Protein AF-A0A067CTX0-F1 (afdb_monomer_lite)

Organism: Saprolegnia parasitica (strain CBS 223.65) (NCBI:txid695850)

InterPro domains:
  IPR011989 Armadillo-like helical [G3DSA:1.25.10.10] (43-434)
  IPR016024 Armadillo-type fold [SSF48371] (104-369)

Foldseek 3Di:
DDDDDDDDDDDDPPPPVPPPPPDDDDDDDDDDDDPPDDDPDWDWDWAFFPDPPDTDTDTDTLVLLVQQLCCLQPNDPVSVLVSLVVLLRRLRSVDLVSLVVSQVSCVLVSLLNNQLPDPPDDLPDSSLLSNLSNQLCCVPPPVPGPHSLVSLVCQLVPNPDLSSNLSSLVSLLSSQFPHDHDPPDHDDVVSLVVNLVVLLVLLVCLPDNPDPVSVLSSLVSLLVQLVDLRRLLSNLVQQPDFPDDDDDPPPPPPPPDDDDDDDDDDDDPPVVPVVPDDDCPVLVVLLVVLLVVLLDPDDDDPDDGDGSLSSLLCCLLPNDPSSLVSSLSSLQSLLDDDPDPSNVSSVVSSLSNLLSLLSLLQRPSHDLSSNLSSLVSLLVQLVRPSNLVSNLVSVNQVSLVCCLVPNDPSSNVSSVVSNVSSVVDPCNVVSPDPDD

Sequence (436 aa):
MESPDRPSTPQSLQKQASQRSILSKQKSWRPVEKTTTSSPRGTLLSVTTLASSKHTKHVLTMESVQTWARHLLSGTVKEAHAAVAEMHAILSANDASAVDFLIAHGCVSALVHFVVRDTALSETARSLQTLFRFFVFAMTQRENAPNVLDRVASSLAYGRVVLERRNALRVFLSFAYAQPYPPGARAPPSLLTQIHGYLGDLVRDLWSPQAPENVLESLETMVMVANVPAYREALAHVLSTVTVEKRRQSVSENENQEPQLRRKRRSSSLLTELVSQRRPSSLLESGLGFLKRLVSGSHEAPDVVRNGVHGLVQLIAKGSDVHRTQVALVLEPFFQEPSDEAQKSVNRCGALLCVALVGVIKNPHGDDGQKVRVMLVTEKLVRSSMARRHLHNASISPELYLIANLGSSRCRDVAERLLNELMEHPDFHEYVKPTT

pLDDT: mean 72.13, std 23.85, range [25.28, 96.06]

Secondary structure (DSSP, 8-state):
------------SSSSSSSSSS-S-----PPPP------SS---EEEEEEETTEEEEEEE-HHHHHHHHHHHHHS-HHHHHHHHHHHHHHHHTT-HHHHHHHHHTTHHHHHHHHHHH-TT--TT-HHHHHHHHHHHHHHHH-TTS--HHHHHHHHHHH-SSHHHHHHHHHHHHIIIIIS-PPTT----HHHHHHHHHHHHHHHHHTTS-SSHHHHHHHHHHHHHHHHSHHHHHHHHHHHHSEE-----SSSSS---S-----------TTSSSSTTSS--THHHHHHHHHHHHHH--S---S---EEHHHHHHHHHHHS-HHHHHHHHHHHGGGGS---SHHHHHHHHHHHHHHHHHHHHHH-TTS-HHHHHHHHHHHHHHTTSHHHHHHHHHTTHHHHHHHHHHHS-HHHHHHHHHHHHHHHHSTTHHHHHS---

Structure (mmCIF, N/CA/C/O backbone):
data_AF-A0A067CTX0-F1
#
_entry.id   AF-A0A067CTX0-F1
#
loop_
_atom_site.group_PDB
_atom_site.id
_atom_site.type_symbol
_atom_site.label_atom_id
_atom_site.label_alt_id
_atom_site.label_comp_id
_atom_site.label_asym_id
_atom_site.label_entity_id
_atom_site.label_seq_id
_atom_site.pdbx_PDB_ins_code
_atom_site.Cartn_x
_atom_site.Cartn_y
_atom_site.Cartn_z
_atom_site.occupancy
_atom_site.B_iso_or_equiv
_atom_site.auth_seq_id
_atom_site.auth_comp_id
_atom_site.auth_asym_id
_atom_site.auth_atom_id
_atom_site.pdbx_PDB_model_num
ATOM 1 N N . MET A 1 1 ? 52.573 67.443 7.902 1.00 33.06 1 MET A N 1
ATOM 2 C CA . MET A 1 1 ? 53.473 67.167 6.764 1.00 33.06 1 MET A CA 1
ATOM 3 C C . MET A 1 1 ? 53.599 65.658 6.691 1.00 33.06 1 MET A C 1
ATOM 5 O O . MET A 1 1 ? 53.859 65.086 7.734 1.00 33.06 1 MET A O 1
ATOM 9 N N . GLU A 1 2 ? 53.347 64.906 5.632 1.00 31.34 2 GLU A N 1
ATOM 10 C CA . GLU A 1 2 ? 52.923 65.073 4.237 1.00 31.34 2 GLU A CA 1
ATOM 11 C C . GLU A 1 2 ? 52.486 63.643 3.812 1.00 31.34 2 GLU A C 1
ATOM 13 O O . GLU A 1 2 ? 53.046 62.662 4.298 1.00 31.34 2 GLU A O 1
ATOM 18 N N . SER A 1 3 ? 51.457 63.504 2.970 1.00 36.16 3 SER A N 1
ATOM 19 C CA . SER A 1 3 ? 51.270 62.323 2.084 1.00 36.16 3 SER A CA 1
ATOM 20 C C . SER A 1 3 ? 52.204 62.480 0.866 1.00 36.16 3 SER A C 1
ATOM 22 O O . SER A 1 3 ? 52.613 63.627 0.668 1.00 36.16 3 SER A O 1
ATOM 24 N N . PRO A 1 4 ? 52.520 61.469 0.009 1.00 50.25 4 PRO A N 1
ATOM 25 C CA . PRO A 1 4 ? 51.683 60.352 -0.502 1.00 50.25 4 PRO A CA 1
ATOM 26 C C . PRO A 1 4 ? 52.492 59.013 -0.654 1.00 50.25 4 PRO A C 1
ATOM 28 O O . PRO A 1 4 ? 53.569 58.913 -0.085 1.00 50.25 4 PRO A O 1
ATOM 31 N N . ASP A 1 5 ? 52.066 57.858 -1.194 1.00 32.66 5 ASP A N 1
ATOM 32 C CA . ASP A 1 5 ? 51.522 57.522 -2.522 1.00 32.66 5 ASP A CA 1
ATOM 33 C C . ASP A 1 5 ? 50.988 56.065 -2.570 1.00 32.66 5 ASP A C 1
ATOM 35 O O . ASP A 1 5 ? 51.496 55.162 -1.902 1.00 32.66 5 ASP A O 1
ATOM 39 N N . ARG A 1 6 ? 49.978 55.827 -3.422 1.00 39.97 6 ARG A N 1
ATOM 40 C CA . ARG A 1 6 ? 49.547 54.495 -3.913 1.00 39.97 6 ARG A CA 1
ATOM 41 C C . ARG A 1 6 ? 50.529 53.968 -4.973 1.00 39.97 6 ARG A C 1
ATOM 43 O O . ARG A 1 6 ? 51.146 54.778 -5.659 1.00 39.97 6 ARG A O 1
ATOM 50 N N . PRO A 1 7 ? 50.562 52.642 -5.239 1.00 39.03 7 PRO A N 1
ATOM 51 C CA . PRO A 1 7 ? 50.016 52.186 -6.535 1.00 39.03 7 PRO A CA 1
ATOM 52 C C . PRO A 1 7 ? 49.335 50.785 -6.568 1.00 39.03 7 PRO A C 1
ATOM 54 O O . PRO A 1 7 ? 49.707 49.862 -5.855 1.00 39.03 7 PRO A O 1
ATOM 57 N N . SER A 1 8 ? 48.342 50.679 -7.464 1.00 32.44 8 SER A N 1
ATOM 58 C CA . SER A 1 8 ? 48.080 49.633 -8.489 1.00 32.44 8 SER A CA 1
ATOM 59 C C . SER A 1 8 ? 47.960 48.119 -8.171 1.00 32.44 8 SER A C 1
ATOM 61 O O . SER A 1 8 ? 48.909 47.456 -7.773 1.00 32.44 8 SER A O 1
ATOM 63 N N . THR A 1 9 ? 46.812 47.536 -8.561 1.00 38.09 9 THR A N 1
ATOM 64 C CA . THR A 1 9 ? 46.617 46.142 -9.059 1.00 38.09 9 THR A CA 1
ATOM 65 C C . THR A 1 9 ? 47.591 45.816 -10.217 1.00 38.09 9 THR A C 1
ATOM 67 O O . THR A 1 9 ? 47.995 46.783 -10.869 1.00 38.09 9 THR A O 1
ATOM 70 N N . PRO A 1 10 ? 47.950 44.543 -10.575 1.00 41.75 10 PRO A N 1
ATOM 71 C CA . PRO A 1 10 ? 47.011 43.466 -10.978 1.00 41.75 10 PRO A CA 1
ATOM 72 C C . PRO A 1 10 ? 47.504 41.980 -10.867 1.00 41.75 10 PRO A C 1
ATOM 74 O O . PRO A 1 10 ? 48.634 41.683 -10.506 1.00 41.75 10 PRO A O 1
ATOM 77 N N . GLN A 1 11 ? 46.628 41.032 -11.242 1.00 37.12 11 GLN A N 1
ATOM 78 C CA . GLN A 1 11 ? 46.941 39.767 -11.951 1.00 37.12 11 GLN A CA 1
ATOM 79 C C . GLN A 1 11 ? 48.198 38.955 -11.544 1.00 37.12 11 GLN A C 1
ATOM 81 O O . GLN A 1 11 ? 49.237 39.051 -12.193 1.00 37.12 11 GLN A O 1
ATOM 86 N N . SER A 1 12 ? 48.089 38.012 -10.597 1.00 36.81 12 SER A N 1
ATOM 87 C CA . SER A 1 12 ? 49.163 37.005 -10.422 1.00 36.81 12 SER A CA 1
ATOM 88 C C . SER A 1 12 ? 48.779 35.644 -9.822 1.00 36.81 12 SER A C 1
ATOM 90 O O . SER A 1 12 ? 49.652 34.794 -9.682 1.00 36.81 12 SER A O 1
ATOM 92 N N . LEU A 1 13 ? 47.498 35.343 -9.567 1.00 35.47 13 LEU A N 1
ATOM 93 C CA . LEU A 1 13 ? 47.105 34.033 -9.003 1.00 35.47 13 LEU A CA 1
ATOM 94 C C . LEU A 1 13 ? 46.415 33.071 -9.984 1.00 35.47 13 LEU A C 1
ATOM 96 O O . LEU A 1 13 ? 46.130 31.932 -9.631 1.00 35.47 13 LEU A O 1
ATOM 100 N N . GLN A 1 14 ? 46.224 33.467 -11.245 1.00 38.09 14 GLN A N 1
ATOM 101 C CA . GLN A 1 14 ? 45.568 32.622 -12.257 1.00 38.09 14 GLN A CA 1
ATOM 102 C C . GLN A 1 14 ? 46.549 31.796 -13.115 1.00 38.09 14 GLN A C 1
ATOM 104 O O . GLN A 1 14 ? 46.124 30.992 -13.940 1.00 38.09 14 GLN A O 1
ATOM 109 N N . LYS A 1 15 ? 47.869 31.936 -12.903 1.00 37.25 15 LYS A N 1
ATOM 110 C CA . LYS A 1 15 ? 48.909 31.205 -13.659 1.00 37.25 15 LYS A CA 1
ATOM 111 C C . LYS A 1 15 ? 49.559 30.024 -12.926 1.00 37.25 15 LYS A C 1
ATOM 113 O O . LYS A 1 15 ? 50.271 29.264 -13.569 1.00 37.25 15 LYS A O 1
ATOM 118 N N . GLN A 1 16 ? 49.275 29.789 -11.641 1.00 35.84 16 GLN A N 1
ATOM 119 C CA . GLN A 1 16 ? 49.852 28.643 -10.911 1.00 35.84 16 GLN A CA 1
ATOM 120 C C . GLN A 1 16 ? 49.007 27.357 -10.936 1.00 35.84 16 GLN A C 1
ATOM 122 O O . GLN A 1 16 ? 49.516 26.293 -10.593 1.00 35.84 16 GLN A O 1
ATOM 127 N N . ALA A 1 17 ? 47.761 27.398 -11.422 1.00 34.94 17 ALA A N 1
ATOM 128 C CA . ALA A 1 17 ? 46.922 26.198 -11.548 1.00 34.94 17 ALA A CA 1
ATOM 129 C C . ALA A 1 17 ? 47.101 25.441 -12.885 1.00 34.94 17 ALA A C 1
ATOM 131 O O . ALA A 1 17 ? 46.675 24.296 -13.003 1.00 34.94 17 ALA A O 1
ATOM 132 N N . SER A 1 18 ? 47.762 26.038 -13.886 1.00 35.91 18 SER A N 1
ATOM 133 C CA . SER A 1 18 ? 47.867 25.468 -15.246 1.00 35.91 18 SER A CA 1
ATOM 134 C C . SER A 1 18 ? 49.123 24.622 -15.513 1.00 35.91 18 SER A C 1
ATOM 136 O O . SER A 1 18 ? 49.351 24.229 -16.651 1.00 35.91 18 SER A O 1
ATOM 138 N N . GLN A 1 19 ? 49.944 24.303 -14.503 1.00 35.88 19 GLN A N 1
ATOM 139 C CA . GLN A 1 19 ? 51.206 23.562 -14.710 1.00 35.88 19 GLN A CA 1
ATOM 140 C C . GLN A 1 19 ? 51.368 22.261 -13.904 1.00 35.88 19 GLN A C 1
ATOM 142 O O . GLN A 1 19 ? 52.438 21.665 -13.932 1.00 35.88 19 GLN A O 1
ATOM 147 N N . ARG A 1 20 ? 50.320 21.750 -13.238 1.00 35.31 20 ARG A N 1
ATOM 148 C CA . ARG A 1 20 ? 50.393 20.464 -12.501 1.00 35.31 20 ARG A CA 1
ATOM 149 C C . ARG A 1 20 ? 49.531 19.319 -13.046 1.00 35.31 20 ARG A C 1
ATOM 151 O O . ARG A 1 20 ? 49.498 18.259 -12.436 1.00 35.31 20 ARG A O 1
ATOM 158 N N . SER A 1 21 ? 48.890 19.481 -14.205 1.00 33.53 21 SER A N 1
ATOM 159 C CA . SER A 1 21 ? 48.033 18.432 -14.798 1.00 33.53 21 SER A CA 1
ATOM 160 C C . SER A 1 21 ? 48.689 17.629 -15.933 1.00 33.53 21 SER A C 1
ATOM 162 O O . SER A 1 21 ? 48.029 16.801 -16.559 1.00 33.53 21 SER A O 1
ATOM 164 N N . ILE A 1 22 ? 49.972 17.844 -16.223 1.00 37.25 22 ILE A N 1
ATOM 165 C CA . ILE A 1 22 ? 50.679 17.123 -17.286 1.00 37.25 22 ILE A CA 1
ATOM 166 C C . ILE A 1 22 ? 51.744 16.256 -16.622 1.00 37.25 22 ILE A C 1
ATOM 168 O O . ILE A 1 22 ? 52.811 16.765 -16.307 1.00 37.25 22 ILE A O 1
ATOM 172 N N . LEU A 1 23 ? 51.402 14.984 -16.369 1.00 33.06 23 LEU A N 1
ATOM 173 C CA . LEU A 1 23 ? 52.272 13.792 -16.265 1.00 33.06 23 LEU A CA 1
ATOM 174 C C . LEU A 1 23 ? 51.737 12.779 -15.235 1.00 33.06 23 LEU A C 1
ATOM 176 O O . LEU A 1 23 ? 52.305 12.593 -14.164 1.00 33.06 23 LEU A O 1
ATOM 180 N N . SER A 1 24 ? 50.696 12.028 -15.606 1.00 30.58 24 SER A N 1
ATOM 181 C CA . SER A 1 24 ? 50.582 10.625 -15.183 1.00 30.58 24 SER A CA 1
ATOM 182 C C . SER A 1 24 ? 49.736 9.793 -16.161 1.00 30.58 24 SER A C 1
ATOM 184 O O . SER A 1 24 ? 48.524 9.667 -16.068 1.00 30.58 24 SER A O 1
ATOM 186 N N . LYS A 1 25 ? 50.458 9.182 -17.109 1.00 32.81 25 LYS A N 1
ATOM 187 C CA . LYS A 1 25 ? 50.241 7.829 -17.657 1.00 32.81 25 LYS A CA 1
ATOM 188 C C . LYS A 1 25 ? 48.901 7.522 -18.353 1.00 32.81 25 LYS A C 1
ATOM 190 O O . LYS A 1 25 ? 48.041 6.814 -17.847 1.00 32.81 25 LYS A O 1
ATOM 195 N N . GLN A 1 26 ? 48.834 7.945 -19.614 1.00 32.38 26 GLN A N 1
ATOM 196 C CA . GLN A 1 26 ? 48.834 7.059 -20.792 1.00 32.38 26 GLN A CA 1
ATOM 197 C C . GLN A 1 26 ? 48.199 5.660 -20.597 1.00 32.38 26 GLN A C 1
ATOM 199 O O . GLN A 1 26 ? 48.876 4.685 -20.270 1.00 32.38 26 GLN A O 1
ATOM 204 N N . LYS A 1 27 ? 46.906 5.543 -20.918 1.00 27.89 27 LYS A N 1
ATOM 205 C CA . LYS A 1 27 ? 46.292 4.291 -21.384 1.00 27.89 27 LYS A CA 1
ATOM 206 C C . LYS A 1 27 ? 45.647 4.578 -22.740 1.00 27.89 27 LYS A C 1
ATOM 208 O O . LYS A 1 27 ? 44.791 5.445 -22.858 1.00 27.89 27 LYS A O 1
ATOM 213 N N . SER A 1 28 ? 46.166 3.903 -23.759 1.00 29.80 28 SER A N 1
ATOM 214 C CA . SER A 1 28 ? 45.843 4.002 -25.185 1.00 29.80 28 SER A CA 1
ATOM 215 C C . SER A 1 28 ? 44.336 4.041 -25.487 1.00 29.80 28 SER A C 1
ATOM 217 O O . SER A 1 28 ? 43.670 3.016 -25.366 1.00 29.80 28 SER A O 1
ATOM 219 N N . TRP A 1 29 ? 43.838 5.170 -25.994 1.00 26.77 29 TRP A N 1
ATOM 220 C CA . TRP A 1 29 ? 42.599 5.240 -26.774 1.00 26.77 29 TRP A CA 1
ATOM 221 C C . TRP A 1 29 ? 42.979 5.556 -28.221 1.00 26.77 29 TRP A C 1
ATOM 223 O O . TRP A 1 29 ? 43.405 6.667 -28.529 1.00 26.77 29 TRP A O 1
ATOM 233 N N . ARG A 1 30 ? 42.879 4.561 -29.109 1.00 25.89 30 ARG A N 1
ATOM 234 C CA . ARG A 1 30 ? 42.899 4.808 -30.555 1.00 25.89 30 ARG A CA 1
ATOM 235 C C . ARG A 1 30 ? 41.531 5.371 -30.958 1.00 25.89 30 ARG A C 1
ATOM 237 O O . ARG A 1 30 ? 40.525 4.811 -30.519 1.00 25.89 30 ARG A O 1
ATOM 244 N N . PRO A 1 31 ? 41.459 6.415 -31.795 1.00 27.28 31 PRO A N 1
ATOM 245 C CA . PRO A 1 31 ? 40.207 6.790 -32.430 1.00 27.28 31 PRO A CA 1
ATOM 246 C C . PRO A 1 31 ? 39.849 5.705 -33.453 1.00 27.28 31 PRO A C 1
ATOM 248 O O . PRO A 1 31 ? 40.631 5.411 -34.353 1.00 27.28 31 PRO A O 1
ATOM 251 N N . VAL A 1 32 ? 38.689 5.070 -33.287 1.00 31.19 32 VAL A N 1
ATOM 252 C CA . VAL A 1 32 ? 38.103 4.229 -34.336 1.00 31.19 32 VAL A CA 1
ATOM 253 C C . VAL A 1 32 ? 37.546 5.174 -35.395 1.00 31.19 32 VAL A C 1
ATOM 255 O O . VAL A 1 32 ? 36.695 6.015 -35.103 1.00 31.19 32 VAL A O 1
ATOM 258 N N . GLU A 1 33 ? 38.079 5.066 -36.607 1.00 25.66 33 GLU A N 1
ATOM 259 C CA . GLU A 1 33 ? 37.633 5.807 -37.781 1.00 25.66 33 GLU A CA 1
ATOM 260 C C . GLU A 1 33 ? 36.139 5.572 -38.035 1.00 25.66 33 GLU A C 1
ATOM 262 O O . GLU A 1 33 ? 35.660 4.438 -38.103 1.00 25.66 33 GLU A O 1
ATOM 267 N N . LYS A 1 34 ? 35.390 6.667 -38.195 1.00 32.69 34 LYS A N 1
ATOM 268 C CA . LYS A 1 34 ? 34.018 6.639 -38.703 1.00 32.69 34 LYS A CA 1
ATOM 269 C C . LYS A 1 34 ? 34.060 6.293 -40.188 1.00 32.69 34 LYS A C 1
ATOM 271 O O . LYS A 1 34 ? 34.354 7.153 -41.011 1.00 32.69 34 LYS A O 1
ATOM 276 N N . THR A 1 35 ? 33.704 5.065 -40.543 1.00 27.41 35 THR A N 1
ATOM 277 C CA . THR A 1 35 ? 33.322 4.722 -41.917 1.00 27.41 35 THR A CA 1
ATOM 278 C C . THR A 1 35 ? 31.818 4.941 -42.073 1.00 27.41 35 THR A C 1
ATOM 280 O O . THR A 1 35 ? 31.009 4.030 -41.926 1.00 27.41 35 THR A O 1
ATOM 283 N N . THR A 1 36 ? 31.413 6.181 -42.348 1.00 32.12 36 THR A N 1
ATOM 284 C CA . THR A 1 36 ? 30.088 6.467 -42.915 1.00 32.12 36 THR A CA 1
ATOM 285 C C . THR A 1 36 ? 30.116 6.101 -44.393 1.00 32.12 36 THR A C 1
ATOM 287 O O . THR A 1 36 ? 30.577 6.886 -45.217 1.00 32.12 36 THR A O 1
ATOM 290 N N . THR A 1 37 ? 29.645 4.901 -44.730 1.00 26.72 37 THR A N 1
ATOM 291 C CA . THR A 1 37 ? 29.263 4.558 -46.104 1.00 26.72 37 THR A CA 1
ATOM 292 C C . THR A 1 37 ? 27.776 4.846 -46.277 1.00 26.72 37 THR A C 1
ATOM 294 O O . THR A 1 37 ? 26.921 4.327 -45.563 1.00 26.72 37 THR A O 1
ATOM 297 N N . SER A 1 38 ? 27.476 5.756 -47.197 1.00 33.25 38 SER A N 1
ATOM 298 C CA . SER A 1 38 ? 26.137 6.165 -47.598 1.00 33.25 38 SER A CA 1
ATOM 299 C C . SER A 1 38 ? 25.458 5.069 -48.426 1.00 33.25 38 SER A C 1
ATOM 301 O O . SER A 1 38 ? 25.877 4.772 -49.542 1.00 33.25 38 SER A O 1
ATOM 303 N N . SER A 1 39 ? 24.376 4.492 -47.899 1.00 27.45 39 SER A N 1
ATOM 304 C CA . SER A 1 39 ? 23.402 3.689 -48.652 1.00 27.45 39 SER A CA 1
ATOM 305 C C . SER A 1 39 ? 22.019 3.807 -47.988 1.00 27.45 39 SER A C 1
ATOM 307 O O . SER A 1 39 ? 21.942 3.790 -46.758 1.00 27.45 39 SER A O 1
ATOM 309 N N . PRO A 1 40 ? 20.910 3.952 -48.741 1.00 36.31 40 PRO A N 1
ATOM 310 C CA . PRO A 1 40 ? 19.597 4.295 -48.195 1.00 36.31 40 PRO A CA 1
ATOM 311 C C . PRO A 1 40 ? 18.813 3.058 -47.719 1.00 36.31 40 PRO A C 1
ATOM 313 O O . PRO A 1 40 ? 17.661 2.860 -48.103 1.00 36.31 40 PRO A O 1
ATOM 316 N N . ARG A 1 41 ? 19.421 2.195 -46.892 1.00 36.28 41 ARG A N 1
ATOM 317 C CA . ARG A 1 41 ? 18.735 1.048 -46.268 1.00 36.28 41 ARG A CA 1
ATOM 318 C C . ARG A 1 41 ? 19.230 0.809 -44.839 1.00 36.28 41 ARG A C 1
ATOM 320 O O . ARG A 1 41 ? 20.318 0.286 -44.647 1.00 36.28 41 ARG A O 1
ATOM 327 N N . GLY A 1 42 ? 18.378 1.151 -43.869 1.00 41.34 42 GLY A N 1
ATOM 328 C CA . GLY A 1 42 ? 18.464 0.738 -42.464 1.00 41.34 42 GLY A CA 1
ATOM 329 C C . GLY A 1 42 ? 19.530 1.460 -41.638 1.00 41.34 42 GLY A C 1
ATOM 330 O O . GLY A 1 42 ? 20.721 1.220 -41.789 1.00 41.34 42 GLY A O 1
ATOM 331 N N . THR A 1 43 ? 19.114 2.311 -40.698 1.00 46.41 43 THR A N 1
ATOM 332 C CA . THR A 1 43 ? 20.012 2.805 -39.645 1.00 46.41 43 THR A CA 1
ATOM 333 C C . THR A 1 43 ? 20.404 1.623 -38.754 1.00 46.41 43 THR A C 1
ATOM 335 O O . THR A 1 43 ? 19.574 1.112 -38.003 1.00 46.41 43 THR A O 1
ATOM 338 N N . LEU A 1 44 ? 21.648 1.158 -38.882 1.00 57.75 44 LEU A N 1
ATOM 339 C CA . LEU A 1 44 ? 22.231 0.084 -38.077 1.00 57.75 44 LEU A CA 1
ATOM 340 C C . LEU A 1 44 ? 23.054 0.703 -36.942 1.00 57.75 44 LEU A C 1
ATOM 342 O O . LEU A 1 44 ? 24.001 1.443 -37.203 1.00 57.75 44 LEU A O 1
ATOM 346 N N . LEU A 1 45 ? 22.721 0.387 -35.690 1.00 68.31 45 LEU A N 1
ATOM 347 C CA . LEU A 1 45 ? 23.542 0.734 -34.525 1.00 68.31 45 LEU A CA 1
ATOM 348 C C . LEU A 1 45 ? 24.065 -0.550 -33.887 1.00 68.31 45 LEU A C 1
ATOM 350 O O . LEU A 1 45 ? 23.287 -1.396 -33.460 1.00 68.31 45 LEU A O 1
ATOM 354 N N . SER A 1 46 ? 25.382 -0.726 -33.828 1.00 56.78 46 SER A N 1
ATOM 355 C CA . SER A 1 46 ? 25.989 -1.893 -33.185 1.00 56.78 46 SER A CA 1
ATOM 356 C C . SER A 1 46 ? 26.323 -1.594 -31.726 1.00 56.78 46 SER A C 1
ATOM 358 O O . SER A 1 46 ? 27.195 -0.773 -31.454 1.00 56.78 46 SER A O 1
ATOM 360 N N . VAL A 1 47 ? 25.694 -2.314 -30.805 1.00 61.41 47 VAL A N 1
ATOM 361 C CA . VAL A 1 47 ? 25.908 -2.221 -29.358 1.00 61.41 47 VAL A CA 1
ATOM 362 C C . VAL A 1 47 ? 26.577 -3.500 -28.887 1.00 61.41 47 VAL A C 1
ATOM 364 O O . VAL A 1 47 ? 26.114 -4.599 -29.187 1.00 61.41 47 VAL A O 1
ATOM 367 N N . THR A 1 48 ? 27.667 -3.395 -28.136 1.00 57.94 48 THR A N 1
ATOM 368 C CA . THR A 1 48 ? 28.285 -4.577 -27.518 1.00 57.94 48 THR A CA 1
ATOM 369 C C . THR A 1 48 ? 27.796 -4.680 -26.082 1.00 57.94 48 THR A C 1
ATOM 371 O O . THR A 1 48 ? 28.117 -3.819 -25.267 1.00 57.94 48 THR A O 1
ATOM 374 N N . THR A 1 49 ? 27.020 -5.716 -25.761 1.00 51.72 49 THR A N 1
ATOM 375 C CA . THR A 1 49 ? 26.563 -5.960 -24.388 1.00 51.72 49 THR A CA 1
ATOM 376 C C . THR A 1 49 ? 27.520 -6.924 -23.686 1.00 51.72 49 THR A C 1
ATOM 378 O O . THR A 1 49 ? 28.017 -7.895 -24.261 1.00 51.72 49 THR A O 1
ATOM 381 N N . LEU A 1 50 ? 27.809 -6.642 -22.416 1.00 44.88 50 LEU A N 1
ATOM 382 C CA . LEU A 1 50 ? 28.482 -7.568 -21.507 1.00 44.88 50 LEU A CA 1
ATOM 383 C C . LEU A 1 50 ? 27.408 -8.417 -20.819 1.00 44.88 50 LEU A C 1
ATOM 385 O O . LEU A 1 50 ? 27.077 -8.202 -19.656 1.00 44.88 50 LEU A O 1
ATOM 389 N N . ALA A 1 51 ? 26.817 -9.360 -21.548 1.00 36.62 51 ALA A N 1
ATOM 390 C CA . ALA A 1 51 ? 26.055 -10.430 -20.918 1.00 36.62 51 ALA A CA 1
ATOM 391 C C . ALA A 1 51 ? 27.041 -11.521 -20.463 1.00 36.62 51 ALA A C 1
ATOM 393 O O . ALA A 1 51 ? 27.944 -11.892 -21.209 1.00 36.62 51 ALA A O 1
ATOM 394 N N . SER A 1 52 ? 26.902 -11.983 -19.216 1.00 38.97 52 SER A N 1
ATOM 395 C CA . SER A 1 52 ? 27.703 -13.032 -18.555 1.00 38.97 52 SER A CA 1
ATOM 396 C C . SER A 1 52 ? 28.533 -13.925 -19.504 1.00 38.97 52 SER A C 1
ATOM 398 O O . SER A 1 52 ? 27.996 -14.737 -20.258 1.00 38.97 52 SER A O 1
ATOM 400 N N . SER A 1 53 ? 29.862 -13.780 -19.452 1.00 34.94 53 SER A N 1
ATOM 401 C CA . SER A 1 53 ? 30.900 -14.570 -20.153 1.00 34.94 53 SER A CA 1
ATOM 402 C C . SER A 1 53 ? 30.897 -14.626 -21.694 1.00 34.94 53 SER A C 1
ATOM 404 O O . SER A 1 53 ? 31.849 -15.160 -22.262 1.00 34.94 53 SER A O 1
ATOM 406 N N . LYS A 1 54 ? 29.911 -14.055 -22.403 1.00 40.97 54 LYS A N 1
ATOM 407 C CA . LYS A 1 54 ? 29.883 -14.020 -23.878 1.00 40.97 54 LYS A CA 1
ATOM 408 C C . LYS A 1 54 ? 29.555 -12.614 -24.375 1.00 40.97 54 LYS A C 1
ATOM 410 O O . LYS A 1 54 ? 28.455 -12.119 -24.170 1.00 40.97 54 LYS A O 1
ATOM 415 N N . HIS A 1 55 ? 30.501 -11.979 -25.069 1.00 44.81 55 HIS A N 1
ATOM 416 C CA . HIS A 1 55 ? 30.255 -10.715 -25.766 1.00 44.81 55 HIS A CA 1
ATOM 417 C C . HIS A 1 55 ? 29.227 -10.922 -26.887 1.00 44.81 55 HIS A C 1
ATOM 419 O O . HIS A 1 55 ? 29.567 -11.411 -27.965 1.00 44.81 55 HIS A O 1
ATOM 425 N N . THR A 1 56 ? 27.976 -10.536 -26.655 1.00 53.50 56 THR A N 1
ATOM 426 C CA . THR A 1 56 ? 26.945 -10.463 -27.693 1.00 53.50 56 THR A CA 1
ATOM 427 C C . THR A 1 56 ? 26.946 -9.065 -28.304 1.00 53.50 56 THR A C 1
ATOM 429 O O . THR A 1 56 ? 26.686 -8.065 -27.634 1.00 53.50 56 THR A O 1
ATOM 432 N N . LYS A 1 57 ? 27.270 -8.976 -29.598 1.00 58.22 57 LYS A N 1
ATOM 433 C CA . LYS A 1 57 ? 27.041 -7.758 -30.383 1.00 58.22 57 LYS A CA 1
ATOM 434 C C . LYS A 1 57 ? 25.562 -7.722 -30.768 1.00 58.22 57 LYS A C 1
ATOM 436 O O . LYS A 1 57 ? 25.136 -8.524 -31.592 1.00 58.22 57 LYS A O 1
ATOM 441 N N . HIS A 1 58 ? 24.793 -6.807 -30.190 1.00 63.12 58 HIS A N 1
ATOM 442 C CA . HIS A 1 58 ? 23.434 -6.517 -30.633 1.00 63.12 58 HIS A CA 1
ATOM 443 C C . HIS A 1 58 ? 23.505 -5.474 -31.740 1.00 63.12 58 HIS A C 1
ATOM 445 O O . HIS A 1 58 ? 23.922 -4.341 -31.515 1.00 63.12 58 HIS A O 1
ATOM 451 N N . VAL A 1 59 ? 23.100 -5.846 -32.947 1.00 70.88 59 VAL A N 1
ATOM 452 C CA . VAL A 1 59 ? 22.844 -4.864 -33.999 1.00 70.88 59 VAL A CA 1
ATOM 453 C C . VAL A 1 59 ? 21.398 -4.414 -33.839 1.00 70.88 59 VAL A C 1
ATOM 455 O O . VAL A 1 59 ? 20.470 -5.180 -34.090 1.00 70.88 59 VAL A O 1
ATOM 458 N N . LEU A 1 60 ? 21.208 -3.186 -33.368 1.00 80.25 60 LEU A N 1
ATOM 459 C CA . LEU A 1 60 ? 19.905 -2.551 -33.299 1.00 80.25 60 LEU A CA 1
ATOM 460 C C . LEU A 1 60 ? 19.496 -2.118 -34.695 1.00 80.25 60 LEU A C 1
ATOM 462 O O . LEU A 1 60 ? 20.170 -1.321 -35.351 1.00 80.25 60 LEU A O 1
ATOM 466 N N . THR A 1 61 ? 18.369 -2.666 -35.122 1.00 84.38 61 THR A N 1
ATOM 467 C CA . THR A 1 61 ? 17.698 -2.308 -36.363 1.00 84.38 61 THR A CA 1
ATOM 468 C C . THR A 1 61 ? 16.325 -1.745 -36.024 1.00 84.38 61 THR A C 1
ATOM 470 O O . THR A 1 61 ? 15.743 -2.057 -34.981 1.00 84.38 61 THR A O 1
ATOM 473 N N . MET A 1 62 ? 15.771 -0.925 -36.911 1.00 86.81 62 MET A N 1
ATOM 474 C CA . MET A 1 62 ? 14.402 -0.432 -36.746 1.00 86.81 62 MET A CA 1
ATOM 475 C C . MET A 1 62 ? 13.395 -1.593 -36.652 1.00 86.81 62 MET A C 1
ATOM 477 O O . MET A 1 62 ? 12.496 -1.562 -35.814 1.00 86.81 62 MET A O 1
ATOM 481 N N . GLU A 1 63 ? 13.588 -2.650 -37.444 1.00 86.31 63 GLU A N 1
ATOM 482 C CA . GLU A 1 63 ? 12.721 -3.833 -37.467 1.00 86.31 63 GLU A CA 1
ATOM 483 C C . GLU A 1 63 ? 12.741 -4.608 -36.145 1.00 86.31 63 GLU A C 1
ATOM 485 O O . GLU A 1 63 ? 11.681 -4.986 -35.635 1.00 86.31 63 GLU A O 1
ATOM 490 N N . SER A 1 64 ? 13.923 -4.814 -35.551 1.00 87.50 64 SER A N 1
ATOM 491 C CA . SER A 1 64 ? 14.044 -5.512 -34.265 1.00 87.50 64 SER A CA 1
ATOM 492 C C . SER A 1 64 ? 13.356 -4.729 -33.148 1.00 87.50 64 SER A C 1
ATOM 494 O O . SER A 1 64 ? 12.585 -5.290 -32.372 1.00 87.50 64 SER A O 1
ATOM 496 N N . VAL A 1 65 ? 13.554 -3.411 -33.120 1.00 89.19 65 VAL A N 1
ATOM 497 C CA . VAL A 1 65 ? 12.991 -2.516 -32.102 1.00 89.19 65 VAL A CA 1
ATOM 498 C C . VAL A 1 65 ? 11.469 -2.397 -32.229 1.00 89.19 65 VAL A C 1
ATOM 500 O O . VAL A 1 65 ? 10.752 -2.504 -31.233 1.00 89.19 65 VAL A O 1
ATOM 503 N N . GLN A 1 66 ? 10.945 -2.287 -33.451 1.00 90.56 66 GLN A N 1
ATOM 504 C CA . GLN A 1 66 ? 9.501 -2.327 -33.698 1.00 90.56 66 GLN A CA 1
ATOM 505 C C . GLN A 1 66 ? 8.883 -3.682 -33.350 1.00 90.56 66 GLN A C 1
ATOM 507 O O . GLN A 1 66 ? 7.751 -3.736 -32.870 1.00 90.56 66 GLN A O 1
ATOM 512 N N . THR A 1 67 ? 9.609 -4.779 -33.570 1.00 92.44 67 THR A N 1
ATOM 513 C CA . THR A 1 67 ? 9.152 -6.121 -33.188 1.00 92.44 67 THR A CA 1
ATOM 514 C C . THR A 1 67 ? 9.038 -6.247 -31.676 1.00 92.44 67 THR A C 1
ATOM 516 O O . THR A 1 67 ? 8.004 -6.687 -31.178 1.00 92.44 67 THR A O 1
ATOM 519 N N . TRP A 1 68 ? 10.028 -5.759 -30.930 1.00 94.06 68 TRP A N 1
ATOM 520 C CA . TRP A 1 68 ? 9.948 -5.697 -29.472 1.00 94.06 68 TRP A CA 1
ATOM 521 C C . TRP A 1 68 ? 8.796 -4.817 -28.984 1.00 94.06 68 TRP A C 1
ATOM 523 O O . TRP A 1 68 ? 8.061 -5.223 -28.088 1.00 94.06 68 TRP A O 1
ATOM 533 N N . ALA A 1 69 ? 8.583 -3.645 -29.593 1.00 93.44 69 ALA A N 1
ATOM 534 C CA . ALA A 1 69 ? 7.442 -2.793 -29.263 1.00 93.44 69 ALA A CA 1
ATOM 535 C C . ALA A 1 69 ? 6.102 -3.509 -29.514 1.00 93.44 69 ALA A C 1
ATOM 537 O O . ALA A 1 69 ? 5.221 -3.466 -28.659 1.00 93.44 69 ALA A O 1
ATOM 538 N N . ARG A 1 70 ? 5.962 -4.233 -30.634 1.00 94.25 70 ARG A N 1
ATOM 539 C CA . ARG A 1 70 ? 4.777 -5.059 -30.921 1.00 94.25 70 ARG A CA 1
ATOM 540 C C . ARG A 1 70 ? 4.577 -6.158 -29.877 1.00 94.25 70 ARG A C 1
ATOM 542 O O . ARG A 1 70 ? 3.466 -6.311 -29.379 1.00 94.25 70 ARG A O 1
ATOM 549 N N . HIS A 1 71 ? 5.636 -6.868 -29.488 1.00 95.44 71 HIS A N 1
ATOM 550 C CA . HIS A 1 71 ? 5.549 -7.904 -28.452 1.00 95.44 71 HIS A CA 1
ATOM 551 C C . HIS A 1 71 ? 5.074 -7.350 -27.102 1.00 95.44 71 HIS A C 1
ATOM 553 O O . HIS A 1 71 ? 4.282 -7.994 -26.426 1.00 95.44 71 HIS A O 1
ATOM 559 N N . LEU A 1 72 ? 5.505 -6.144 -26.724 1.00 95.12 72 LEU A N 1
ATOM 560 C CA . LEU A 1 72 ? 5.062 -5.488 -25.487 1.00 95.12 72 LEU A CA 1
ATOM 561 C C . LEU A 1 72 ? 3.602 -5.005 -25.539 1.00 95.12 72 LEU A C 1
ATOM 563 O O . LEU A 1 72 ? 2.940 -4.937 -24.505 1.00 95.12 72 LEU A O 1
ATOM 567 N N . LEU A 1 73 ? 3.100 -4.644 -26.721 1.00 93.94 73 LEU A N 1
ATOM 568 C CA . LEU A 1 73 ? 1.740 -4.123 -26.884 1.00 93.94 73 LEU A CA 1
ATOM 569 C C . LEU A 1 73 ? 0.690 -5.226 -27.046 1.00 93.94 73 LEU A C 1
ATOM 571 O O . LEU A 1 73 ? -0.417 -5.083 -26.532 1.00 93.94 73 LEU A O 1
ATOM 575 N N . SER A 1 74 ? 1.021 -6.293 -27.774 1.00 91.88 74 SER A N 1
ATOM 576 C CA . SER A 1 74 ? 0.053 -7.319 -28.186 1.00 91.88 74 SER A CA 1
ATOM 577 C C . SER A 1 74 ? 0.624 -8.737 -28.249 1.00 91.88 74 SER A C 1
ATOM 579 O O . SER A 1 74 ? -0.053 -9.638 -28.740 1.00 91.88 74 SER A O 1
ATOM 581 N N . GLY A 1 75 ? 1.873 -8.940 -27.833 1.00 90.06 75 GLY A N 1
ATOM 582 C CA . GLY A 1 75 ? 2.489 -10.262 -27.809 1.00 90.06 75 GLY A CA 1
ATOM 583 C C . GLY A 1 75 ? 2.020 -11.100 -26.625 1.00 90.06 75 GLY A C 1
ATOM 584 O O . GLY A 1 75 ? 1.342 -10.637 -25.706 1.00 90.06 75 GLY A O 1
ATOM 585 N N . THR A 1 76 ? 2.432 -12.359 -26.627 1.00 92.94 76 THR A N 1
ATOM 586 C CA . THR A 1 76 ? 2.299 -13.230 -25.462 1.00 92.94 76 THR A CA 1
ATOM 587 C C . THR A 1 76 ? 3.173 -12.730 -24.312 1.00 92.94 76 THR A C 1
ATOM 589 O O . THR A 1 76 ? 4.200 -12.078 -24.512 1.00 92.94 76 THR A O 1
ATOM 592 N N . VAL A 1 77 ? 2.827 -13.118 -23.080 1.00 90.19 77 VAL A N 1
ATOM 593 C CA . VAL A 1 77 ? 3.625 -12.792 -21.886 1.00 90.19 77 VAL A CA 1
ATOM 594 C C . VAL A 1 77 ? 5.093 -13.200 -22.075 1.00 90.19 77 VAL A C 1
ATOM 596 O O . VAL A 1 77 ? 5.988 -12.443 -21.711 1.00 90.19 77 VAL A O 1
ATOM 599 N N . LYS A 1 78 ? 5.368 -14.352 -22.701 1.00 93.50 78 LYS A N 1
ATOM 600 C CA . LYS A 1 78 ? 6.738 -14.822 -22.968 1.00 93.50 78 LYS A CA 1
ATOM 601 C C . LYS A 1 78 ? 7.493 -13.907 -23.935 1.00 93.50 78 LYS A C 1
ATOM 603 O O . LYS A 1 78 ? 8.643 -13.566 -23.669 1.00 93.50 78 LYS A O 1
ATOM 608 N N . GLU A 1 79 ? 6.855 -13.489 -25.025 1.00 95.12 79 GLU A N 1
ATOM 609 C CA . GLU A 1 79 ? 7.454 -12.590 -26.020 1.00 95.12 79 GLU A CA 1
ATOM 610 C C . GLU A 1 79 ? 7.720 -11.199 -25.443 1.00 95.12 79 GLU A C 1
ATOM 612 O O . GLU A 1 79 ? 8.785 -10.628 -25.683 1.00 95.12 79 GLU A O 1
ATOM 617 N N . ALA A 1 80 ? 6.792 -10.678 -24.636 1.00 94.25 80 ALA A N 1
ATOM 618 C CA . ALA A 1 80 ? 6.967 -9.414 -23.933 1.00 94.25 80 ALA A CA 1
ATOM 619 C C . ALA A 1 80 ? 8.151 -9.480 -22.955 1.00 94.25 80 ALA A C 1
ATOM 621 O O . ALA A 1 80 ? 9.025 -8.617 -22.981 1.00 94.25 80 ALA A O 1
ATOM 622 N N . HIS A 1 81 ? 8.256 -10.543 -22.151 1.00 94.00 81 HIS A N 1
ATOM 623 C CA . HIS A 1 81 ? 9.385 -10.731 -21.234 1.00 94.00 81 HIS A CA 1
ATOM 624 C C . HIS A 1 81 ? 10.727 -10.906 -21.963 1.00 94.00 81 HIS A C 1
ATOM 626 O O . HIS A 1 81 ? 11.747 -10.405 -21.484 1.00 94.00 81 HIS A O 1
ATOM 632 N N . ALA A 1 82 ? 10.739 -11.573 -23.121 1.00 94.12 82 ALA A N 1
ATOM 633 C CA . ALA A 1 82 ? 11.927 -11.671 -23.967 1.00 94.12 82 ALA A CA 1
ATOM 634 C C . ALA A 1 82 ? 12.340 -10.291 -24.509 1.00 94.12 82 ALA A C 1
ATOM 636 O O . ALA A 1 82 ? 13.502 -9.911 -24.394 1.00 94.12 82 ALA A O 1
ATOM 637 N N . ALA A 1 83 ? 11.383 -9.496 -25.000 1.00 94.62 83 ALA A N 1
ATOM 638 C CA . ALA A 1 83 ? 11.628 -8.120 -25.432 1.00 94.62 83 ALA A CA 1
ATOM 639 C C . ALA A 1 83 ? 12.176 -7.241 -24.290 1.00 94.62 83 ALA A C 1
ATOM 641 O O . ALA A 1 83 ? 13.146 -6.509 -24.485 1.00 94.62 83 ALA A O 1
ATOM 642 N N . VAL A 1 84 ? 11.618 -7.354 -23.078 1.00 95.31 84 VAL A N 1
ATOM 643 C CA . VAL A 1 84 ? 12.143 -6.674 -21.880 1.00 95.31 84 VAL A CA 1
ATOM 644 C C . VAL A 1 84 ? 13.585 -7.095 -21.590 1.00 95.31 84 VAL A C 1
ATOM 646 O O . VAL A 1 84 ? 14.404 -6.248 -21.243 1.00 95.31 84 VAL A O 1
ATOM 649 N N . ALA A 1 85 ? 13.915 -8.384 -21.714 1.00 93.88 85 ALA A N 1
ATOM 650 C CA . ALA A 1 85 ? 15.265 -8.882 -21.457 1.00 93.88 85 ALA A CA 1
ATOM 651 C C . ALA A 1 85 ? 16.300 -8.279 -22.422 1.00 93.88 85 ALA A C 1
ATOM 653 O O . ALA A 1 85 ? 17.356 -7.839 -21.967 1.00 93.88 85 ALA A O 1
ATOM 654 N N . GLU A 1 86 ? 15.968 -8.185 -23.711 1.00 91.56 86 GLU A N 1
ATOM 655 C CA . GLU A 1 86 ? 16.812 -7.539 -24.725 1.00 91.56 86 GLU A CA 1
ATOM 656 C C . GLU A 1 86 ? 17.021 -6.049 -24.417 1.00 91.56 86 GLU A C 1
ATOM 658 O O . GLU A 1 86 ? 18.156 -5.575 -24.337 1.00 91.56 86 GLU A O 1
ATOM 663 N N . MET A 1 87 ? 15.937 -5.312 -24.141 1.00 92.19 87 MET A N 1
ATOM 664 C CA . MET A 1 87 ? 16.018 -3.895 -23.758 1.00 92.19 87 MET A CA 1
ATOM 665 C C . MET A 1 87 ? 16.870 -3.688 -22.501 1.00 92.19 87 MET A C 1
ATOM 667 O O . MET A 1 87 ? 17.682 -2.763 -22.436 1.00 92.19 87 MET A O 1
ATOM 671 N N . HIS A 1 88 ? 16.723 -4.567 -21.509 1.00 92.19 88 HIS A N 1
ATOM 672 C CA . HIS A 1 88 ? 17.502 -4.520 -20.277 1.00 92.19 88 HIS A CA 1
ATOM 673 C C . HIS A 1 88 ? 18.998 -4.753 -20.526 1.00 92.19 88 HIS A C 1
ATOM 675 O O . HIS A 1 88 ? 19.840 -4.079 -19.924 1.00 92.19 88 HIS A O 1
ATOM 681 N N . ALA A 1 89 ? 19.345 -5.691 -21.411 1.00 89.50 89 ALA A N 1
ATOM 682 C CA . ALA A 1 89 ? 20.729 -5.972 -21.779 1.00 89.50 89 ALA A CA 1
ATOM 683 C C . ALA A 1 89 ? 21.380 -4.761 -22.465 1.00 89.50 89 ALA A C 1
ATOM 685 O O . ALA A 1 89 ? 22.494 -4.380 -22.104 1.00 89.50 89 ALA A O 1
ATOM 686 N N . ILE A 1 90 ? 20.658 -4.105 -23.379 1.00 87.50 90 ILE A N 1
ATOM 687 C CA . ILE A 1 90 ? 21.111 -2.884 -24.064 1.00 87.50 90 ILE A CA 1
ATOM 688 C C . ILE A 1 90 ? 21.337 -1.746 -23.062 1.00 87.50 90 ILE A C 1
ATOM 690 O O . ILE A 1 90 ? 22.405 -1.139 -23.051 1.00 87.50 90 ILE A O 1
ATOM 694 N N . LEU A 1 91 ? 20.378 -1.502 -22.162 1.00 87.44 91 LEU A N 1
ATOM 695 C CA . LEU A 1 91 ? 20.518 -0.496 -21.101 1.00 87.44 91 LEU A CA 1
ATOM 696 C C . LEU A 1 91 ? 21.697 -0.790 -20.166 1.00 87.44 91 LEU A C 1
ATOM 698 O O . LEU A 1 91 ? 22.318 0.132 -19.653 1.00 87.44 91 LEU A O 1
ATOM 702 N N . SER A 1 92 ? 22.023 -2.065 -19.941 1.00 85.38 92 SER A N 1
ATOM 703 C CA . SER A 1 92 ? 23.171 -2.467 -19.113 1.00 85.38 92 SER A CA 1
ATOM 704 C C . SER A 1 92 ? 24.522 -2.159 -19.761 1.00 85.38 92 SER A C 1
ATOM 706 O O . SER A 1 92 ? 25.517 -2.056 -19.049 1.00 85.38 92 SER A O 1
ATOM 708 N N . ALA A 1 93 ? 24.573 -1.999 -21.086 1.00 82.75 93 ALA A N 1
ATOM 709 C CA . ALA A 1 93 ? 25.791 -1.610 -21.792 1.00 82.75 93 ALA A CA 1
ATOM 710 C C . ALA A 1 93 ? 26.119 -0.111 -21.657 1.00 82.75 93 ALA A C 1
ATOM 712 O O . ALA A 1 93 ? 27.215 0.290 -22.040 1.00 82.75 93 ALA A O 1
ATOM 713 N N . ASN A 1 94 ? 25.206 0.705 -21.105 1.00 76.81 94 ASN A N 1
ATOM 714 C CA . ASN A 1 94 ? 25.354 2.160 -20.952 1.00 76.81 94 ASN A CA 1
ATOM 715 C C . ASN A 1 94 ? 25.712 2.902 -22.259 1.00 76.81 94 ASN A C 1
ATOM 717 O O . ASN A 1 94 ? 26.353 3.952 -22.229 1.00 76.81 94 ASN A O 1
ATOM 721 N N . ASP A 1 95 ? 25.285 2.380 -23.411 1.00 83.31 95 ASP A N 1
ATOM 722 C CA . ASP A 1 95 ? 25.433 3.055 -24.701 1.00 83.31 95 ASP A CA 1
ATOM 723 C C . ASP A 1 95 ? 24.281 4.047 -24.910 1.00 83.31 95 ASP A C 1
ATOM 725 O O . ASP A 1 95 ? 23.158 3.658 -25.236 1.00 83.31 95 ASP A O 1
ATOM 729 N N . ALA A 1 96 ? 24.558 5.339 -24.727 1.00 83.50 96 ALA A N 1
ATOM 730 C CA . ALA A 1 96 ? 23.551 6.389 -24.859 1.00 83.50 96 ALA A CA 1
ATOM 731 C C . ALA A 1 96 ? 22.871 6.391 -26.238 1.00 83.50 96 ALA A C 1
ATOM 733 O O . ALA A 1 96 ? 21.656 6.553 -26.317 1.00 83.50 96 ALA A O 1
ATOM 734 N N . SER A 1 97 ? 23.617 6.119 -27.316 1.00 84.31 97 SER A N 1
ATOM 735 C CA . SER A 1 97 ? 23.073 6.126 -28.680 1.00 84.31 97 SER A CA 1
ATOM 736 C C . SER A 1 97 ? 22.038 5.019 -28.897 1.00 84.31 97 SER A C 1
ATOM 738 O O . SER A 1 97 ? 21.013 5.226 -29.549 1.00 84.31 97 SER A O 1
ATOM 740 N N . ALA A 1 98 ? 22.272 3.861 -28.284 1.00 85.44 98 ALA A N 1
ATOM 741 C CA . ALA A 1 98 ? 21.357 2.734 -28.292 1.00 85.44 98 ALA A CA 1
ATOM 742 C C . ALA A 1 98 ? 20.070 3.036 -27.523 1.00 85.44 98 ALA A C 1
ATOM 744 O O . ALA A 1 98 ? 18.969 2.755 -27.997 1.00 85.44 98 ALA A O 1
ATOM 745 N N . VAL A 1 99 ? 20.208 3.631 -26.338 1.00 87.31 99 VAL A N 1
ATOM 746 C CA . VAL A 1 99 ? 19.071 4.004 -25.491 1.00 87.31 99 VAL A CA 1
ATOM 747 C C . VAL A 1 99 ? 18.222 5.071 -26.179 1.00 87.31 99 VAL A C 1
ATOM 749 O O . VAL A 1 99 ? 16.999 4.938 -26.236 1.00 87.31 99 VAL A O 1
ATOM 752 N N . ASP A 1 100 ? 18.859 6.065 -26.794 1.00 85.94 100 ASP A N 1
ATOM 753 C CA . ASP A 1 100 ? 18.187 7.094 -27.586 1.00 85.94 100 ASP A CA 1
ATOM 754 C C . ASP A 1 100 ? 17.437 6.508 -28.782 1.00 85.94 100 ASP A C 1
ATOM 756 O O . ASP A 1 100 ? 16.316 6.924 -29.079 1.00 85.94 100 ASP A O 1
ATOM 760 N N . PHE A 1 101 ? 18.011 5.496 -29.438 1.00 87.19 101 PHE A N 1
ATOM 761 C CA . PHE A 1 101 ? 17.344 4.786 -30.522 1.00 87.19 101 PHE A CA 1
ATOM 762 C C . PHE A 1 101 ? 16.075 4.070 -30.037 1.00 87.19 101 PHE A C 1
ATOM 764 O O . PHE A 1 101 ? 15.028 4.192 -30.675 1.00 87.19 101 PHE A O 1
ATOM 771 N N . LEU A 1 102 ? 16.122 3.385 -28.888 1.00 89.12 102 LEU A N 1
ATOM 772 C CA . LEU A 1 102 ? 14.945 2.741 -28.285 1.00 89.12 102 LEU A CA 1
ATOM 773 C C . LEU A 1 102 ? 13.861 3.760 -27.903 1.00 89.12 102 LEU A C 1
ATOM 775 O O . LEU A 1 102 ? 12.668 3.515 -28.108 1.00 89.12 102 LEU A O 1
ATOM 779 N N . ILE A 1 103 ? 14.272 4.911 -27.368 1.00 86.25 103 ILE A N 1
ATOM 780 C CA . ILE A 1 103 ? 13.379 6.017 -27.014 1.00 86.25 103 ILE A CA 1
ATOM 781 C C . ILE A 1 103 ? 12.682 6.567 -28.265 1.00 86.25 103 ILE A C 1
ATOM 783 O O . ILE A 1 103 ? 11.451 6.656 -28.291 1.00 86.25 103 ILE A O 1
ATOM 787 N N . ALA A 1 104 ? 13.450 6.893 -29.307 1.00 84.62 104 ALA A N 1
ATOM 788 C CA . ALA A 1 104 ? 12.946 7.489 -30.544 1.00 84.62 104 ALA A CA 1
ATOM 789 C C . ALA A 1 104 ? 11.948 6.582 -31.281 1.00 84.62 104 ALA A C 1
ATOM 791 O O . ALA A 1 104 ? 11.021 7.071 -31.921 1.00 84.62 104 ALA A O 1
ATOM 792 N N . HIS A 1 105 ? 12.097 5.264 -31.146 1.00 86.56 105 HIS A N 1
ATOM 793 C CA . HIS A 1 105 ? 11.246 4.274 -31.810 1.00 86.56 105 HIS A CA 1
ATOM 794 C C . HIS A 1 105 ? 10.109 3.746 -30.918 1.00 86.56 105 HIS A C 1
ATOM 796 O O . HIS A 1 105 ? 9.512 2.711 -31.207 1.00 86.56 105 HIS A O 1
ATOM 802 N N . GLY A 1 106 ? 9.775 4.459 -29.836 1.00 84.56 106 GLY A N 1
ATOM 803 C CA . GLY A 1 106 ? 8.546 4.229 -29.073 1.00 84.56 106 GLY A CA 1
ATOM 804 C C . GLY A 1 106 ? 8.573 3.046 -28.100 1.00 84.56 106 GLY A C 1
ATOM 805 O O . GLY A 1 106 ? 7.543 2.759 -27.482 1.00 84.56 106 GLY A O 1
ATOM 806 N N . CYS A 1 107 ? 9.721 2.393 -27.884 1.00 88.88 107 CYS A N 1
ATOM 807 C CA . CYS A 1 107 ? 9.819 1.253 -26.964 1.00 88.88 107 CYS A CA 1
ATOM 808 C C . CYS A 1 107 ? 9.475 1.613 -25.521 1.00 88.88 107 CYS A C 1
ATOM 810 O O . CYS A 1 107 ? 8.862 0.806 -24.831 1.00 88.88 107 CYS A O 1
ATOM 812 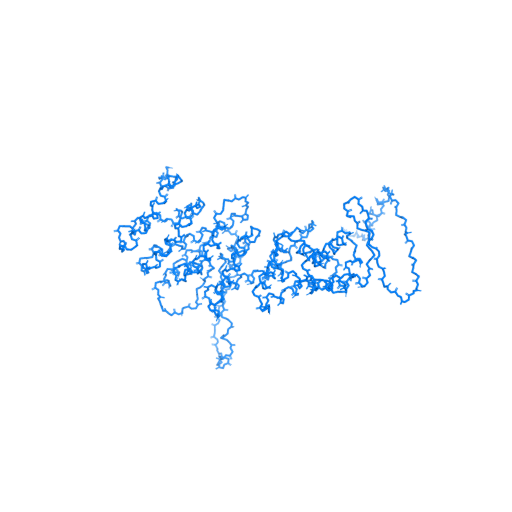N N . VAL A 1 108 ? 9.793 2.832 -25.074 1.00 90.06 108 VAL A N 1
ATOM 813 C CA . VAL A 1 108 ? 9.420 3.300 -23.729 1.00 90.06 108 VAL A CA 1
ATOM 814 C C . VAL A 1 108 ? 7.900 3.344 -23.563 1.00 90.06 108 VAL A C 1
ATOM 816 O O . VAL A 1 108 ? 7.386 2.933 -22.529 1.00 90.06 108 VAL A O 1
ATOM 819 N N . SER A 1 109 ? 7.159 3.764 -24.596 1.00 90.19 109 SER A N 1
ATOM 820 C CA . SER A 1 109 ? 5.689 3.748 -24.564 1.00 90.19 109 SER A CA 1
ATOM 821 C C . SER A 1 109 ? 5.137 2.344 -24.411 1.00 90.19 109 SER A C 1
ATOM 823 O O . SER A 1 109 ? 4.242 2.109 -23.603 1.00 90.19 109 SER A O 1
ATOM 825 N N . ALA A 1 110 ? 5.663 1.430 -25.224 1.00 93.06 110 ALA A N 1
ATOM 826 C CA . ALA A 1 110 ? 5.237 0.046 -25.237 1.00 93.06 110 ALA A CA 1
ATOM 827 C C . ALA A 1 110 ? 5.569 -0.632 -23.901 1.00 93.06 110 ALA A C 1
ATOM 829 O O . ALA A 1 110 ? 4.753 -1.378 -23.369 1.00 93.06 110 ALA A O 1
ATOM 830 N N . LEU A 1 111 ? 6.720 -0.299 -23.308 1.00 95.19 111 LEU A N 1
ATOM 831 C CA . LEU A 1 111 ? 7.120 -0.789 -21.995 1.00 95.19 111 LEU A CA 1
ATOM 832 C C . LEU A 1 111 ? 6.218 -0.253 -20.879 1.00 95.19 111 LEU A C 1
ATOM 834 O O . LEU A 1 111 ? 5.800 -1.039 -20.038 1.00 95.19 111 LEU A O 1
ATOM 838 N N . VAL A 1 112 ? 5.876 1.043 -20.880 1.00 94.25 112 VAL A N 1
ATOM 839 C CA . VAL A 1 112 ? 4.904 1.605 -19.920 1.00 94.25 112 VAL A CA 1
ATOM 840 C C . VAL A 1 112 ? 3.574 0.866 -20.026 1.00 94.25 112 VAL A C 1
ATOM 842 O O . VAL A 1 112 ? 3.053 0.409 -19.015 1.00 94.25 112 VAL A O 1
ATOM 845 N N . HIS A 1 113 ? 3.060 0.697 -21.246 1.00 92.81 113 HIS A N 1
ATOM 846 C CA . HIS A 1 113 ? 1.809 -0.009 -21.509 1.00 92.81 113 HIS A CA 1
ATOM 847 C C . HIS A 1 113 ? 1.827 -1.456 -20.997 1.00 92.81 113 HIS A C 1
ATOM 849 O O . HIS A 1 113 ? 0.862 -1.904 -20.383 1.00 92.81 113 HIS A O 1
ATOM 855 N N . PHE A 1 114 ? 2.926 -2.179 -21.225 1.00 95.06 114 PHE A N 1
ATOM 856 C CA . PHE A 1 114 ? 3.106 -3.532 -20.708 1.00 95.06 114 PHE A CA 1
ATOM 857 C C . PHE A 1 114 ? 3.137 -3.552 -19.174 1.00 95.06 114 PHE A C 1
ATOM 859 O O . PHE A 1 114 ? 2.384 -4.299 -18.559 1.00 95.06 114 PHE A O 1
ATOM 866 N N . VAL A 1 115 ? 3.953 -2.692 -18.554 1.00 95.62 115 VAL A N 1
ATOM 867 C CA . VAL A 1 115 ? 4.132 -2.638 -17.094 1.00 95.62 115 VAL A CA 1
ATOM 868 C C . VAL A 1 115 ? 2.820 -2.327 -16.375 1.00 95.62 115 VAL A C 1
ATOM 870 O O . VAL A 1 115 ? 2.485 -3.010 -15.414 1.00 95.62 115 VAL A O 1
ATOM 873 N N . VAL A 1 116 ? 2.042 -1.339 -16.832 1.00 94.44 116 VAL A N 1
ATOM 874 C CA . VAL A 1 116 ? 0.783 -0.986 -16.146 1.00 94.44 116 VAL A CA 1
ATOM 875 C C . VAL A 1 116 ? -0.287 -2.076 -16.273 1.00 94.44 116 VAL A C 1
ATOM 877 O O . VAL A 1 116 ? -1.172 -2.161 -15.428 1.00 94.44 116 VAL A O 1
ATOM 880 N N . ARG A 1 117 ? -0.189 -2.962 -17.269 1.00 92.69 117 ARG A N 1
ATOM 881 C CA . ARG A 1 117 ? -1.134 -4.072 -17.493 1.00 92.69 117 ARG A CA 1
ATOM 882 C C . ARG A 1 117 ? -0.647 -5.423 -16.986 1.00 92.69 117 ARG A C 1
ATOM 884 O O . ARG A 1 117 ? -1.373 -6.407 -17.101 1.00 92.69 117 ARG A O 1
ATOM 891 N N . ASP A 1 118 ? 0.558 -5.483 -16.436 1.00 93.31 118 ASP A N 1
ATOM 892 C CA . ASP A 1 118 ? 1.145 -6.727 -15.961 1.00 93.31 118 ASP A CA 1
ATOM 893 C C . ASP A 1 118 ? 0.426 -7.209 -14.689 1.00 93.31 118 ASP A C 1
ATOM 895 O O . ASP A 1 118 ? 0.465 -6.573 -13.633 1.00 93.31 118 ASP A O 1
ATOM 899 N N . THR A 1 119 ? -0.252 -8.352 -14.792 1.00 91.06 119 THR A N 1
ATOM 900 C CA . THR A 1 119 ? -1.004 -8.963 -13.687 1.00 91.06 119 THR A CA 1
ATOM 901 C C . THR A 1 119 ? -0.099 -9.503 -12.582 1.00 91.06 119 THR A C 1
ATOM 903 O O . THR A 1 119 ? -0.577 -9.746 -11.477 1.00 91.06 119 THR A O 1
ATOM 906 N N . ALA A 1 120 ? 1.187 -9.716 -12.871 1.00 90.31 120 ALA A N 1
ATOM 907 C CA . ALA A 1 120 ? 2.171 -10.271 -11.947 1.00 90.31 120 ALA A CA 1
ATOM 908 C C . ALA A 1 120 ? 3.270 -9.257 -11.581 1.00 90.31 120 ALA A C 1
ATOM 910 O O . ALA A 1 120 ? 4.336 -9.651 -11.104 1.00 90.31 120 ALA A O 1
ATOM 911 N N . LEU A 1 121 ? 3.022 -7.957 -11.793 1.00 94.12 121 LEU A N 1
ATOM 912 C CA . LEU A 1 121 ? 4.006 -6.913 -11.530 1.00 94.12 121 LEU A CA 1
ATOM 913 C C . LEU A 1 121 ? 4.443 -6.919 -10.059 1.00 94.12 121 LEU A C 1
ATOM 915 O O . LEU A 1 121 ? 3.625 -6.723 -9.160 1.00 94.12 121 LEU A O 1
ATOM 919 N N . SER A 1 122 ? 5.745 -7.054 -9.830 1.00 93.00 122 SER A N 1
ATOM 920 C CA . SER A 1 122 ? 6.383 -6.941 -8.518 1.00 93.00 122 SER A CA 1
ATOM 921 C C . SER A 1 122 ? 7.525 -5.927 -8.544 1.00 93.00 122 SER A C 1
ATOM 923 O O . SER A 1 122 ? 8.024 -5.534 -9.600 1.00 93.00 122 SER A O 1
ATOM 925 N N . GLU A 1 123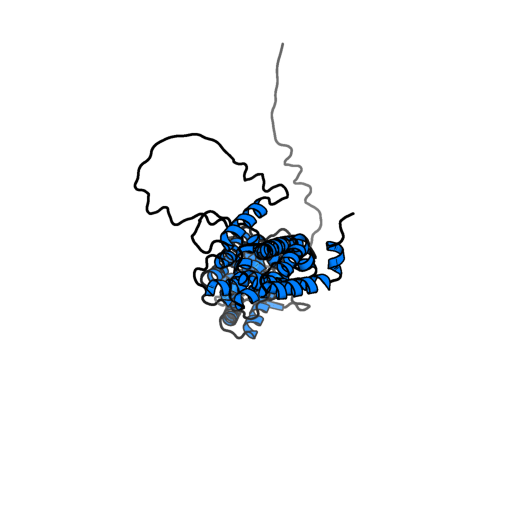 ? 7.998 -5.529 -7.368 1.00 92.38 123 GLU A N 1
ATOM 926 C CA . GLU A 1 123 ? 9.101 -4.581 -7.197 1.00 92.38 123 GLU A CA 1
ATOM 927 C C . GLU A 1 123 ? 10.436 -5.126 -7.728 1.00 92.38 123 GLU A C 1
ATOM 929 O O . GLU A 1 123 ? 11.338 -4.361 -8.075 1.00 92.38 123 GLU A O 1
ATOM 934 N N . THR A 1 124 ? 10.535 -6.452 -7.844 1.00 92.25 124 THR A N 1
ATOM 935 C CA . THR A 1 124 ? 11.681 -7.187 -8.391 1.00 92.25 124 THR A CA 1
ATOM 936 C C 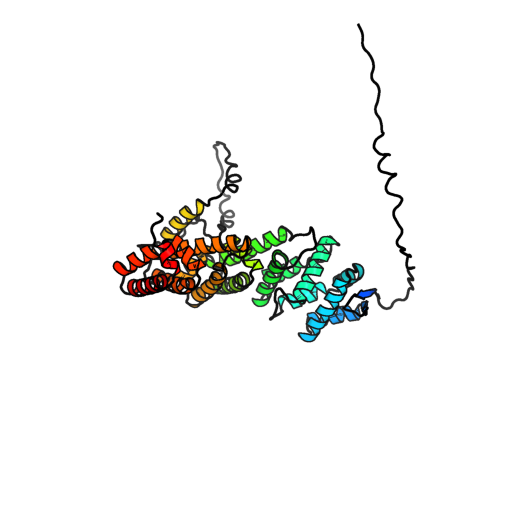. THR A 1 124 ? 11.532 -7.516 -9.878 1.00 92.25 124 THR A C 1
ATOM 938 O O . THR A 1 124 ? 12.445 -8.096 -10.474 1.00 92.25 124 THR A O 1
ATOM 941 N N . ALA A 1 125 ? 10.410 -7.153 -10.507 1.00 94.50 125 ALA A N 1
ATOM 942 C CA . ALA A 1 125 ? 10.163 -7.445 -11.910 1.00 94.50 125 ALA A CA 1
ATOM 943 C C . ALA A 1 125 ? 11.170 -6.722 -12.818 1.00 94.50 125 ALA A C 1
ATOM 945 O O . ALA A 1 125 ? 11.407 -5.514 -12.717 1.00 94.50 125 ALA A O 1
ATOM 946 N N . ARG A 1 126 ? 11.728 -7.460 -13.786 1.00 94.75 126 ARG A N 1
ATOM 947 C CA . ARG A 1 126 ? 12.684 -6.904 -14.757 1.00 94.75 126 ARG A CA 1
ATOM 948 C C . ARG A 1 126 ? 12.060 -5.796 -15.604 1.00 94.75 126 ARG A C 1
ATOM 950 O O . ARG A 1 126 ? 12.762 -4.863 -15.982 1.00 94.75 126 ARG A O 1
ATOM 957 N N . SER A 1 127 ? 10.766 -5.884 -15.904 1.00 95.56 127 SER A N 1
ATOM 958 C CA . SER A 1 127 ? 10.017 -4.866 -16.653 1.00 95.56 127 SER A CA 1
ATOM 959 C C . SER A 1 127 ? 10.047 -3.515 -15.933 1.00 95.56 127 SER A C 1
ATOM 961 O O . SER A 1 127 ? 10.417 -2.505 -16.535 1.00 95.56 127 SER A O 1
ATOM 963 N N . LEU A 1 128 ? 9.799 -3.521 -14.622 1.00 95.75 128 LEU A N 1
ATOM 964 C CA . LEU A 1 128 ? 9.861 -2.343 -13.761 1.00 95.75 128 LEU A CA 1
ATOM 965 C C . LEU A 1 128 ? 11.283 -1.788 -13.634 1.00 95.75 128 LEU A C 1
ATOM 967 O O . LEU A 1 128 ? 11.493 -0.588 -13.798 1.00 95.75 128 LEU A O 1
ATOM 971 N N . GLN A 1 129 ? 12.275 -2.659 -13.427 1.00 94.81 129 GLN A N 1
ATOM 972 C CA . GLN A 1 129 ? 13.682 -2.255 -13.357 1.00 94.81 129 GLN A CA 1
ATOM 973 C C . GLN A 1 129 ? 14.173 -1.637 -14.679 1.00 94.81 129 GLN A C 1
ATOM 975 O O . GLN A 1 129 ? 14.928 -0.666 -14.690 1.00 94.81 129 GLN A O 1
ATOM 980 N N . THR A 1 130 ? 13.742 -2.193 -15.812 1.00 94.94 130 THR A N 1
ATOM 981 C CA . THR A 1 130 ? 14.072 -1.683 -17.152 1.00 94.94 130 THR A CA 1
ATOM 982 C C . THR A 1 130 ? 13.445 -0.311 -17.372 1.00 94.94 130 THR A C 1
ATOM 984 O O . THR A 1 130 ? 14.122 0.604 -17.841 1.00 94.94 130 THR A O 1
ATOM 987 N N . LEU A 1 131 ? 12.188 -0.133 -16.958 1.00 95.44 131 LEU A N 1
ATOM 988 C CA . LEU A 1 131 ? 11.506 1.156 -17.022 1.00 95.44 131 LEU A CA 1
ATOM 989 C C . LEU A 1 131 ? 12.181 2.204 -16.121 1.00 95.44 131 LEU A C 1
ATOM 991 O O . LEU A 1 131 ? 12.368 3.344 -16.545 1.00 95.44 131 LEU A O 1
ATOM 995 N N . PHE A 1 132 ? 12.617 1.813 -14.918 1.00 94.44 132 PHE A N 1
ATOM 996 C CA . PHE A 1 132 ? 13.371 2.684 -14.013 1.00 94.44 132 PHE A CA 1
ATOM 997 C C . PHE A 1 132 ? 14.694 3.152 -14.627 1.00 94.44 132 PHE A C 1
ATOM 999 O O . PHE A 1 132 ? 15.036 4.328 -14.537 1.00 94.44 132 PHE A O 1
ATOM 1006 N N . ARG A 1 133 ? 15.426 2.269 -15.316 1.00 91.62 133 ARG A N 1
ATOM 1007 C CA . ARG A 1 133 ? 16.671 2.648 -16.004 1.00 91.62 133 ARG A CA 1
ATOM 1008 C C . ARG A 1 133 ? 16.441 3.660 -17.123 1.00 91.62 133 ARG A C 1
ATOM 1010 O O . ARG A 1 133 ? 17.221 4.600 -17.235 1.00 91.62 133 ARG A O 1
ATOM 1017 N N . PHE A 1 134 ? 15.368 3.515 -17.904 1.00 91.06 134 PHE A N 1
ATOM 1018 C CA . PHE A 1 134 ? 14.980 4.539 -18.881 1.00 91.06 134 PHE A CA 1
ATOM 1019 C C . PHE A 1 134 ? 14.664 5.876 -18.210 1.00 91.06 134 PHE A C 1
ATOM 1021 O O . PHE A 1 134 ? 15.103 6.918 -18.688 1.00 91.06 134 PHE A O 1
ATOM 1028 N N . PHE A 1 135 ? 13.937 5.849 -17.093 1.00 90.88 135 PHE A N 1
ATOM 1029 C CA . PHE A 1 135 ? 13.625 7.046 -16.322 1.00 90.88 135 PHE A CA 1
ATOM 1030 C C . PHE A 1 135 ? 14.890 7.742 -15.788 1.00 90.88 135 PHE A C 1
ATOM 1032 O O . PHE A 1 135 ? 15.056 8.942 -15.992 1.00 90.88 135 PHE A O 1
ATOM 1039 N N . VAL A 1 136 ? 15.823 7.000 -15.183 1.00 89.81 136 VAL A N 1
ATOM 1040 C CA . VAL A 1 136 ? 17.104 7.549 -14.705 1.00 89.81 136 VAL A CA 1
ATOM 1041 C C . VAL A 1 136 ? 17.941 8.097 -15.861 1.00 89.81 136 VAL A C 1
ATOM 1043 O O . VAL A 1 136 ? 18.505 9.184 -15.738 1.00 89.81 136 VAL A O 1
ATOM 1046 N N . PHE A 1 137 ? 18.006 7.389 -16.992 1.00 87.62 137 PHE A N 1
ATOM 1047 C CA . PHE A 1 137 ? 18.711 7.857 -18.188 1.00 87.62 137 PHE A CA 1
ATOM 1048 C C . PHE A 1 137 ? 18.131 9.183 -18.697 1.00 87.62 137 PHE A C 1
ATOM 1050 O O . PHE A 1 137 ? 18.879 10.135 -18.908 1.00 87.62 137 PHE A O 1
ATOM 1057 N N . ALA A 1 138 ? 16.802 9.274 -18.816 1.00 84.88 138 ALA A N 1
ATOM 1058 C CA . ALA A 1 138 ? 16.110 10.498 -19.207 1.00 84.88 138 ALA A CA 1
ATOM 1059 C C . ALA A 1 138 ? 16.424 11.655 -18.245 1.00 84.88 138 ALA A C 1
ATOM 1061 O O . ALA A 1 138 ? 16.842 12.719 -18.683 1.00 84.88 138 ALA A O 1
ATOM 1062 N N . MET A 1 139 ? 16.325 11.430 -16.932 1.00 82.06 139 MET A N 1
ATOM 1063 C CA . MET A 1 139 ? 16.600 12.470 -15.934 1.00 82.06 139 MET A CA 1
ATOM 1064 C C . MET A 1 139 ? 18.050 12.965 -15.912 1.00 82.06 139 MET A C 1
ATOM 1066 O O . MET A 1 139 ? 18.288 14.117 -15.565 1.00 82.06 139 MET A O 1
ATOM 1070 N N . THR A 1 140 ? 19.019 12.098 -16.208 1.00 78.25 140 THR A N 1
ATOM 1071 C CA . THR A 1 140 ? 20.449 12.404 -16.016 1.00 78.25 140 THR A CA 1
ATOM 1072 C C . THR A 1 140 ? 21.167 12.815 -17.294 1.00 78.25 140 THR A C 1
ATOM 1074 O O . THR A 1 140 ? 22.128 13.575 -17.218 1.00 78.25 140 THR A O 1
ATOM 1077 N N . GLN A 1 141 ? 20.738 12.313 -18.455 1.00 75.12 141 GLN A N 1
ATOM 1078 C CA . GLN A 1 141 ? 21.478 12.472 -19.711 1.00 75.12 141 GLN A CA 1
ATOM 1079 C C . GLN A 1 141 ? 20.727 13.279 -20.775 1.00 75.12 141 GLN A C 1
ATOM 1081 O O . GLN A 1 141 ? 21.366 13.743 -21.718 1.00 75.12 141 GLN A O 1
ATOM 1086 N N . ARG A 1 142 ? 19.403 13.483 -20.655 1.00 70.19 142 ARG A N 1
ATOM 1087 C CA . ARG A 1 142 ? 18.618 14.233 -21.652 1.00 70.19 142 ARG A CA 1
ATOM 1088 C C . ARG A 1 142 ? 17.441 15.012 -21.056 1.00 70.19 142 ARG A C 1
ATOM 1090 O O . ARG A 1 142 ? 16.368 14.455 -20.860 1.00 70.19 142 ARG A O 1
ATOM 1097 N N . GLU A 1 143 ? 17.580 16.335 -20.960 1.00 58.91 143 GLU A N 1
ATOM 1098 C CA . GLU A 1 143 ? 16.515 17.250 -20.495 1.00 58.91 143 GLU A CA 1
ATOM 1099 C C . GLU A 1 143 ? 15.204 17.195 -21.319 1.00 58.91 143 GLU A C 1
ATOM 1101 O O . GLU A 1 143 ? 14.165 17.610 -20.821 1.00 58.91 143 GLU A O 1
ATOM 1106 N N . ASN A 1 144 ? 15.214 16.629 -22.538 1.00 56.75 144 ASN A N 1
ATOM 1107 C CA . ASN A 1 144 ? 14.052 16.555 -23.447 1.00 56.75 144 ASN A CA 1
ATOM 1108 C C . ASN A 1 144 ? 13.586 15.120 -23.779 1.00 56.75 144 ASN A C 1
ATOM 1110 O O . ASN A 1 144 ? 12.889 14.904 -24.773 1.00 56.75 144 ASN A O 1
ATOM 1114 N N . ALA A 1 145 ? 14.009 14.110 -23.015 1.00 61.34 145 ALA A N 1
ATOM 1115 C CA . ALA A 1 145 ? 13.537 12.739 -23.218 1.00 61.34 145 ALA A CA 1
ATOM 1116 C C . ALA A 1 145 ? 12.054 12.587 -22.803 1.00 61.34 145 ALA A C 1
ATOM 1118 O O . ALA A 1 145 ? 11.592 13.291 -21.903 1.00 61.34 145 ALA A O 1
ATOM 1119 N N . PRO A 1 146 ? 11.281 11.678 -23.434 1.00 63.78 146 PRO A N 1
ATOM 1120 C CA . PRO A 1 146 ? 9.880 11.475 -23.091 1.00 63.78 146 PRO A CA 1
ATOM 1121 C C . PRO A 1 146 ? 9.739 11.118 -21.614 1.00 63.78 146 PRO A C 1
ATOM 1123 O O . PRO A 1 146 ? 10.347 10.163 -21.125 1.00 63.78 146 PRO A O 1
ATOM 1126 N N . ASN A 1 147 ? 8.908 11.890 -20.920 1.00 75.75 147 ASN A N 1
ATOM 1127 C CA . ASN A 1 147 ? 8.718 11.749 -19.491 1.00 75.75 147 ASN A CA 1
ATOM 1128 C C . ASN A 1 147 ? 7.946 10.457 -19.187 1.00 75.75 147 ASN A C 1
ATOM 1130 O O . ASN A 1 147 ? 6.730 10.363 -19.380 1.00 75.75 147 ASN A O 1
ATOM 1134 N N . VAL A 1 148 ? 8.681 9.444 -18.724 1.00 84.62 148 VAL A N 1
ATOM 1135 C CA . VAL A 1 148 ? 8.127 8.158 -18.281 1.00 84.62 148 VAL A CA 1
ATOM 1136 C C . VAL A 1 148 ? 7.025 8.383 -17.246 1.00 84.62 148 VAL A C 1
ATOM 1138 O O . VAL A 1 148 ? 5.970 7.759 -17.345 1.00 84.62 148 VAL A O 1
ATOM 1141 N N . LEU A 1 149 ? 7.236 9.305 -16.300 1.00 87.06 149 LEU A N 1
ATOM 1142 C CA . LEU A 1 149 ? 6.276 9.572 -15.232 1.00 87.06 149 LEU A CA 1
ATOM 1143 C C . LEU A 1 149 ? 4.982 10.195 -15.757 1.00 87.06 149 LEU A C 1
ATOM 1145 O O . LEU A 1 149 ? 3.929 9.794 -15.284 1.00 87.06 149 LEU A O 1
ATOM 1149 N N . ASP A 1 150 ? 5.012 11.073 -16.765 1.00 85.19 150 ASP A N 1
ATOM 1150 C CA . ASP A 1 150 ? 3.781 11.675 -17.316 1.00 85.19 150 ASP A CA 1
ATOM 1151 C C . ASP A 1 150 ? 2.881 10.626 -17.989 1.00 85.19 150 ASP A C 1
ATOM 1153 O O . ASP A 1 150 ? 1.650 10.646 -17.868 1.00 85.19 150 ASP A O 1
ATOM 1157 N N . ARG A 1 151 ? 3.494 9.651 -18.672 1.00 83.81 151 ARG A N 1
ATOM 1158 C CA . ARG A 1 151 ? 2.752 8.544 -19.298 1.00 83.81 151 ARG A CA 1
ATOM 1159 C C . ARG A 1 151 ? 2.151 7.606 -18.258 1.00 83.81 151 ARG A C 1
ATOM 1161 O O . ARG A 1 151 ? 1.020 7.150 -18.420 1.00 83.81 151 ARG A O 1
ATOM 1168 N N . VAL A 1 152 ? 2.882 7.343 -17.177 1.00 90.31 152 VAL A N 1
ATOM 1169 C CA . VAL A 1 152 ? 2.376 6.542 -16.056 1.00 90.31 152 VAL A CA 1
ATOM 1170 C C . VAL A 1 152 ? 1.294 7.318 -15.289 1.00 90.31 152 VAL A C 1
ATOM 1172 O O . VAL A 1 152 ? 0.260 6.741 -14.963 1.00 90.31 152 VAL A O 1
ATOM 1175 N N . ALA A 1 153 ? 1.456 8.630 -15.090 1.00 87.38 153 ALA A N 1
ATOM 1176 C CA . ALA A 1 153 ? 0.484 9.502 -14.425 1.00 87.38 153 ALA A CA 1
ATOM 1177 C C . ALA A 1 153 ? -0.867 9.500 -15.146 1.00 87.38 153 ALA A C 1
ATOM 1179 O O . ALA A 1 153 ? -1.911 9.463 -14.503 1.00 87.38 153 ALA A O 1
ATOM 1180 N N . SER A 1 154 ? -0.856 9.458 -16.480 1.00 85.94 154 SER A N 1
ATOM 1181 C CA . SER A 1 154 ? -2.084 9.340 -17.276 1.00 85.94 154 SER A CA 1
ATOM 1182 C C . SER A 1 154 ? -2.846 8.041 -16.975 1.00 85.94 154 SER A C 1
ATOM 1184 O O . SER A 1 154 ? -4.072 8.050 -16.906 1.00 85.94 154 SER A O 1
ATOM 1186 N N . SER A 1 155 ? -2.129 6.934 -16.745 1.00 87.69 155 SER A N 1
ATOM 1187 C CA . SER A 1 155 ? -2.735 5.647 -16.361 1.00 87.69 155 SER A CA 1
ATOM 1188 C C . SER A 1 155 ? -3.257 5.666 -14.923 1.00 87.69 155 SER A C 1
ATOM 1190 O O . SER A 1 155 ? -4.246 5.007 -14.618 1.00 87.69 155 SER A O 1
ATOM 1192 N N . LEU A 1 156 ? -2.623 6.446 -14.048 1.00 85.69 156 LEU A N 1
ATOM 1193 C CA . LEU A 1 156 ? -3.053 6.623 -12.666 1.00 85.69 156 LEU A CA 1
ATOM 1194 C C . LEU A 1 156 ? -4.323 7.486 -12.560 1.00 85.69 156 LEU A C 1
ATOM 1196 O O . LEU A 1 156 ? -5.248 7.111 -11.849 1.00 85.69 156 LEU A O 1
ATOM 1200 N N . ALA A 1 157 ? -4.395 8.591 -13.309 1.00 81.75 157 ALA A N 1
ATOM 1201 C CA . ALA A 1 157 ? -5.524 9.524 -13.284 1.00 81.75 157 ALA A CA 1
ATOM 1202 C C . ALA A 1 157 ? -6.733 9.060 -14.119 1.00 81.75 157 ALA A C 1
ATOM 1204 O O . ALA A 1 157 ? -7.875 9.278 -13.723 1.00 81.75 157 ALA A O 1
ATOM 1205 N N . TYR A 1 158 ? -6.496 8.430 -15.276 1.00 81.00 158 TYR A N 1
ATOM 1206 C CA . TYR A 1 158 ? -7.546 8.118 -16.260 1.00 81.00 158 TYR A CA 1
ATOM 1207 C C . TYR A 1 158 ? -7.641 6.631 -16.623 1.00 81.00 158 TYR A C 1
ATOM 1209 O O . TYR A 1 158 ? -8.419 6.263 -17.508 1.00 81.00 158 TYR A O 1
ATOM 1217 N N . GLY A 1 159 ? -6.852 5.765 -15.978 1.00 78.69 159 GLY A N 1
ATOM 1218 C CA . GLY A 1 159 ? -6.926 4.323 -16.193 1.00 78.69 159 GLY A CA 1
ATOM 1219 C C . GLY A 1 159 ? -8.335 3.826 -15.900 1.00 78.69 159 GLY A C 1
ATOM 1220 O O . GLY A 1 159 ? -8.881 4.105 -14.835 1.00 78.69 159 GLY A O 1
ATOM 1221 N N . ARG A 1 160 ? -8.948 3.105 -16.843 1.00 81.12 160 ARG A N 1
ATOM 1222 C CA . ARG A 1 160 ? -10.314 2.576 -16.672 1.00 81.12 160 ARG A CA 1
ATOM 1223 C C . ARG A 1 160 ? -10.334 1.352 -15.763 1.00 81.12 160 ARG A C 1
ATOM 1225 O O . ARG A 1 160 ? -11.340 1.083 -15.115 1.00 81.12 160 ARG A O 1
ATOM 1232 N N . VAL A 1 161 ? -9.222 0.621 -15.724 1.00 87.56 161 VAL A N 1
ATOM 1233 C CA . VAL A 1 161 ? -9.077 -0.631 -14.985 1.00 87.56 161 VAL A CA 1
ATOM 1234 C C . VAL A 1 161 ? -8.336 -0.367 -13.674 1.00 87.56 161 VAL A C 1
ATOM 1236 O O . VAL A 1 161 ? -7.262 0.231 -13.676 1.00 87.56 161 VAL A O 1
ATOM 1239 N N . VAL A 1 162 ? -8.872 -0.874 -12.560 1.00 87.69 162 VAL A N 1
ATOM 1240 C CA . VAL A 1 162 ? -8.265 -0.757 -11.218 1.00 87.69 162 VAL A CA 1
ATOM 1241 C C . VAL A 1 162 ? -6.822 -1.273 -11.203 1.00 87.69 162 VAL A C 1
ATOM 1243 O O . VAL A 1 162 ? -5.940 -0.650 -10.618 1.00 87.69 162 VAL A O 1
ATOM 1246 N N . LEU A 1 163 ? -6.560 -2.389 -11.893 1.00 91.44 163 LEU A N 1
ATOM 1247 C CA . LEU A 1 163 ? -5.216 -2.955 -12.037 1.00 91.44 163 LEU A CA 1
ATOM 1248 C C . LEU A 1 163 ? -4.228 -1.948 -12.644 1.00 91.44 163 LEU A C 1
ATOM 1250 O O . LEU A 1 163 ? -3.125 -1.806 -12.126 1.00 91.44 163 LEU A O 1
ATOM 1254 N N . GLU A 1 164 ? -4.627 -1.227 -13.696 1.00 93.00 164 GLU A N 1
ATOM 1255 C CA . GLU A 1 164 ? -3.769 -0.231 -14.351 1.00 93.00 164 GLU A CA 1
ATOM 1256 C C . GLU A 1 164 ? -3.444 0.926 -13.406 1.00 93.00 164 GLU A C 1
ATOM 1258 O O . GLU A 1 164 ? -2.280 1.311 -13.298 1.00 93.00 164 GLU A O 1
ATOM 1263 N N . ARG A 1 165 ? -4.444 1.431 -12.667 1.00 91.44 165 ARG A N 1
ATOM 1264 C CA . ARG A 1 165 ? -4.243 2.480 -11.655 1.00 91.44 165 ARG A CA 1
ATOM 1265 C C . ARG A 1 165 ? -3.296 2.011 -10.549 1.00 91.44 165 ARG A C 1
ATOM 1267 O O . ARG A 1 165 ? -2.338 2.707 -10.216 1.00 91.44 165 ARG A O 1
ATOM 1274 N N . ARG A 1 166 ? -3.499 0.798 -10.023 1.00 92.94 166 ARG A N 1
ATOM 1275 C CA . ARG A 1 166 ? -2.642 0.206 -8.978 1.00 92.94 166 ARG A CA 1
ATOM 1276 C C . ARG A 1 166 ? -1.213 -0.013 -9.451 1.00 92.94 166 ARG A C 1
ATOM 1278 O O . ARG A 1 166 ? -0.280 0.339 -8.733 1.00 92.94 166 ARG A O 1
ATOM 1285 N N . ASN A 1 167 ? -1.027 -0.557 -10.649 1.00 95.44 167 ASN A N 1
ATOM 1286 C CA . ASN A 1 167 ? 0.301 -0.760 -11.215 1.00 95.44 167 ASN A CA 1
ATOM 1287 C C . ASN A 1 167 ? 0.987 0.572 -11.534 1.00 95.44 167 ASN A C 1
ATOM 1289 O O . ASN A 1 167 ? 2.187 0.702 -11.307 1.00 95.44 167 ASN A O 1
ATOM 1293 N N . ALA A 1 168 ? 0.245 1.586 -11.988 1.00 95.06 168 ALA A N 1
ATOM 1294 C CA . ALA A 1 168 ? 0.782 2.929 -12.171 1.00 95.06 168 ALA A CA 1
ATOM 1295 C C . ALA A 1 168 ? 1.263 3.527 -10.837 1.00 95.06 168 ALA A C 1
ATOM 1297 O O . ALA A 1 168 ? 2.397 3.998 -10.756 1.00 95.06 168 ALA A O 1
ATOM 1298 N N . LEU A 1 169 ? 0.471 3.422 -9.763 1.00 95.19 169 LEU A N 1
ATOM 1299 C CA . LEU A 1 169 ? 0.903 3.830 -8.422 1.00 95.19 169 LEU A CA 1
ATOM 1300 C C . LEU A 1 169 ? 2.127 3.029 -7.947 1.00 95.19 169 LEU A C 1
ATOM 1302 O O . LEU A 1 169 ? 3.066 3.612 -7.403 1.00 95.19 169 LEU A O 1
ATOM 1306 N N . ARG A 1 170 ? 2.164 1.713 -8.198 1.00 95.56 170 ARG A N 1
ATOM 1307 C CA . ARG A 1 170 ? 3.321 0.858 -7.891 1.00 95.56 170 ARG A CA 1
ATOM 1308 C C . ARG A 1 170 ? 4.578 1.324 -8.623 1.00 95.56 170 ARG A C 1
ATOM 1310 O O . ARG A 1 170 ? 5.643 1.333 -8.018 1.00 95.56 170 ARG A O 1
ATOM 1317 N N . VAL A 1 171 ? 4.484 1.761 -9.881 1.00 96.06 171 VAL A N 1
ATOM 1318 C CA . VAL A 1 171 ? 5.629 2.343 -10.606 1.00 96.06 171 VAL A CA 1
ATOM 1319 C C . VAL A 1 171 ? 6.141 3.597 -9.897 1.00 96.06 171 VAL A C 1
ATOM 1321 O O . VAL A 1 171 ? 7.337 3.688 -9.622 1.00 96.06 171 VAL A O 1
ATOM 1324 N N . PHE A 1 172 ? 5.247 4.526 -9.544 1.00 95.19 172 PHE A N 1
ATOM 1325 C CA . PHE A 1 172 ? 5.595 5.747 -8.811 1.00 95.19 172 PHE A CA 1
ATOM 1326 C C . PHE A 1 172 ? 6.295 5.436 -7.481 1.00 95.19 172 PHE A C 1
ATOM 1328 O O . PHE A 1 172 ? 7.400 5.919 -7.225 1.00 95.19 172 PHE A O 1
ATOM 1335 N N . LEU A 1 173 ? 5.685 4.578 -6.660 1.00 95.50 173 LEU A N 1
ATOM 1336 C CA . LEU A 1 173 ? 6.225 4.158 -5.367 1.00 95.50 173 LEU A CA 1
ATOM 1337 C C . LEU A 1 173 ? 7.555 3.415 -5.511 1.00 95.50 173 LEU A C 1
ATOM 1339 O O . LEU A 1 173 ? 8.492 3.673 -4.758 1.00 95.50 173 LEU A O 1
ATOM 1343 N N . SER A 1 174 ? 7.672 2.525 -6.499 1.00 95.88 174 SER A N 1
ATOM 1344 C CA . SER A 1 174 ? 8.905 1.785 -6.757 1.00 95.88 174 SER A CA 1
ATOM 1345 C C . SER A 1 174 ? 10.044 2.722 -7.120 1.00 95.88 174 SER A C 1
ATOM 1347 O O . SER A 1 174 ? 11.134 2.595 -6.567 1.00 95.88 174 SER A O 1
ATOM 1349 N N . PHE A 1 175 ? 9.783 3.704 -7.982 1.00 95.06 175 PHE A N 1
ATOM 1350 C CA . PHE A 1 175 ? 10.796 4.671 -8.388 1.00 95.06 175 PHE A CA 1
ATOM 1351 C C . PHE A 1 175 ? 11.230 5.546 -7.221 1.00 95.06 175 PHE A C 1
ATOM 1353 O O . PHE A 1 175 ? 12.401 5.872 -7.142 1.00 95.06 175 PHE A O 1
ATOM 1360 N N . ALA A 1 176 ? 10.327 5.898 -6.306 1.00 92.44 176 ALA A N 1
ATOM 1361 C CA . ALA A 1 176 ? 10.673 6.725 -5.158 1.00 92.44 176 ALA A CA 1
ATOM 1362 C C . ALA A 1 176 ? 11.395 5.965 -4.034 1.00 92.44 176 ALA A C 1
ATOM 1364 O O . ALA A 1 176 ? 12.301 6.528 -3.420 1.00 92.44 176 ALA A O 1
ATOM 1365 N N . TYR A 1 177 ? 10.997 4.717 -3.757 1.00 91.44 177 TYR A N 1
ATOM 1366 C CA . TYR A 1 177 ? 11.345 4.048 -2.497 1.00 91.44 177 TYR A CA 1
ATOM 1367 C C . TYR A 1 177 ? 11.967 2.652 -2.634 1.00 91.44 177 TYR A C 1
ATOM 1369 O O . TYR A 1 177 ? 12.592 2.192 -1.683 1.00 91.44 177 TYR A O 1
ATOM 1377 N N . ALA A 1 178 ? 11.813 1.959 -3.768 1.00 92.00 178 ALA A N 1
ATOM 1378 C CA . ALA A 1 178 ? 12.298 0.578 -3.914 1.00 92.00 178 ALA A CA 1
ATOM 1379 C C . ALA A 1 178 ? 13.503 0.440 -4.855 1.00 92.00 178 ALA A C 1
ATOM 1381 O O . ALA A 1 178 ? 14.358 -0.418 -4.637 1.00 92.00 178 ALA A O 1
ATOM 1382 N N . GLN A 1 179 ? 13.577 1.248 -5.915 1.00 92.56 179 GLN A N 1
ATOM 1383 C CA . GLN A 1 179 ? 14.633 1.129 -6.915 1.00 92.56 179 GLN A CA 1
ATOM 1384 C C . GLN A 1 179 ? 15.923 1.849 -6.479 1.00 92.56 179 GLN A C 1
ATOM 1386 O O . GLN A 1 179 ? 15.870 2.960 -5.943 1.00 92.56 179 GLN A O 1
ATOM 1391 N N . PRO A 1 180 ? 17.104 1.260 -6.738 1.00 90.31 180 PRO A N 1
ATOM 1392 C CA . PRO A 1 180 ? 18.376 1.854 -6.353 1.00 90.31 180 PRO A CA 1
ATOM 1393 C C . PRO A 1 180 ? 18.800 2.941 -7.348 1.00 90.31 180 PRO A C 1
ATOM 1395 O O . PRO A 1 180 ? 19.162 2.650 -8.491 1.00 90.31 180 PRO A O 1
ATOM 1398 N N . TYR A 1 181 ? 18.805 4.200 -6.912 1.00 90.00 181 TYR A N 1
ATOM 1399 C CA . TYR A 1 181 ? 19.380 5.292 -7.700 1.00 90.00 181 TYR A CA 1
ATOM 1400 C C . TYR A 1 181 ? 20.908 5.168 -7.821 1.00 90.00 181 TYR A C 1
ATOM 1402 O O . TYR A 1 181 ? 21.563 4.646 -6.913 1.00 90.00 181 TYR A O 1
ATOM 1410 N N . PRO A 1 182 ? 21.505 5.692 -8.910 1.00 87.38 182 PRO A N 1
ATOM 1411 C CA . PRO A 1 182 ? 22.950 5.862 -9.001 1.00 87.38 182 PRO A CA 1
ATOM 1412 C C . PRO A 1 182 ? 23.511 6.682 -7.826 1.00 87.38 182 PRO A C 1
ATOM 1414 O O . PRO A 1 182 ? 22.809 7.552 -7.302 1.00 87.38 182 PRO A O 1
ATOM 1417 N N . PRO A 1 183 ? 24.782 6.473 -7.432 1.00 86.25 183 PRO A N 1
ATOM 1418 C CA . PRO A 1 183 ? 25.407 7.239 -6.356 1.00 86.25 183 PRO A CA 1
ATOM 1419 C C . PRO A 1 183 ? 25.267 8.752 -6.567 1.00 86.25 183 PRO A C 1
ATOM 1421 O O . PRO A 1 183 ? 25.630 9.276 -7.617 1.00 86.25 183 PRO A O 1
ATOM 1424 N N . GLY A 1 184 ? 24.732 9.453 -5.564 1.00 81.19 184 GLY A N 1
ATOM 1425 C CA . GLY A 1 184 ? 24.508 10.903 -5.607 1.00 81.19 184 GLY A CA 1
ATOM 1426 C C . GLY A 1 184 ? 23.183 11.344 -6.241 1.00 81.19 184 GLY A C 1
ATOM 1427 O O . GLY A 1 184 ? 22.787 12.491 -6.045 1.00 81.19 184 GLY A O 1
ATOM 1428 N N . ALA A 1 185 ? 22.459 10.454 -6.925 1.00 84.50 185 ALA A N 1
ATOM 1429 C CA . ALA A 1 185 ? 21.103 10.714 -7.401 1.00 84.50 185 ALA A CA 1
ATOM 1430 C C . ALA A 1 185 ? 20.061 10.300 -6.349 1.00 84.50 185 ALA A C 1
ATOM 1432 O O . ALA A 1 185 ? 20.281 9.393 -5.544 1.00 84.50 185 ALA A O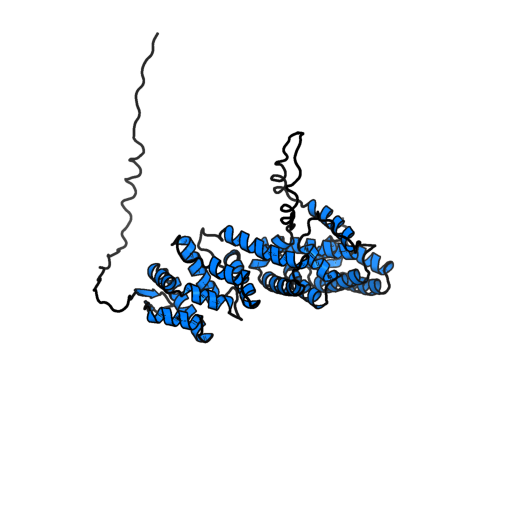 1
ATOM 1433 N N . ARG A 1 186 ? 18.914 10.980 -6.344 1.00 86.88 186 ARG A N 1
ATOM 1434 C CA . ARG A 1 186 ? 17.775 10.691 -5.461 1.00 86.88 186 ARG A CA 1
ATOM 1435 C C . ARG A 1 186 ? 16.468 10.842 -6.224 1.00 86.88 186 ARG A C 1
ATOM 1437 O O . ARG A 1 186 ? 16.436 11.459 -7.289 1.00 86.88 186 ARG A O 1
ATOM 1444 N N . ALA A 1 187 ? 15.396 10.316 -5.639 1.00 87.62 187 ALA A N 1
ATOM 1445 C CA . ALA A 1 187 ? 14.049 10.531 -6.137 1.00 87.62 187 ALA A CA 1
ATOM 1446 C C . ALA A 1 187 ? 13.745 12.034 -6.284 1.00 87.62 187 ALA A C 1
ATOM 1448 O O . ALA A 1 187 ? 14.029 12.804 -5.359 1.00 87.62 187 ALA A O 1
ATOM 1449 N N . PRO A 1 188 ? 13.175 12.472 -7.422 1.00 85.94 188 PRO A N 1
ATOM 1450 C CA . PRO A 1 188 ? 12.819 13.871 -7.615 1.00 85.94 188 PRO A CA 1
ATOM 1451 C C . PRO A 1 188 ? 11.786 14.323 -6.579 1.00 85.94 188 PRO A C 1
ATOM 1453 O O . PRO A 1 188 ? 10.823 13.593 -6.335 1.00 85.94 188 PRO A O 1
ATOM 1456 N N . PRO A 1 189 ? 11.895 15.545 -6.028 1.00 85.69 189 PRO A N 1
ATOM 1457 C CA . PRO A 1 189 ? 10.891 16.066 -5.102 1.00 85.69 189 PRO A CA 1
ATOM 1458 C C . PRO A 1 189 ? 9.475 16.071 -5.693 1.00 85.69 189 PRO A C 1
ATOM 1460 O O . PRO A 1 189 ? 8.519 15.757 -4.994 1.00 85.69 189 PRO A O 1
ATOM 1463 N N . SER A 1 190 ? 9.341 16.346 -6.995 1.00 84.31 190 SER A N 1
ATOM 1464 C CA . SER A 1 190 ? 8.057 16.320 -7.705 1.00 84.31 190 SER A CA 1
ATOM 1465 C C . SER A 1 190 ? 7.399 14.938 -7.710 1.00 84.31 190 SER A C 1
ATOM 1467 O O . SER A 1 190 ? 6.177 14.854 -7.600 1.00 84.31 190 SER A O 1
ATOM 1469 N N . LEU A 1 191 ? 8.189 13.861 -7.791 1.00 87.62 191 LEU A N 1
ATOM 1470 C CA . LEU A 1 191 ? 7.696 12.487 -7.689 1.00 87.62 191 LEU A CA 1
ATOM 1471 C C . LEU A 1 191 ? 7.146 12.219 -6.281 1.00 87.62 191 LEU A C 1
ATOM 1473 O O . LEU A 1 191 ? 6.045 11.693 -6.141 1.00 87.62 191 LEU A O 1
ATOM 1477 N N . LEU A 1 192 ? 7.876 12.643 -5.244 1.00 87.12 192 LEU A N 1
ATOM 1478 C CA . LEU A 1 192 ? 7.448 12.496 -3.848 1.00 87.12 192 LEU A CA 1
ATOM 1479 C C . LEU A 1 192 ? 6.164 13.284 -3.558 1.00 87.12 192 LEU A C 1
ATOM 1481 O O . LEU A 1 192 ? 5.259 12.766 -2.909 1.00 87.12 192 LEU A O 1
ATOM 1485 N N . THR A 1 193 ? 6.046 14.511 -4.078 1.00 85.88 193 THR A N 1
ATOM 1486 C CA . THR A 1 193 ? 4.825 15.320 -3.953 1.00 85.88 193 THR A CA 1
ATOM 1487 C C . THR A 1 193 ? 3.633 14.662 -4.644 1.00 85.88 193 THR A C 1
ATOM 1489 O O . THR A 1 193 ? 2.548 14.638 -4.068 1.00 85.88 193 THR A O 1
ATOM 1492 N N . GLN A 1 194 ? 3.820 14.095 -5.840 1.00 85.94 194 GLN A N 1
ATOM 1493 C CA . GLN A 1 194 ? 2.750 13.378 -6.542 1.00 85.94 194 GLN A CA 1
ATOM 1494 C C . GLN A 1 194 ? 2.296 12.145 -5.759 1.00 85.94 194 GLN A C 1
ATOM 1496 O O . GLN A 1 194 ? 1.099 11.975 -5.548 1.00 85.94 194 GLN A O 1
ATOM 1501 N N . ILE A 1 195 ? 3.232 11.331 -5.260 1.00 88.69 195 ILE A N 1
ATOM 1502 C CA . ILE A 1 195 ? 2.909 10.170 -4.417 1.00 88.69 195 ILE A CA 1
ATOM 1503 C C . ILE A 1 195 ? 2.133 10.602 -3.174 1.00 88.69 195 ILE A C 1
ATOM 1505 O O . ILE A 1 195 ? 1.109 10.005 -2.857 1.00 88.69 195 ILE A O 1
ATOM 1509 N N . HIS A 1 196 ? 2.591 11.649 -2.486 1.00 87.75 196 HIS A N 1
ATOM 1510 C CA . HIS A 1 196 ? 1.902 12.167 -1.309 1.00 87.75 196 HIS A CA 1
ATOM 1511 C C . HIS A 1 196 ? 0.488 12.663 -1.644 1.00 87.75 196 HIS A C 1
ATOM 1513 O O . HIS A 1 196 ? -0.429 12.448 -0.856 1.00 87.75 196 HIS A O 1
ATOM 1519 N N . GLY A 1 197 ? 0.300 13.308 -2.800 1.00 85.19 197 GLY A N 1
ATOM 1520 C CA . GLY A 1 197 ? -1.014 13.712 -3.302 1.00 85.19 197 GLY A CA 1
ATOM 1521 C C . GLY A 1 197 ? -1.942 12.513 -3.485 1.00 85.19 197 GLY A C 1
ATOM 1522 O O . GLY A 1 197 ? -2.980 12.451 -2.838 1.00 85.19 197 GLY A O 1
ATOM 1523 N N . TYR A 1 198 ? -1.516 11.512 -4.262 1.00 88.38 198 TYR A N 1
ATOM 1524 C CA . TYR A 1 198 ? -2.321 10.316 -4.530 1.00 88.38 198 TYR A CA 1
ATOM 1525 C C . TYR A 1 198 ? -2.627 9.498 -3.276 1.00 88.38 198 TYR A C 1
ATOM 1527 O O . TYR A 1 198 ? -3.768 9.104 -3.062 1.00 88.38 198 TYR A O 1
ATOM 1535 N N . LEU A 1 199 ? -1.633 9.250 -2.419 1.00 89.56 199 LEU A N 1
ATOM 1536 C CA . LEU A 1 199 ? -1.873 8.576 -1.142 1.00 89.56 199 LEU A CA 1
ATOM 1537 C C . LEU A 1 199 ? -2.818 9.401 -0.254 1.00 89.56 199 LEU A C 1
ATOM 1539 O O . LEU A 1 199 ? -3.635 8.828 0.462 1.00 89.56 199 LEU A O 1
ATOM 1543 N N . GLY A 1 200 ? -2.724 10.733 -0.306 1.00 86.44 200 GLY A N 1
ATOM 1544 C CA . GLY A 1 200 ? -3.639 11.644 0.380 1.00 86.44 200 GLY A CA 1
ATOM 1545 C C . GLY A 1 200 ? -5.073 11.516 -0.123 1.00 86.44 200 GLY A C 1
ATOM 1546 O O . GLY A 1 200 ? -5.991 11.469 0.693 1.00 86.44 200 GLY A O 1
ATOM 1547 N N . ASP A 1 201 ? -5.259 11.388 -1.436 1.00 84.00 201 ASP A N 1
ATOM 1548 C CA . ASP A 1 201 ? -6.564 11.172 -2.065 1.00 84.00 201 ASP A CA 1
ATOM 1549 C C . ASP A 1 201 ? -7.164 9.811 -1.668 1.00 84.00 201 ASP A C 1
ATOM 1551 O O . ASP A 1 201 ? -8.318 9.764 -1.249 1.00 84.00 201 ASP A O 1
ATOM 1555 N N . LEU A 1 202 ? -6.367 8.730 -1.666 1.00 86.88 202 LEU A N 1
ATOM 1556 C CA . LEU A 1 202 ? -6.810 7.408 -1.183 1.00 86.88 202 LEU A CA 1
ATOM 1557 C C . LEU A 1 202 ? -7.286 7.469 0.268 1.00 86.88 202 LEU A C 1
ATOM 1559 O O . LEU A 1 202 ? -8.303 6.887 0.642 1.00 86.88 202 LEU A O 1
ATOM 1563 N N . VAL A 1 203 ? -6.522 8.178 1.097 1.00 85.38 203 VAL A N 1
ATOM 1564 C CA . VAL A 1 203 ? -6.851 8.381 2.500 1.00 85.38 203 VAL A CA 1
ATOM 1565 C C . VAL A 1 203 ? -8.129 9.224 2.601 1.00 85.38 203 VAL A C 1
ATOM 1567 O O . VAL A 1 203 ? -9.003 8.866 3.389 1.00 85.38 203 VAL A O 1
ATOM 1570 N N . ARG A 1 204 ? -8.319 10.230 1.731 1.00 80.75 204 ARG A N 1
ATOM 1571 C CA . ARG A 1 204 ? -9.536 11.055 1.646 1.00 80.75 204 ARG A CA 1
ATOM 1572 C C . ARG A 1 204 ? -10.798 10.283 1.314 1.00 80.75 204 ARG A C 1
ATOM 1574 O O . ARG A 1 204 ? -11.839 10.525 1.938 1.00 80.75 204 ARG A O 1
ATOM 1581 N N . ASP A 1 205 ? -10.700 9.318 0.416 1.00 79.62 205 ASP A N 1
ATOM 1582 C CA . ASP A 1 205 ? -11.829 8.465 0.056 1.00 79.62 205 ASP A CA 1
ATOM 1583 C C . ASP A 1 205 ? -12.361 7.649 1.243 1.00 79.62 205 ASP A C 1
ATOM 1585 O O . ASP A 1 205 ? -13.528 7.266 1.243 1.00 79.62 205 ASP A O 1
ATOM 1589 N N . LEU A 1 206 ? -11.573 7.446 2.309 1.00 78.50 206 LEU A N 1
ATOM 1590 C CA . LEU A 1 206 ? -12.041 6.754 3.515 1.00 78.50 206 LEU A CA 1
ATOM 1591 C C . LEU A 1 206 ? -13.109 7.540 4.297 1.00 78.50 206 LEU A C 1
ATOM 1593 O O . LEU A 1 206 ? -13.847 6.936 5.076 1.00 78.50 206 LEU A O 1
ATOM 1597 N N . TRP A 1 207 ? -13.186 8.870 4.145 1.00 73.75 207 TRP A N 1
ATOM 1598 C CA . TRP A 1 207 ? -14.141 9.713 4.889 1.00 73.75 207 TRP A CA 1
ATOM 1599 C C . TRP A 1 207 ? -15.055 10.573 4.023 1.00 73.75 207 TRP A C 1
ATOM 1601 O O . TRP A 1 207 ? -16.102 10.998 4.512 1.00 73.75 207 TRP A O 1
ATOM 1611 N N . SER A 1 208 ? -14.657 10.884 2.791 1.00 69.94 208 SER A N 1
ATOM 1612 C CA . SER A 1 208 ? -15.458 11.654 1.837 1.00 69.94 208 SER A CA 1
ATOM 1613 C C . SER A 1 208 ? -15.452 10.967 0.469 1.00 69.94 208 SER A C 1
ATOM 1615 O O . SER A 1 208 ? -15.015 11.580 -0.509 1.00 69.94 208 SER A O 1
ATOM 1617 N N . PRO A 1 209 ? -15.905 9.702 0.386 1.00 68.06 209 PRO A N 1
ATOM 1618 C CA . PRO A 1 209 ? -15.936 8.994 -0.881 1.00 68.06 209 PRO A CA 1
ATOM 1619 C C . PRO A 1 209 ? -16.899 9.689 -1.844 1.00 68.06 209 PRO A C 1
ATOM 1621 O O . PRO A 1 209 ? -18.027 10.016 -1.475 1.00 68.06 209 PRO A O 1
ATOM 1624 N N . GLN A 1 210 ? -16.475 9.874 -3.094 1.00 68.00 210 GLN A N 1
ATOM 1625 C CA . GLN A 1 210 ? -17.391 10.310 -4.155 1.00 68.00 210 GLN A CA 1
ATOM 1626 C C . GLN A 1 210 ? -18.435 9.229 -4.472 1.00 68.00 210 GLN A C 1
ATOM 1628 O O . GLN A 1 210 ? -19.570 9.551 -4.812 1.00 68.00 210 GLN A O 1
ATOM 1633 N N . ALA A 1 211 ? -18.055 7.959 -4.316 1.00 70.19 211 ALA A N 1
ATOM 1634 C CA . ALA A 1 211 ? -18.924 6.799 -4.448 1.00 70.19 211 ALA A CA 1
ATOM 1635 C C . ALA A 1 211 ? -18.486 5.688 -3.469 1.00 70.19 211 ALA A C 1
ATOM 1637 O O . ALA A 1 211 ? -17.295 5.590 -3.163 1.00 70.19 211 ALA A O 1
ATOM 1638 N N . PRO A 1 212 ? -19.404 4.860 -2.937 1.00 69.12 212 PRO A N 1
ATOM 1639 C CA . PRO A 1 212 ? -19.078 3.867 -1.907 1.00 69.12 212 PRO A CA 1
ATOM 1640 C C . PRO A 1 212 ? -18.030 2.834 -2.356 1.00 69.12 212 PRO A C 1
ATOM 1642 O O . PRO A 1 212 ? -17.218 2.396 -1.541 1.00 69.12 212 PRO A O 1
ATOM 1645 N N . GLU A 1 213 ? -17.996 2.484 -3.641 1.00 75.81 213 GLU A N 1
ATOM 1646 C CA . GLU A 1 213 ? -16.985 1.622 -4.261 1.00 75.81 213 GLU A CA 1
ATOM 1647 C C . GLU A 1 213 ? -15.553 2.163 -4.118 1.00 75.81 213 GLU A C 1
ATOM 1649 O O . GLU A 1 213 ? -14.615 1.372 -3.980 1.00 75.81 213 GLU A O 1
ATOM 1654 N N . ASN A 1 214 ? -15.381 3.487 -4.040 1.00 79.06 214 ASN A N 1
ATOM 1655 C CA . ASN A 1 214 ? -14.069 4.114 -3.877 1.00 79.06 214 ASN A CA 1
ATOM 1656 C C . ASN A 1 214 ? -13.442 3.753 -2.528 1.00 79.06 214 ASN A C 1
ATOM 1658 O O . ASN A 1 214 ? -12.228 3.624 -2.436 1.00 79.06 214 ASN A O 1
ATOM 1662 N N . VAL A 1 215 ? -14.249 3.534 -1.482 1.00 83.81 215 VAL A N 1
ATOM 1663 C CA . VAL A 1 215 ? -13.730 3.134 -0.165 1.00 83.81 215 VAL A CA 1
ATOM 1664 C C . VAL A 1 215 ? -13.033 1.781 -0.263 1.00 83.81 215 VAL A C 1
ATOM 1666 O O . VAL A 1 215 ? -11.927 1.611 0.248 1.00 83.81 215 VAL A O 1
ATOM 1669 N N . LEU A 1 216 ? -13.668 0.811 -0.926 1.00 85.94 216 LEU A N 1
ATOM 1670 C CA . LEU A 1 216 ? -13.115 -0.531 -1.062 1.00 85.94 216 LEU A CA 1
ATOM 1671 C C . LEU A 1 216 ? -11.893 -0.536 -1.984 1.00 85.94 216 LEU A C 1
ATOM 1673 O O . LEU A 1 216 ? -10.874 -1.131 -1.633 1.00 85.94 216 LEU A O 1
ATOM 1677 N N . GLU A 1 217 ? -11.963 0.166 -3.118 1.00 87.81 217 GLU A N 1
ATOM 1678 C CA . GLU A 1 217 ? -10.823 0.299 -4.027 1.00 87.81 217 GLU A CA 1
ATOM 1679 C C . GLU A 1 217 ? -9.619 0.954 -3.334 1.00 87.81 217 GLU A C 1
ATOM 1681 O O . GLU A 1 217 ? -8.488 0.476 -3.498 1.00 87.81 217 GLU A O 1
ATOM 1686 N N . SER A 1 218 ? -9.856 2.001 -2.538 1.00 89.75 218 SER A N 1
ATOM 1687 C CA . SER A 1 218 ? -8.818 2.703 -1.785 1.00 89.75 218 SER A CA 1
ATOM 1688 C C . SER A 1 218 ? -8.225 1.830 -0.690 1.00 89.75 218 SER A C 1
ATOM 1690 O O . SER A 1 218 ? -7.002 1.755 -0.586 1.00 89.75 218 SER A O 1
ATOM 1692 N N . LEU A 1 219 ? -9.041 1.078 0.055 1.00 91.00 219 LEU A N 1
ATOM 1693 C CA . LEU A 1 219 ? -8.544 0.116 1.042 1.00 91.00 219 LEU A CA 1
ATOM 1694 C C . LEU A 1 219 ? -7.682 -0.976 0.400 1.00 91.00 219 LEU A C 1
ATOM 1696 O O . LEU A 1 219 ? -6.569 -1.215 0.855 1.00 91.00 219 LEU A O 1
ATOM 1700 N N . GLU A 1 220 ? -8.142 -1.604 -0.680 1.00 91.25 220 GLU A N 1
ATOM 1701 C CA . GLU A 1 220 ? -7.366 -2.625 -1.394 1.00 91.25 220 GLU A CA 1
ATOM 1702 C C . GLU A 1 220 ? -6.054 -2.061 -1.971 1.00 91.25 220 GLU A C 1
ATOM 1704 O O . GLU A 1 220 ? -5.018 -2.733 -1.981 1.00 91.25 220 GLU A O 1
ATOM 1709 N N . THR A 1 221 ? -6.068 -0.807 -2.427 1.00 93.19 221 THR A N 1
ATOM 1710 C CA . THR A 1 221 ? -4.858 -0.115 -2.888 1.00 93.19 221 THR A CA 1
ATOM 1711 C C . THR A 1 221 ? -3.917 0.174 -1.718 1.00 93.19 221 THR A C 1
ATOM 1713 O O . THR A 1 221 ? -2.717 -0.061 -1.829 1.00 93.19 221 THR A O 1
ATOM 1716 N N . MET A 1 222 ? -4.435 0.591 -0.562 1.00 94.12 222 MET A N 1
ATOM 1717 C CA . MET A 1 222 ? -3.643 0.760 0.659 1.00 94.12 222 MET A CA 1
ATOM 1718 C C . MET A 1 222 ? -3.061 -0.564 1.164 1.00 94.12 222 MET A C 1
ATOM 1720 O O . MET A 1 222 ? -1.927 -0.562 1.630 1.00 94.12 222 MET A O 1
ATOM 1724 N N . VAL A 1 223 ? -3.773 -1.690 1.030 1.00 93.00 223 VAL A N 1
ATOM 1725 C CA . VAL A 1 223 ? -3.240 -3.032 1.335 1.00 93.00 223 VAL A CA 1
ATOM 1726 C C . VAL A 1 223 ? -2.041 -3.341 0.441 1.00 93.00 223 VAL A C 1
ATOM 1728 O O . VAL A 1 223 ? -1.000 -3.771 0.933 1.00 93.00 223 VAL A O 1
ATOM 1731 N N . MET A 1 224 ? -2.147 -3.065 -0.863 1.00 93.38 224 MET A N 1
ATOM 1732 C CA . MET A 1 224 ? -1.024 -3.219 -1.794 1.00 93.38 224 MET A CA 1
ATOM 1733 C C . MET A 1 224 ? 0.200 -2.404 -1.350 1.00 93.38 224 MET A C 1
ATOM 1735 O O . MET A 1 224 ? 1.310 -2.934 -1.348 1.00 93.38 224 MET A O 1
ATOM 1739 N N . VAL A 1 225 ? -0.005 -1.158 -0.914 1.00 94.44 225 VAL A N 1
ATOM 1740 C CA . VAL A 1 225 ? 1.069 -0.285 -0.417 1.00 94.44 225 VAL A CA 1
ATOM 1741 C C . VAL A 1 225 ? 1.646 -0.797 0.910 1.00 94.44 225 VAL A C 1
ATOM 1743 O O . VAL A 1 225 ? 2.861 -0.891 1.054 1.00 94.44 225 VAL A O 1
ATOM 1746 N N . ALA A 1 226 ? 0.799 -1.166 1.873 1.00 92.00 226 ALA A N 1
ATOM 1747 C CA . ALA A 1 226 ? 1.215 -1.626 3.199 1.00 92.00 226 ALA A CA 1
ATOM 1748 C C . ALA A 1 226 ? 2.008 -2.946 3.153 1.00 92.00 226 ALA A C 1
ATOM 1750 O O . ALA A 1 226 ? 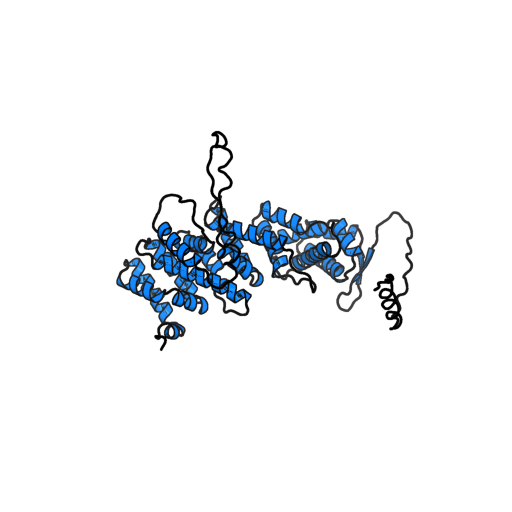2.914 -3.166 3.965 1.00 92.00 226 ALA A O 1
ATOM 1751 N N . ASN A 1 227 ? 1.710 -3.811 2.181 1.00 91.44 227 ASN A N 1
ATOM 1752 C CA . ASN A 1 227 ? 2.378 -5.101 2.018 1.00 91.44 227 ASN A CA 1
ATOM 1753 C C . ASN A 1 227 ? 3.835 -4.990 1.554 1.00 91.44 227 ASN A C 1
ATOM 1755 O O . ASN A 1 227 ? 4.612 -5.912 1.795 1.00 91.44 227 ASN A O 1
ATOM 1759 N N . VAL A 1 228 ? 4.237 -3.870 0.950 1.00 91.62 228 VAL A N 1
ATOM 1760 C CA . VAL A 1 228 ? 5.616 -3.648 0.503 1.00 91.62 228 VAL A CA 1
ATOM 1761 C C . VAL A 1 228 ? 6.358 -2.808 1.550 1.00 91.62 228 VAL A C 1
ATOM 1763 O O . VAL A 1 228 ? 6.050 -1.623 1.696 1.00 91.62 228 VAL A O 1
ATOM 1766 N N . PRO A 1 229 ? 7.365 -3.358 2.264 1.00 90.62 229 PRO A N 1
ATOM 1767 C CA . PRO A 1 229 ? 8.053 -2.653 3.352 1.00 90.62 229 PRO A CA 1
ATOM 1768 C C . PRO A 1 229 ? 8.567 -1.261 2.976 1.00 90.62 229 PRO A C 1
ATOM 1770 O O . PRO A 1 229 ? 8.377 -0.313 3.734 1.00 90.62 229 PRO A O 1
ATOM 1773 N N . ALA A 1 230 ? 9.122 -1.119 1.769 1.00 90.38 230 ALA A N 1
ATOM 1774 C CA . ALA A 1 230 ? 9.664 0.141 1.266 1.00 90.38 230 ALA A CA 1
ATOM 1775 C C . ALA A 1 230 ? 8.626 1.278 1.170 1.00 90.38 230 ALA A C 1
ATOM 1777 O O . ALA A 1 230 ? 9.000 2.445 1.191 1.00 90.38 230 ALA A O 1
ATOM 1778 N N . TYR A 1 231 ? 7.329 0.971 1.059 1.00 93.00 231 TYR A N 1
ATOM 1779 C CA . TYR A 1 231 ? 6.283 1.986 0.867 1.00 93.00 231 TYR A CA 1
ATOM 1780 C C . TYR A 1 231 ? 5.576 2.378 2.164 1.00 93.00 231 TYR A C 1
ATOM 1782 O O . TYR A 1 231 ? 4.871 3.390 2.207 1.00 93.00 231 TYR A O 1
ATOM 1790 N N . ARG A 1 232 ? 5.756 1.591 3.230 1.00 90.69 232 ARG A N 1
ATOM 1791 C CA . ARG A 1 232 ? 5.018 1.751 4.489 1.00 90.69 232 ARG A CA 1
ATOM 1792 C C . ARG A 1 232 ? 5.243 3.107 5.128 1.00 90.69 232 ARG A C 1
ATOM 1794 O O . ARG A 1 232 ? 4.296 3.677 5.653 1.00 90.69 232 ARG A O 1
ATOM 1801 N N . GLU A 1 233 ? 6.462 3.637 5.067 1.00 88.81 233 GLU A N 1
ATOM 1802 C CA . GLU A 1 233 ? 6.767 4.951 5.634 1.00 88.81 233 GLU A CA 1
ATOM 1803 C C . GLU A 1 233 ? 5.962 6.061 4.945 1.00 88.81 233 GLU A C 1
ATOM 1805 O O . GLU A 1 233 ? 5.389 6.910 5.625 1.00 88.81 233 GLU A O 1
ATOM 1810 N N . ALA A 1 234 ? 5.839 6.017 3.615 1.00 89.69 234 ALA A N 1
ATOM 1811 C CA . ALA A 1 234 ? 5.038 6.982 2.864 1.00 89.69 234 ALA A CA 1
ATOM 1812 C C . ALA A 1 234 ? 3.553 6.899 3.252 1.00 89.69 234 ALA A C 1
ATOM 1814 O O . ALA A 1 234 ? 2.913 7.922 3.500 1.00 89.69 234 ALA A O 1
ATOM 1815 N N . LEU A 1 235 ? 3.015 5.681 3.381 1.00 91.06 235 LEU A N 1
ATOM 1816 C CA . LEU A 1 235 ? 1.637 5.463 3.823 1.00 91.06 235 LEU A CA 1
ATOM 1817 C C . LEU A 1 235 ? 1.415 5.928 5.270 1.00 91.06 235 LEU A C 1
ATOM 1819 O O . LEU A 1 235 ? 0.448 6.633 5.553 1.00 91.06 235 LEU A O 1
ATOM 1823 N N . ALA A 1 236 ? 2.317 5.572 6.184 1.00 87.12 236 ALA A N 1
ATOM 1824 C CA . ALA A 1 236 ? 2.265 5.967 7.588 1.00 87.12 236 ALA A CA 1
ATOM 1825 C C . ALA A 1 236 ? 2.356 7.490 7.753 1.00 87.12 236 ALA A C 1
ATOM 1827 O O . ALA A 1 236 ? 1.631 8.075 8.566 1.00 87.12 236 ALA A O 1
ATOM 1828 N N . HIS A 1 237 ? 3.202 8.142 6.952 1.00 85.56 237 HIS A N 1
ATOM 1829 C CA . HIS A 1 237 ? 3.297 9.593 6.901 1.00 85.56 237 HIS A CA 1
ATOM 1830 C C . HIS A 1 237 ? 1.943 10.200 6.529 1.00 85.56 237 HIS A C 1
ATOM 1832 O O . HIS A 1 237 ? 1.397 10.971 7.311 1.00 85.56 237 HIS A O 1
ATOM 1838 N N . VAL A 1 238 ? 1.339 9.781 5.415 1.00 86.88 238 VAL A N 1
ATOM 1839 C CA . VAL A 1 238 ? 0.054 10.340 4.964 1.00 86.88 238 VAL A CA 1
ATOM 1840 C C . VAL A 1 238 ? -1.087 10.056 5.951 1.00 86.88 238 VAL A C 1
ATOM 1842 O O . VAL A 1 238 ? -1.884 10.944 6.255 1.00 86.88 238 VAL A O 1
ATOM 1845 N N . LEU A 1 239 ? -1.142 8.851 6.524 1.00 84.31 239 LEU A N 1
ATOM 1846 C CA . LEU A 1 239 ? -2.134 8.489 7.544 1.00 84.31 239 LEU A CA 1
ATOM 1847 C C . LEU A 1 239 ? -2.024 9.340 8.815 1.00 84.31 239 LEU A C 1
ATOM 1849 O O . LEU A 1 239 ? -3.043 9.653 9.438 1.00 84.31 239 LEU A O 1
ATOM 1853 N N . SER A 1 240 ? -0.797 9.688 9.211 1.00 76.38 240 SER A N 1
ATOM 1854 C CA . SER A 1 240 ? -0.523 10.492 10.406 1.00 76.38 240 SER A CA 1
ATOM 1855 C C . SER A 1 240 ? -0.634 11.996 10.160 1.00 76.38 240 SER A C 1
ATOM 1857 O O . SER A 1 240 ? -0.952 12.737 11.097 1.00 76.38 240 SER A O 1
ATOM 1859 N N . THR A 1 241 ? -0.437 12.457 8.922 1.00 70.38 241 THR A N 1
ATOM 1860 C CA . THR A 1 241 ? -0.657 13.854 8.559 1.00 70.38 241 THR A CA 1
ATOM 1861 C C . THR A 1 241 ? -2.132 14.216 8.617 1.00 70.38 241 THR A C 1
ATOM 1863 O O . THR A 1 241 ? -3.018 13.471 8.203 1.00 70.38 241 THR A O 1
ATOM 1866 N N . VAL A 1 242 ? -2.393 15.407 9.142 1.00 55.19 242 VAL A N 1
ATOM 1867 C CA . VAL A 1 242 ? -3.718 16.007 9.116 1.00 55.19 242 VAL A CA 1
ATOM 1868 C C . VAL A 1 242 ? -4.044 16.396 7.679 1.00 55.19 242 VAL A C 1
ATOM 1870 O O . VAL A 1 242 ? -3.413 17.298 7.129 1.00 55.19 242 VAL A O 1
ATOM 1873 N N . THR A 1 243 ? -5.072 15.792 7.093 1.00 52.91 243 THR A N 1
ATOM 1874 C CA . THR A 1 243 ? -5.648 16.298 5.848 1.00 52.91 243 THR A CA 1
ATOM 1875 C C . THR A 1 243 ? -6.543 17.487 6.181 1.00 52.91 243 THR A C 1
ATOM 1877 O O . THR A 1 243 ? -7.695 17.338 6.592 1.00 52.91 243 THR A O 1
ATOM 1880 N N . VAL A 1 244 ? -5.974 18.691 6.081 1.00 42.66 244 VAL A N 1
ATOM 1881 C CA . VAL A 1 244 ? -6.721 19.952 6.124 1.00 42.66 244 VAL A CA 1
ATOM 1882 C C . VAL A 1 244 ? -7.241 20.229 4.718 1.00 42.66 244 VAL A C 1
ATOM 1884 O O . VAL A 1 244 ? -6.516 20.779 3.895 1.00 42.66 244 VAL A O 1
ATOM 1887 N N . GLU A 1 245 ? -8.497 19.899 4.434 1.00 41.28 245 GLU A N 1
ATOM 1888 C CA . GLU A 1 245 ? -9.148 20.399 3.222 1.00 41.28 245 GLU A CA 1
ATOM 1889 C C . GLU A 1 245 ? -9.859 21.718 3.556 1.00 41.28 245 GLU A C 1
ATOM 1891 O O . GLU A 1 245 ? -10.990 21.742 4.040 1.00 41.28 245 GLU A O 1
ATOM 1896 N N . LYS A 1 246 ? -9.188 22.852 3.326 1.00 34.84 246 LYS A N 1
ATOM 1897 C CA . LYS A 1 246 ? -9.890 24.139 3.256 1.00 34.84 246 LYS A CA 1
ATOM 1898 C C . LYS A 1 246 ? -10.634 24.214 1.920 1.00 34.84 246 LYS A C 1
ATOM 1900 O O . LYS A 1 246 ? -10.002 24.188 0.868 1.00 34.84 246 LYS A O 1
ATOM 1905 N N . ARG A 1 247 ? -11.964 24.364 2.000 1.00 33.41 247 ARG A N 1
ATOM 1906 C CA . ARG A 1 247 ? -12.901 24.816 0.950 1.00 33.41 247 ARG A CA 1
ATOM 1907 C C . ARG A 1 247 ? -12.220 25.531 -0.229 1.00 33.41 247 ARG A C 1
ATOM 1909 O O . ARG A 1 247 ? -11.766 26.666 -0.093 1.00 33.41 247 ARG A O 1
ATOM 1916 N N . ARG A 1 248 ? -12.313 24.941 -1.420 1.00 33.31 248 ARG A N 1
ATOM 1917 C CA . ARG A 1 248 ? -12.310 25.674 -2.694 1.00 33.31 248 ARG A CA 1
ATOM 1918 C C . ARG A 1 248 ? -13.503 25.231 -3.534 1.00 33.31 248 ARG A C 1
ATOM 1920 O O . ARG A 1 248 ? -13.338 24.496 -4.491 1.00 33.31 248 ARG A O 1
ATOM 1927 N N . GLN A 1 249 ? -14.699 25.668 -3.137 1.00 30.08 249 GLN A N 1
ATOM 1928 C CA . GLN A 1 249 ? -15.883 25.734 -4.012 1.00 30.08 249 GLN A CA 1
ATOM 1929 C C . GLN A 1 249 ? -16.989 26.652 -3.447 1.00 30.08 249 GLN A C 1
ATOM 1931 O O . GLN A 1 249 ? -18.165 26.478 -3.722 1.00 30.08 249 GLN A O 1
ATOM 1936 N N . SER A 1 250 ? -16.620 27.665 -2.655 1.00 32.03 250 SER A N 1
ATOM 1937 C CA . SER A 1 250 ? -17.568 28.679 -2.169 1.00 32.03 250 SER A CA 1
ATOM 1938 C C . SER A 1 250 ? -16.956 30.083 -2.221 1.00 32.03 250 SER A C 1
ATOM 1940 O O . SER A 1 250 ? -16.896 30.765 -1.203 1.00 32.03 250 SER A O 1
ATOM 1942 N N . VAL A 1 251 ? -16.420 30.482 -3.379 1.00 32.44 251 VAL A N 1
ATOM 1943 C CA . VAL A 1 251 ? -16.096 31.890 -3.706 1.00 32.44 251 VAL A CA 1
ATOM 1944 C C . VAL A 1 251 ? -16.340 32.144 -5.205 1.00 32.44 251 VAL A C 1
ATOM 1946 O O . VAL A 1 251 ? -15.494 32.687 -5.898 1.00 32.44 251 VAL A O 1
ATOM 1949 N N . SER A 1 252 ? -17.482 31.707 -5.743 1.00 31.39 252 SER A N 1
ATOM 1950 C CA . SER A 1 252 ? -17.946 32.188 -7.059 1.00 31.39 252 SER A CA 1
ATOM 1951 C C . SER A 1 252 ? -19.398 32.671 -7.069 1.00 31.39 252 SER A C 1
ATOM 1953 O O . SER A 1 252 ? -19.919 32.946 -8.139 1.00 31.39 252 SER A O 1
ATOM 1955 N N . GLU A 1 253 ? -20.051 32.815 -5.910 1.00 35.00 253 GLU A N 1
ATOM 1956 C CA . GLU A 1 253 ? -21.451 33.284 -5.850 1.00 35.00 253 GLU A CA 1
ATOM 1957 C C . GLU A 1 253 ? -21.710 34.454 -4.890 1.00 35.00 253 GLU A C 1
ATOM 1959 O O . GLU A 1 253 ? -22.846 34.889 -4.783 1.00 35.00 253 GLU A O 1
ATOM 1964 N N . ASN A 1 254 ? -20.693 35.038 -4.243 1.00 30.86 254 ASN A N 1
ATOM 1965 C CA . ASN A 1 254 ? -20.911 36.158 -3.308 1.00 30.86 254 ASN A CA 1
ATOM 1966 C C . ASN A 1 254 ? -20.047 37.408 -3.563 1.00 30.86 254 ASN A C 1
ATOM 1968 O O . ASN A 1 254 ? -19.945 38.266 -2.692 1.00 30.86 254 ASN A O 1
ATOM 1972 N N . GLU A 1 255 ? -19.478 37.580 -4.762 1.00 35.75 255 GLU A N 1
ATOM 1973 C CA . GLU A 1 255 ? -18.804 38.834 -5.167 1.00 35.75 255 GLU A CA 1
ATOM 1974 C C . GLU A 1 255 ? -19.783 39.950 -5.586 1.00 35.75 255 GLU A C 1
ATOM 1976 O O . GLU A 1 255 ? -19.498 40.742 -6.474 1.00 35.75 255 GLU A O 1
ATOM 1981 N N . ASN A 1 256 ? -20.931 40.050 -4.918 1.00 34.06 256 ASN A N 1
ATOM 1982 C CA . ASN A 1 256 ? -21.819 41.206 -5.010 1.00 34.06 256 ASN A CA 1
ATOM 1983 C C . ASN A 1 256 ? -22.261 41.617 -3.604 1.00 34.06 256 ASN A C 1
ATOM 1985 O O . ASN A 1 256 ? -23.417 41.430 -3.236 1.00 34.06 256 ASN A O 1
ATOM 1989 N N . GLN A 1 257 ? -21.333 42.164 -2.814 1.00 33.72 257 GLN A N 1
ATOM 1990 C CA . GLN A 1 257 ? -21.625 43.265 -1.891 1.00 33.72 257 GLN A CA 1
ATOM 1991 C C . GLN A 1 257 ? -20.334 43.907 -1.365 1.00 33.72 257 GLN A C 1
ATOM 1993 O O . GLN A 1 257 ? -19.381 43.249 -0.955 1.00 33.72 257 GLN A O 1
ATOM 1998 N N . GLU A 1 258 ? -20.330 45.228 -1.468 1.00 29.25 258 GLU A N 1
ATOM 1999 C CA . GLU A 1 258 ? -19.214 46.161 -1.369 1.00 29.25 258 GLU A CA 1
ATOM 2000 C C . GLU A 1 258 ? -18.645 46.385 0.057 1.00 29.25 258 GLU A C 1
ATOM 2002 O O . GLU A 1 258 ? -19.199 45.910 1.050 1.00 29.25 258 GLU A O 1
ATOM 2007 N N . PRO A 1 259 ? -17.501 47.098 0.163 1.00 41.75 259 PRO A N 1
ATOM 2008 C CA . PRO A 1 259 ? -16.573 47.055 1.290 1.00 41.75 259 PRO A CA 1
ATOM 2009 C C . PRO A 1 259 ? -16.806 48.187 2.300 1.00 41.75 259 PRO A C 1
ATOM 2011 O O . PRO A 1 259 ? -17.348 49.221 1.935 1.00 41.75 259 PRO A O 1
ATOM 2014 N N . GLN A 1 260 ? -16.273 48.061 3.529 1.00 29.08 260 GLN A N 1
ATOM 2015 C CA . GLN A 1 260 ? -15.515 49.138 4.201 1.00 29.08 260 GLN A CA 1
ATOM 2016 C C . GLN A 1 260 ? -14.926 48.745 5.581 1.00 29.08 260 GLN A C 1
ATOM 2018 O O . GLN A 1 260 ? -15.625 48.423 6.531 1.00 29.08 260 GLN A O 1
ATOM 2023 N N . LEU A 1 261 ? -13.594 48.894 5.667 1.00 29.19 261 LEU A N 1
ATOM 2024 C CA . LEU A 1 261 ? -12.813 49.540 6.744 1.00 29.19 261 LEU A CA 1
ATOM 2025 C C . LEU A 1 261 ? -12.868 49.018 8.205 1.00 29.19 261 LEU A C 1
ATOM 2027 O O . LEU A 1 261 ? -13.716 49.427 8.988 1.00 29.19 261 LEU A O 1
ATOM 2031 N N . ARG A 1 262 ? -11.779 48.346 8.639 1.00 27.50 262 ARG A N 1
ATOM 2032 C CA . ARG A 1 262 ? -10.747 48.823 9.623 1.00 27.50 262 ARG A CA 1
ATOM 2033 C C . ARG A 1 262 ? -9.933 47.636 10.195 1.00 27.50 262 ARG A C 1
ATOM 2035 O O . ARG A 1 262 ? -10.424 46.853 10.987 1.00 27.50 262 ARG A O 1
ATOM 2042 N N . ARG A 1 263 ? -8.711 47.375 9.704 1.00 26.77 263 ARG A N 1
ATOM 2043 C CA . ARG A 1 263 ? -7.385 47.765 10.269 1.00 26.77 263 ARG A CA 1
ATOM 2044 C C . ARG A 1 263 ? -7.087 47.348 11.732 1.00 26.77 263 ARG A C 1
ATOM 2046 O O . ARG A 1 263 ? -7.466 48.065 12.650 1.00 26.77 263 ARG A O 1
ATOM 2053 N N . LYS A 1 264 ? -6.215 46.334 11.901 1.00 27.17 264 LYS A N 1
ATOM 2054 C CA . LYS A 1 264 ? -4.905 46.340 12.630 1.00 27.17 264 LYS A CA 1
ATOM 2055 C C . LYS A 1 264 ? -4.319 44.904 12.647 1.00 27.17 264 LYS A C 1
ATOM 2057 O O . LYS A 1 264 ? -4.856 44.029 13.298 1.00 27.17 264 LYS A O 1
ATOM 2062 N N . ARG A 1 265 ? -3.360 44.570 11.768 1.00 27.56 265 ARG A N 1
ATOM 2063 C CA . ARG A 1 265 ? -1.902 44.455 12.044 1.00 27.56 265 ARG A CA 1
ATOM 2064 C C . ARG A 1 265 ? -1.532 43.588 13.272 1.00 27.56 265 ARG A C 1
ATOM 2066 O O . ARG A 1 265 ? -1.484 44.127 14.369 1.00 27.56 265 ARG A O 1
ATOM 2073 N N . ARG A 1 266 ? -1.091 42.338 13.056 1.00 25.28 266 ARG A N 1
ATOM 2074 C CA . ARG A 1 266 ? 0.327 41.885 13.101 1.00 25.28 266 ARG A CA 1
ATOM 2075 C C . ARG A 1 266 ? 0.425 40.349 13.161 1.00 25.28 266 ARG A C 1
ATOM 2077 O O . ARG A 1 266 ? -0.094 39.727 14.071 1.00 25.28 266 ARG A O 1
ATOM 2084 N N . SER A 1 267 ? 1.126 39.805 12.169 1.00 26.28 267 SER A N 1
ATOM 2085 C CA . SER A 1 267 ? 2.147 38.755 12.261 1.00 26.28 267 SER A CA 1
ATOM 2086 C C . SER A 1 267 ? 2.017 37.671 13.342 1.00 26.28 267 SER A C 1
ATOM 2088 O O . SER A 1 267 ? 2.322 37.911 14.505 1.00 26.28 267 SER A O 1
ATOM 2090 N N . SER A 1 268 ? 1.795 36.430 12.912 1.00 29.34 268 SER A N 1
ATOM 2091 C CA . SER A 1 268 ? 2.417 35.258 13.540 1.00 29.34 268 SER A CA 1
ATOM 2092 C C . SER A 1 268 ? 2.886 34.283 12.459 1.00 29.34 268 SER A C 1
ATOM 2094 O O . SER A 1 268 ? 2.378 33.184 12.259 1.00 29.34 268 SER A O 1
ATOM 2096 N N . SER A 1 269 ? 3.950 34.705 11.781 1.00 30.22 269 SER A N 1
ATOM 2097 C CA . SER A 1 269 ? 4.944 33.878 11.090 1.00 30.22 269 SER A CA 1
ATOM 2098 C C . SER A 1 269 ? 5.704 32.946 12.059 1.00 30.22 269 SER A C 1
ATOM 2100 O O . SER A 1 269 ? 6.914 32.799 11.963 1.00 30.22 269 SER A O 1
ATOM 2102 N N . LEU A 1 270 ? 4.994 32.338 13.015 1.00 27.78 270 LEU A N 1
ATOM 2103 C CA . LEU A 1 270 ? 5.515 31.488 14.094 1.00 27.78 270 LEU A CA 1
ATOM 2104 C C . LEU A 1 270 ? 4.904 30.073 14.080 1.00 27.78 270 LEU A C 1
ATOM 2106 O O . LEU A 1 270 ? 5.191 29.266 14.955 1.00 27.78 270 LEU A O 1
ATOM 2110 N N . LEU A 1 271 ? 4.106 29.733 13.059 1.00 29.20 271 LEU A N 1
ATOM 2111 C CA . LEU A 1 271 ? 3.697 28.344 12.789 1.00 29.20 271 LEU A CA 1
ATOM 2112 C C . LEU A 1 271 ? 4.703 27.580 11.913 1.00 29.20 271 LEU A C 1
ATOM 2114 O O . LEU A 1 271 ? 4.587 26.370 11.753 1.00 29.20 271 LEU A O 1
ATOM 2118 N N . THR A 1 272 ? 5.730 28.264 11.410 1.00 28.45 272 THR A N 1
ATOM 2119 C CA . THR A 1 272 ? 6.876 27.669 10.706 1.00 28.45 272 THR A CA 1
ATOM 2120 C C . THR A 1 272 ? 8.031 27.274 11.631 1.00 28.45 272 THR A C 1
ATOM 2122 O O . THR A 1 272 ? 9.000 26.698 11.153 1.00 28.45 272 THR A O 1
ATOM 2125 N N . GLU A 1 273 ? 7.933 27.518 12.944 1.00 26.11 273 GLU A N 1
ATOM 2126 C CA . GLU A 1 273 ? 9.052 27.294 13.878 1.00 26.11 273 GLU A CA 1
ATOM 2127 C C . GLU A 1 273 ? 8.752 26.315 15.028 1.00 26.11 273 GLU A C 1
ATOM 2129 O O . GLU A 1 273 ? 9.654 25.943 15.766 1.00 26.11 273 GLU A O 1
ATOM 2134 N N . LEU A 1 274 ? 7.522 25.798 15.143 1.00 27.55 274 LEU A N 1
ATOM 2135 C CA . LEU A 1 274 ? 7.176 24.739 16.114 1.00 27.55 274 LEU A CA 1
ATOM 2136 C C . LEU A 1 274 ? 7.178 23.319 15.518 1.00 27.55 274 LEU A C 1
ATOM 2138 O O . LEU A 1 274 ? 6.911 22.348 16.221 1.00 27.55 274 LEU A O 1
ATOM 2142 N N . VAL A 1 275 ? 7.541 23.172 14.241 1.00 35.38 275 VAL A N 1
ATOM 2143 C CA . VAL A 1 275 ? 7.748 21.862 13.586 1.00 35.38 275 VAL A CA 1
ATOM 2144 C C . VAL A 1 275 ? 9.141 21.283 13.903 1.00 35.38 275 VAL A C 1
ATOM 2146 O O . VAL A 1 275 ? 9.410 20.114 13.638 1.00 35.38 275 VAL A O 1
ATOM 2149 N N . SER A 1 276 ? 10.025 22.057 14.538 1.00 31.28 276 SER A N 1
ATOM 2150 C CA . SER A 1 276 ? 11.411 21.665 14.820 1.00 31.28 276 SER A CA 1
ATOM 2151 C C . SER A 1 276 ? 11.660 21.071 16.214 1.00 31.28 276 SER A C 1
ATOM 2153 O O . SER A 1 276 ? 12.787 20.652 16.475 1.00 31.28 276 SER A O 1
ATOM 2155 N N . GLN A 1 277 ? 10.666 20.935 17.108 1.00 29.11 277 GLN A N 1
ATOM 2156 C CA . GLN A 1 277 ? 10.891 20.291 18.414 1.00 29.11 277 GLN A CA 1
ATOM 2157 C C . GLN A 1 277 ? 9.793 19.295 18.822 1.00 29.11 277 GLN A C 1
ATOM 2159 O O . GLN A 1 277 ? 8.636 19.624 19.053 1.00 29.11 277 GLN A O 1
ATOM 2164 N N . ARG A 1 278 ? 10.227 18.031 18.909 1.00 40.12 278 ARG A N 1
ATOM 2165 C CA . ARG A 1 278 ? 9.613 16.845 19.529 1.00 40.12 278 ARG A CA 1
ATOM 2166 C C . ARG A 1 278 ? 8.446 17.127 20.501 1.00 40.12 278 ARG A C 1
ATOM 2168 O O . ARG A 1 278 ? 8.682 17.290 21.692 1.00 40.12 278 ARG A O 1
ATOM 2175 N N . ARG A 1 279 ? 7.204 17.026 20.012 1.00 32.50 279 ARG A N 1
ATOM 2176 C CA . ARG A 1 279 ? 6.021 16.335 20.600 1.00 32.50 279 ARG A CA 1
ATOM 2177 C C . ARG A 1 279 ? 4.749 16.817 19.876 1.00 32.50 279 ARG A C 1
ATOM 2179 O O . ARG A 1 279 ? 4.611 18.014 19.661 1.00 32.50 279 ARG A O 1
ATOM 2186 N N . PRO A 1 280 ? 3.804 15.939 19.497 1.00 35.00 280 PRO A N 1
ATOM 2187 C CA . PRO A 1 280 ? 2.596 16.366 18.800 1.00 35.00 280 PRO A CA 1
ATOM 2188 C C . PRO A 1 280 ? 1.467 16.656 19.800 1.00 35.00 280 PRO A C 1
ATOM 2190 O O . PRO A 1 280 ? 0.675 15.779 20.136 1.00 35.00 280 PRO A O 1
ATOM 2193 N N . SER A 1 281 ? 1.375 17.899 20.267 1.00 30.45 281 SER A N 1
ATOM 2194 C CA . SER A 1 281 ? 0.270 18.390 21.112 1.00 30.45 281 SER A CA 1
ATOM 2195 C C . SER A 1 281 ? -1.085 18.383 20.380 1.00 30.45 281 SER A C 1
ATOM 2197 O O . SER A 1 281 ? -2.135 18.316 21.010 1.00 30.45 281 SER A O 1
ATOM 2199 N N . SER A 1 282 ? -1.070 18.372 19.043 1.00 35.06 282 SER A N 1
ATOM 2200 C CA . SER A 1 282 ? -2.256 18.360 18.169 1.00 35.06 282 SER A CA 1
ATOM 2201 C C . SER A 1 282 ? -3.014 17.025 18.138 1.00 35.06 282 SER A C 1
ATOM 2203 O O . SER A 1 282 ? -4.155 16.962 17.671 1.00 35.06 282 SER A O 1
ATOM 2205 N N . LEU A 1 283 ? -2.409 15.948 18.647 1.00 34.81 283 LEU A N 1
ATOM 2206 C CA . LEU A 1 283 ? -3.028 14.621 18.708 1.00 34.81 283 LEU A CA 1
ATOM 2207 C C . LEU A 1 283 ? -4.063 14.495 19.832 1.00 34.81 283 LEU A C 1
ATOM 2209 O O . LEU A 1 283 ? -5.062 13.798 19.662 1.00 34.81 283 LEU A O 1
ATOM 2213 N N . LEU A 1 284 ? -3.867 15.209 20.944 1.00 35.84 284 LEU A N 1
ATOM 2214 C CA . LEU A 1 284 ? -4.811 15.216 22.067 1.00 35.84 284 LEU A CA 1
ATOM 2215 C C . LEU A 1 284 ? -6.086 15.999 21.729 1.00 35.84 284 LEU A C 1
ATOM 2217 O O . LEU A 1 284 ? -7.190 15.535 22.013 1.00 35.84 284 LEU A O 1
ATOM 2221 N N . GLU A 1 285 ? -5.949 17.136 21.044 1.00 31.31 285 GLU A N 1
ATOM 2222 C CA . GLU A 1 285 ? -7.096 17.940 20.602 1.00 31.31 285 GLU A CA 1
ATOM 2223 C C . GLU A 1 285 ? -7.910 17.231 19.505 1.00 31.31 285 GLU A C 1
ATOM 2225 O O . GLU A 1 285 ? -9.143 17.277 19.506 1.00 31.31 285 GLU A O 1
ATOM 2230 N N . SER A 1 286 ? -7.238 16.481 18.624 1.00 38.25 286 SER A N 1
ATOM 2231 C CA . SER A 1 286 ? -7.894 15.676 17.583 1.00 38.25 286 SER A CA 1
ATOM 2232 C C . SER A 1 286 ? -8.676 14.489 18.162 1.00 38.25 286 SER A C 1
ATOM 2234 O O . SER A 1 286 ? -9.794 14.219 17.718 1.00 38.25 286 SER A O 1
ATOM 2236 N N . GLY A 1 287 ? -8.139 13.825 19.196 1.00 36.50 287 GLY A N 1
ATOM 2237 C CA . GLY A 1 287 ? -8.808 12.715 19.885 1.00 36.50 287 GLY A CA 1
ATOM 2238 C C . GLY A 1 287 ? -10.095 13.140 20.604 1.00 36.50 287 GLY A C 1
ATOM 2239 O O . GLY A 1 287 ? -11.128 12.483 20.472 1.00 36.50 287 GLY A O 1
ATOM 2240 N N . LEU A 1 288 ? -10.084 14.292 21.283 1.00 37.84 288 LEU A N 1
ATOM 2241 C CA . LEU A 1 288 ? -11.276 14.864 21.928 1.00 37.84 288 LEU A CA 1
ATOM 2242 C C . LEU A 1 288 ? -12.348 15.289 20.909 1.00 37.84 288 LEU A C 1
ATOM 2244 O O . LEU A 1 288 ? -13.538 15.016 21.094 1.00 37.84 288 LEU A O 1
ATOM 2248 N N . GLY A 1 289 ? -11.937 15.897 19.791 1.00 36.88 289 GLY A N 1
ATOM 2249 C CA . GLY A 1 289 ? -12.844 16.271 18.702 1.00 36.88 289 GLY A CA 1
ATOM 2250 C C . GLY A 1 289 ? -13.430 15.076 17.935 1.00 36.88 289 GLY A C 1
ATOM 2251 O O . GLY A 1 289 ? -14.495 15.198 17.321 1.00 36.88 289 GLY A O 1
ATOM 2252 N N . PHE A 1 290 ? -12.747 13.929 17.944 1.00 43.06 290 PHE A N 1
ATOM 2253 C CA . PHE A 1 290 ? -13.211 12.668 17.364 1.00 43.06 290 PHE A CA 1
ATOM 2254 C C . PHE A 1 290 ? -14.253 11.976 18.249 1.00 43.06 290 PHE A C 1
ATOM 2256 O O . PHE A 1 290 ? -15.316 11.602 17.748 1.00 43.06 290 PHE A O 1
ATOM 2263 N N . LEU A 1 291 ? -14.006 11.900 19.563 1.00 44.88 291 LEU A N 1
ATOM 2264 C CA . LEU A 1 291 ? -14.959 11.359 20.539 1.00 44.88 291 LEU A CA 1
ATOM 2265 C C . LEU A 1 291 ? -16.303 12.087 20.455 1.00 44.88 291 LEU A C 1
ATOM 2267 O O . LEU A 1 291 ? -17.341 11.451 20.307 1.00 44.88 291 LEU A O 1
ATOM 2271 N N . LYS A 1 292 ? -16.288 13.425 20.402 1.00 39.22 292 LYS A N 1
ATOM 2272 C CA . LYS A 1 292 ? -17.511 14.237 20.283 1.00 39.22 292 LYS A CA 1
ATOM 2273 C C . LYS A 1 292 ? -18.324 13.951 19.004 1.00 39.22 292 LYS A C 1
ATOM 2275 O O . LYS A 1 292 ? -19.549 14.065 19.014 1.00 39.22 292 LYS A O 1
ATOM 2280 N N . ARG A 1 293 ? -17.669 13.550 17.905 1.00 40.97 293 ARG A N 1
ATOM 2281 C CA . ARG A 1 293 ? -18.304 13.273 16.597 1.00 40.97 293 ARG A CA 1
ATOM 2282 C C . ARG A 1 293 ? -18.719 11.818 16.395 1.00 40.97 293 ARG A C 1
ATOM 2284 O O . ARG A 1 293 ? -19.669 11.572 15.663 1.00 40.97 293 ARG A O 1
ATOM 2291 N N . LEU A 1 294 ? -18.070 10.856 17.052 1.00 42.22 294 LEU A N 1
ATOM 2292 C CA . LEU A 1 294 ? -18.596 9.487 17.114 1.00 42.22 294 LEU A CA 1
ATOM 2293 C C . LEU A 1 294 ? -19.930 9.427 17.872 1.00 42.22 294 LEU A C 1
ATOM 2295 O O . LEU A 1 294 ? -20.780 8.616 17.514 1.00 42.22 294 LEU A O 1
ATOM 2299 N N . VAL A 1 295 ? -20.103 10.320 18.853 1.00 41.91 295 VAL A N 1
ATOM 2300 C CA . VAL A 1 295 ? -21.303 10.472 19.694 1.00 41.91 295 VAL A CA 1
ATOM 2301 C C . VAL A 1 295 ? -22.444 11.216 18.989 1.00 41.91 295 VAL A C 1
ATOM 2303 O O . VAL A 1 295 ? -23.608 10.940 19.252 1.00 41.91 295 VAL A O 1
ATOM 2306 N N . SER A 1 296 ? -22.140 12.135 18.068 1.00 36.44 296 SER A N 1
ATOM 2307 C CA . SER A 1 296 ? -23.153 13.000 17.446 1.00 36.44 296 SER A CA 1
ATOM 2308 C C . SER A 1 296 ? -23.490 12.506 16.040 1.00 36.44 296 SER A C 1
ATOM 2310 O O . SER A 1 296 ? -22.805 12.834 15.076 1.00 36.44 296 SER A O 1
ATOM 2312 N N . GLY A 1 297 ? -24.552 11.712 15.909 1.00 37.84 297 GLY A N 1
ATOM 2313 C CA . GLY A 1 297 ? -25.073 11.218 14.628 1.00 37.84 297 GLY A CA 1
ATOM 2314 C C . GLY A 1 297 ? -25.671 12.282 13.694 1.00 37.84 297 GLY A C 1
ATOM 2315 O O . GLY A 1 297 ? -26.412 11.920 12.789 1.00 37.84 297 GLY A O 1
ATOM 2316 N N . SER A 1 298 ? -25.389 13.575 13.878 1.00 31.84 298 SER A N 1
ATOM 2317 C CA . SER A 1 298 ? -25.977 14.641 13.065 1.00 31.84 298 SER A CA 1
ATOM 2318 C C . SER A 1 298 ? -25.078 15.872 12.929 1.00 31.84 298 SER A C 1
ATOM 2320 O O . SER A 1 298 ? -24.539 16.371 13.915 1.00 31.84 298 SER A O 1
ATOM 2322 N N . HIS A 1 299 ? -25.057 16.380 11.698 1.00 31.55 299 HIS A N 1
ATOM 2323 C CA . HIS A 1 299 ? -24.610 17.684 11.212 1.00 31.55 299 HIS A CA 1
ATOM 2324 C C . HIS A 1 299 ? -23.113 18.033 11.184 1.00 31.55 299 HIS A C 1
ATOM 2326 O O . HIS A 1 299 ? -22.356 17.986 12.152 1.00 31.55 299 HIS A O 1
ATOM 2332 N N . GLU A 1 300 ? -22.737 18.423 9.969 1.00 38.69 300 GLU A N 1
ATOM 2333 C CA . GLU A 1 300 ? -21.468 18.931 9.486 1.00 38.69 300 GLU A CA 1
ATOM 2334 C C . GLU A 1 300 ? -21.033 20.188 10.254 1.00 38.69 300 GLU A C 1
ATOM 2336 O O . GLU A 1 300 ? -21.607 21.263 10.105 1.00 38.69 300 GLU A O 1
ATOM 2341 N N . ALA A 1 301 ? -19.962 20.070 11.039 1.00 36.16 301 ALA A N 1
ATOM 2342 C CA . ALA A 1 301 ? -19.111 21.208 11.371 1.00 36.16 301 ALA A CA 1
ATOM 2343 C C . ALA A 1 301 ? -17.866 21.145 10.458 1.00 36.16 301 ALA A C 1
ATOM 2345 O O . ALA A 1 301 ? -17.182 20.113 10.466 1.00 36.16 301 ALA A O 1
ATOM 2346 N N . PRO A 1 302 ? -17.566 22.194 9.664 1.00 36.19 302 PRO A N 1
ATOM 2347 C CA . PRO A 1 302 ? -16.583 22.122 8.578 1.00 36.19 302 PRO A CA 1
ATOM 2348 C C . PRO A 1 302 ? -15.112 22.255 9.017 1.00 36.19 302 PRO A C 1
ATOM 2350 O O . PRO A 1 302 ? -14.228 22.054 8.194 1.00 36.19 302 PRO A O 1
ATOM 2353 N N . ASP A 1 303 ? -14.818 22.532 10.290 1.00 39.34 303 ASP A N 1
ATOM 2354 C CA . ASP A 1 303 ? -13.481 22.985 10.717 1.00 39.34 303 ASP A CA 1
ATOM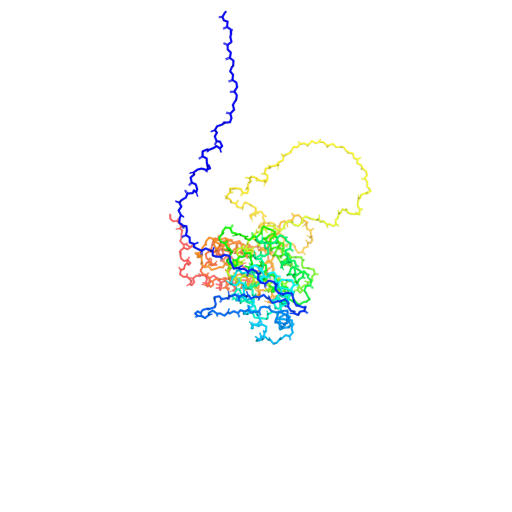 2355 C C . ASP A 1 303 ? -12.690 21.988 11.574 1.00 39.34 303 ASP A C 1
ATOM 2357 O O . ASP A 1 303 ? -11.958 22.386 12.479 1.00 39.34 303 ASP A O 1
ATOM 2361 N N . VAL A 1 304 ? -12.779 20.679 11.312 1.00 41.59 304 VAL A N 1
ATOM 2362 C CA . VAL A 1 304 ? -11.926 19.734 12.050 1.00 41.59 304 VAL A CA 1
ATOM 2363 C C . VAL A 1 304 ? -11.080 18.865 11.141 1.00 41.59 304 VAL A C 1
ATOM 2365 O O . VAL A 1 304 ? -11.572 17.914 10.544 1.00 41.59 304 VAL A O 1
ATOM 2368 N N . VAL A 1 305 ? -9.787 19.189 11.146 1.00 47.03 305 VAL A N 1
ATOM 2369 C CA . VAL A 1 305 ? -8.617 18.299 11.098 1.00 47.03 305 VAL A CA 1
ATOM 2370 C C . VAL A 1 305 ? -9.009 16.827 11.323 1.00 47.03 305 VAL A C 1
ATOM 2372 O O . VAL A 1 305 ? -9.169 16.371 12.455 1.00 47.03 305 VAL A O 1
ATOM 2375 N N . ARG A 1 306 ? -9.213 16.077 10.236 1.00 54.97 306 ARG A N 1
ATOM 2376 C CA . ARG A 1 306 ? -9.291 14.607 10.249 1.00 54.97 306 ARG A CA 1
ATOM 2377 C C . ARG A 1 306 ? -7.964 14.100 9.688 1.00 54.97 306 ARG A C 1
ATOM 2379 O O . ARG A 1 306 ? -7.428 14.705 8.769 1.00 54.97 306 ARG A O 1
ATOM 2386 N N . ASN A 1 307 ? -7.406 13.044 10.269 1.00 68.06 307 ASN A N 1
ATOM 2387 C CA . ASN A 1 307 ? -6.279 12.321 9.671 1.00 68.06 307 ASN A CA 1
ATOM 2388 C C . ASN A 1 307 ? -6.750 10.919 9.251 1.00 68.06 307 ASN A C 1
ATOM 2390 O O . ASN A 1 307 ? -7.823 10.471 9.672 1.00 68.06 307 ASN A O 1
ATOM 2394 N N . GLY A 1 308 ? -5.956 10.228 8.433 1.00 73.00 308 GLY A N 1
ATOM 2395 C CA . GLY A 1 308 ? -6.328 8.925 7.875 1.00 73.00 308 GLY A CA 1
ATOM 2396 C C . GLY A 1 308 ? -6.564 7.833 8.914 1.00 73.00 308 GLY A C 1
ATOM 2397 O O . GLY A 1 308 ? -7.455 7.002 8.743 1.00 73.00 308 GLY A O 1
ATOM 2398 N N . VAL A 1 309 ? -5.844 7.890 10.039 1.00 81.44 309 VAL A N 1
ATOM 2399 C CA . VAL A 1 309 ? -6.046 7.008 11.202 1.00 81.44 309 VAL A CA 1
ATOM 2400 C C . VAL A 1 309 ? -7.510 7.016 11.659 1.00 81.44 309 VAL A C 1
ATOM 2402 O O . VAL A 1 309 ? -8.088 5.957 11.894 1.00 81.44 309 VAL A O 1
ATOM 2405 N N . HIS A 1 310 ? -8.152 8.188 11.720 1.00 77.81 310 HIS A N 1
ATOM 2406 C CA . HIS A 1 310 ? -9.562 8.275 12.110 1.00 77.81 310 HIS A CA 1
ATOM 2407 C C . HIS A 1 310 ? -10.502 7.633 11.081 1.00 77.81 310 HIS A C 1
ATOM 2409 O O . HIS A 1 310 ? -11.487 7.014 11.480 1.00 77.81 310 HIS A O 1
ATOM 2415 N N . GLY A 1 311 ? -10.208 7.756 9.781 1.00 81.25 311 GLY A N 1
ATOM 2416 C CA . GLY A 1 311 ? -10.989 7.114 8.717 1.00 81.25 311 GLY A CA 1
ATOM 2417 C C . GLY A 1 311 ? -10.974 5.590 8.846 1.00 81.25 311 GLY A C 1
ATOM 2418 O O . GLY A 1 311 ? -12.028 4.955 8.857 1.00 81.25 311 GLY A O 1
ATOM 2419 N N . LEU A 1 312 ? -9.794 5.007 9.076 1.00 88.12 312 LEU A N 1
ATOM 2420 C CA . LEU A 1 312 ? -9.645 3.566 9.313 1.00 88.12 312 LEU A CA 1
ATOM 2421 C C . LEU A 1 312 ? -10.436 3.098 10.545 1.00 88.12 312 LEU A C 1
ATOM 2423 O O . LEU A 1 312 ? -11.151 2.098 10.487 1.00 88.12 312 LEU A O 1
ATOM 2427 N N . VAL A 1 313 ? -10.383 3.852 11.647 1.00 86.94 313 VAL A N 1
ATOM 2428 C CA . VAL A 1 313 ? -11.141 3.530 12.870 1.00 86.94 313 VAL A CA 1
ATOM 2429 C C . VAL A 1 313 ? -12.651 3.650 12.653 1.00 86.94 313 VAL A C 1
ATOM 2431 O O . VAL A 1 313 ? -13.411 2.821 13.153 1.00 86.94 313 VAL A O 1
ATOM 2434 N N . GLN A 1 314 ? -13.114 4.634 11.877 1.00 84.62 314 GLN A N 1
ATOM 2435 C CA . GLN A 1 314 ? -14.531 4.748 11.520 1.00 84.62 314 GLN A CA 1
ATOM 2436 C C . GLN A 1 314 ? -15.007 3.564 10.680 1.00 84.62 314 GLN A C 1
ATOM 2438 O O . GLN A 1 314 ? -16.098 3.051 10.926 1.00 84.62 314 GLN A O 1
ATOM 2443 N N . LEU A 1 315 ? -14.189 3.090 9.742 1.00 85.62 315 LEU A N 1
ATOM 2444 C CA . LEU A 1 315 ? -14.496 1.903 8.947 1.00 85.62 315 LEU A CA 1
ATOM 2445 C C . LEU A 1 315 ? -14.538 0.634 9.805 1.00 85.62 315 LEU A C 1
ATOM 2447 O O . LEU A 1 315 ? -15.399 -0.217 9.585 1.00 85.62 315 LEU A O 1
ATOM 2451 N N . ILE A 1 316 ? -13.702 0.533 10.841 1.00 87.94 316 ILE A N 1
ATOM 2452 C CA . ILE A 1 316 ? -13.811 -0.550 11.828 1.00 87.94 316 ILE A CA 1
ATOM 2453 C C . ILE A 1 316 ? -15.135 -0.452 12.595 1.00 87.94 316 ILE A C 1
ATOM 2455 O O . ILE A 1 316 ? -15.898 -1.421 12.666 1.00 87.94 316 ILE A O 1
ATOM 2459 N N . ALA A 1 317 ? -15.420 0.726 13.149 1.00 85.31 317 ALA A N 1
ATOM 2460 C CA . ALA A 1 317 ? -16.552 0.942 14.039 1.00 85.31 317 ALA A CA 1
ATOM 2461 C C . ALA A 1 317 ? -17.908 0.866 13.320 1.00 85.31 317 ALA A C 1
ATOM 2463 O O . ALA A 1 317 ? -18.868 0.360 13.898 1.00 85.31 317 ALA A O 1
ATOM 2464 N N . LYS A 1 318 ? -18.003 1.374 12.086 1.00 83.69 318 LYS A N 1
ATOM 2465 C CA . LYS A 1 318 ? -19.266 1.583 11.355 1.00 83.69 318 LYS A CA 1
ATOM 2466 C C . LYS A 1 318 ? -19.318 0.927 9.970 1.00 83.69 318 LYS A C 1
ATOM 2468 O O . LYS A 1 318 ? -20.395 0.874 9.389 1.00 83.69 318 LYS A O 1
ATOM 2473 N N . GLY A 1 319 ? -18.197 0.447 9.429 1.00 80.75 319 GLY A N 1
ATOM 2474 C CA . GLY A 1 319 ? -18.143 -0.151 8.090 1.00 80.75 319 GLY A CA 1
ATOM 2475 C C . GLY A 1 319 ? -18.803 -1.532 7.993 1.00 80.75 319 GLY A C 1
ATOM 2476 O O . GLY A 1 319 ? -19.361 -2.053 8.960 1.00 80.75 319 GLY A O 1
ATOM 2477 N N . SER A 1 320 ? -18.731 -2.147 6.813 1.00 83.88 320 SER A N 1
ATOM 2478 C CA . SER A 1 320 ? -19.143 -3.538 6.582 1.00 83.88 320 SER A CA 1
ATOM 2479 C C . SER A 1 320 ? -18.082 -4.528 7.092 1.00 83.88 320 SER A C 1
ATOM 2481 O O . SER A 1 320 ? -16.971 -4.130 7.452 1.00 83.88 320 SER A O 1
ATOM 2483 N N . ASP A 1 321 ? -18.388 -5.831 7.114 1.00 85.00 321 ASP A N 1
ATOM 2484 C CA . ASP A 1 321 ? -17.381 -6.863 7.428 1.00 85.00 321 ASP A CA 1
ATOM 2485 C C . ASP A 1 321 ? -16.228 -6.881 6.420 1.00 85.00 321 ASP A C 1
ATOM 2487 O O . ASP A 1 321 ? -15.075 -7.114 6.791 1.00 85.00 321 ASP A O 1
ATOM 2491 N N . VAL A 1 322 ? -16.521 -6.552 5.160 1.00 86.25 322 VAL A N 1
ATOM 2492 C CA . VAL A 1 322 ? -15.510 -6.410 4.108 1.00 86.25 322 VAL A CA 1
ATOM 2493 C C . VAL A 1 322 ? -14.564 -5.256 4.439 1.00 86.25 322 VAL A C 1
ATOM 2495 O O . VAL A 1 322 ? -13.351 -5.455 4.445 1.00 86.25 322 VAL A O 1
ATOM 2498 N N . HIS A 1 323 ? -15.094 -4.082 4.812 1.00 86.81 323 HIS A N 1
ATOM 2499 C CA . HIS A 1 323 ? -14.263 -2.941 5.218 1.00 86.81 323 HIS A CA 1
ATOM 2500 C C . HIS A 1 323 ? -13.390 -3.286 6.426 1.00 86.81 323 HIS A C 1
ATOM 2502 O O . HIS A 1 323 ? -12.193 -3.024 6.407 1.00 86.81 323 HIS A O 1
ATOM 2508 N N . ARG A 1 324 ? -13.957 -3.931 7.455 1.00 87.12 324 ARG A N 1
ATOM 2509 C CA . ARG A 1 324 ? -13.198 -4.378 8.636 1.00 87.12 324 ARG A CA 1
ATOM 2510 C C . ARG A 1 324 ? -12.046 -5.309 8.269 1.00 87.12 324 ARG A C 1
ATOM 2512 O O . ARG A 1 324 ? -10.950 -5.163 8.802 1.00 87.12 324 ARG A O 1
ATOM 2519 N N . THR A 1 325 ? -12.299 -6.258 7.372 1.00 87.81 325 THR A N 1
ATOM 2520 C CA . THR A 1 325 ? -11.294 -7.230 6.927 1.00 87.81 325 THR A CA 1
ATOM 2521 C C . THR A 1 325 ? -10.164 -6.539 6.171 1.00 87.81 325 THR A C 1
ATOM 2523 O O . THR A 1 325 ? -9.000 -6.771 6.481 1.00 87.81 325 THR A O 1
ATOM 2526 N N . GLN A 1 326 ? -10.493 -5.631 5.252 1.00 87.69 326 GLN A N 1
ATOM 2527 C CA . GLN A 1 326 ? -9.489 -4.877 4.503 1.00 87.69 326 GLN A CA 1
ATOM 2528 C C . GLN A 1 326 ? -8.687 -3.927 5.396 1.00 87.69 326 GLN A C 1
ATOM 2530 O O . GLN A 1 326 ? -7.467 -3.873 5.287 1.00 87.69 326 GLN A O 1
ATOM 2535 N N . VAL A 1 327 ? -9.334 -3.230 6.338 1.00 90.00 327 VAL A N 1
ATOM 2536 C CA . VAL A 1 327 ? -8.613 -2.394 7.308 1.00 90.00 327 VAL A CA 1
ATOM 2537 C C . VAL A 1 327 ? -7.644 -3.247 8.127 1.00 90.00 327 VAL A C 1
ATOM 2539 O O . VAL A 1 327 ? -6.496 -2.853 8.277 1.00 90.00 327 VAL A O 1
ATOM 2542 N N . ALA A 1 328 ? -8.041 -4.433 8.599 1.00 87.94 328 ALA A N 1
ATOM 2543 C CA . ALA A 1 328 ? -7.124 -5.316 9.322 1.00 87.94 328 ALA A CA 1
ATOM 2544 C C . ALA A 1 328 ? -5.870 -5.668 8.494 1.00 87.94 328 ALA A C 1
ATOM 2546 O O . ALA A 1 328 ? -4.766 -5.612 9.033 1.00 87.94 328 ALA A O 1
ATOM 2547 N N . LEU A 1 329 ? -6.026 -5.929 7.189 1.00 88.88 329 LEU A N 1
ATOM 2548 C CA . LEU A 1 329 ? -4.905 -6.173 6.269 1.00 88.88 329 LEU A CA 1
ATOM 2549 C C . LEU A 1 329 ? -4.004 -4.940 6.081 1.00 88.88 329 LEU A C 1
ATOM 2551 O O . LEU A 1 329 ? -2.795 -5.085 5.938 1.00 88.88 329 LEU A O 1
ATOM 2555 N N . VAL A 1 330 ? -4.563 -3.723 6.108 1.00 89.44 330 VAL A N 1
ATOM 2556 C CA . VAL A 1 330 ? -3.766 -2.480 6.097 1.00 89.44 330 VAL A CA 1
ATOM 2557 C C . VAL A 1 330 ? -2.963 -2.329 7.392 1.00 89.44 330 VAL A C 1
ATOM 2559 O O . VAL A 1 330 ? -1.834 -1.842 7.360 1.00 89.44 330 VAL A O 1
ATOM 2562 N N . LEU A 1 331 ? -3.545 -2.711 8.533 1.00 88.31 331 LEU A N 1
ATOM 2563 C CA . LEU A 1 331 ? -2.970 -2.479 9.858 1.00 88.31 331 LEU A CA 1
ATOM 2564 C C . LEU A 1 331 ? -1.895 -3.492 10.252 1.00 88.31 331 LEU A C 1
ATOM 2566 O O . LEU A 1 331 ? -0.946 -3.125 10.938 1.00 88.31 331 LEU A O 1
ATOM 2570 N N . GLU A 1 332 ? -2.022 -4.750 9.845 1.00 86.94 332 GLU A N 1
ATOM 2571 C CA . GLU A 1 332 ? -1.098 -5.818 10.245 1.00 86.94 332 GLU A CA 1
ATOM 2572 C C . GLU A 1 332 ? 0.390 -5.481 9.977 1.00 86.94 332 GLU A C 1
ATOM 2574 O O . GLU A 1 332 ? 1.205 -5.619 10.898 1.00 86.94 332 GLU A O 1
ATOM 2579 N N . PRO A 1 333 ? 0.777 -4.916 8.812 1.00 87.06 333 PRO A N 1
ATOM 2580 C CA . PRO A 1 333 ? 2.162 -4.514 8.550 1.00 87.06 333 PRO A CA 1
ATOM 2581 C C . PRO A 1 333 ? 2.706 -3.384 9.446 1.00 87.06 333 PRO A C 1
ATOM 2583 O O . PRO A 1 333 ? 3.921 -3.177 9.488 1.00 87.06 333 PRO A O 1
ATOM 2586 N N . PHE A 1 334 ? 1.846 -2.648 10.162 1.00 87.19 334 PHE A N 1
ATOM 2587 C CA . PHE A 1 334 ? 2.240 -1.524 11.027 1.00 87.19 334 PHE A CA 1
ATOM 2588 C C . PHE A 1 334 ? 2.712 -1.969 12.414 1.00 87.19 334 PHE A C 1
ATOM 2590 O O . PHE A 1 334 ? 3.244 -1.158 13.169 1.00 87.19 334 PHE A O 1
ATOM 2597 N N . PHE A 1 335 ? 2.524 -3.246 12.753 1.00 86.31 335 PHE A N 1
ATOM 2598 C CA . PHE A 1 335 ? 2.874 -3.816 14.053 1.00 86.31 335 PHE A CA 1
ATOM 2599 C C . PHE A 1 335 ? 4.012 -4.838 13.956 1.00 86.31 335 PHE A C 1
ATOM 2601 O O . PHE A 1 335 ? 4.097 -5.758 14.770 1.00 86.31 335 PHE A O 1
ATOM 2608 N N . GLN A 1 336 ? 4.882 -4.692 12.955 1.00 83.06 336 GLN A N 1
ATOM 2609 C CA . GLN A 1 336 ? 6.113 -5.473 12.850 1.00 83.06 336 GLN A CA 1
ATOM 2610 C C . GLN A 1 336 ? 7.194 -4.908 13.784 1.00 83.06 336 GLN A C 1
ATOM 2612 O O . GLN A 1 336 ? 7.221 -3.711 14.097 1.00 83.06 336 GLN A O 1
ATOM 2617 N N . GLU A 1 337 ? 8.088 -5.774 14.263 1.00 76.75 337 GLU A N 1
ATOM 2618 C CA . GLU A 1 337 ? 9.197 -5.340 15.112 1.00 76.75 337 GLU A CA 1
ATOM 2619 C C . GLU A 1 337 ? 10.123 -4.375 14.350 1.00 76.75 337 GLU A C 1
ATOM 2621 O O . GLU A 1 337 ? 10.380 -4.574 13.161 1.00 76.75 337 GLU A O 1
ATOM 2626 N N . PRO A 1 338 ? 10.601 -3.296 14.998 1.00 71.31 338 PRO A N 1
ATOM 2627 C CA . PRO A 1 338 ? 11.398 -2.283 14.326 1.00 71.31 338 PRO A CA 1
ATOM 2628 C C . PRO A 1 338 ? 12.766 -2.845 13.933 1.00 71.31 338 PRO A C 1
ATOM 2630 O O . PRO A 1 338 ? 13.621 -3.058 14.790 1.00 71.31 338 PRO A O 1
ATOM 2633 N N . SER A 1 339 ? 12.984 -3.036 12.632 1.00 72.75 339 SER A N 1
ATOM 2634 C CA . SER A 1 339 ? 14.285 -3.405 12.063 1.00 72.75 339 SER A CA 1
ATOM 2635 C C . SER A 1 339 ? 15.164 -2.191 11.742 1.00 72.75 339 SER A C 1
ATOM 2637 O O . SER A 1 339 ? 16.386 -2.303 11.735 1.00 72.75 339 SER A O 1
ATOM 2639 N N . ASP A 1 340 ? 14.557 -1.030 11.483 1.00 74.94 340 ASP A N 1
ATOM 2640 C CA . ASP A 1 340 ? 15.229 0.208 11.082 1.00 74.94 340 ASP A CA 1
ATOM 2641 C C . ASP A 1 340 ? 14.466 1.473 11.548 1.00 74.94 340 ASP A C 1
ATOM 2643 O O . ASP A 1 340 ? 13.416 1.401 12.195 1.00 74.94 340 ASP A O 1
ATOM 2647 N N . GLU A 1 341 ? 15.018 2.660 11.264 1.00 74.50 341 GLU A N 1
ATOM 2648 C CA . GLU A 1 341 ? 14.386 3.950 11.599 1.00 74.50 341 GLU A CA 1
ATOM 2649 C C . GLU A 1 341 ? 13.066 4.183 10.844 1.00 74.50 341 GLU A C 1
ATOM 2651 O O . GLU A 1 341 ? 12.134 4.764 11.408 1.00 74.50 341 GLU A O 1
ATOM 2656 N N . ALA A 1 342 ? 12.946 3.694 9.606 1.00 71.94 342 ALA A N 1
ATOM 2657 C CA . ALA A 1 342 ? 11.719 3.810 8.820 1.00 71.94 342 ALA A CA 1
ATOM 2658 C C . ALA A 1 342 ? 10.566 3.049 9.499 1.00 71.94 342 ALA A C 1
ATOM 2660 O O . ALA A 1 342 ? 9.473 3.590 9.695 1.00 71.94 342 ALA A O 1
ATOM 2661 N N . GLN A 1 343 ? 10.833 1.837 9.989 1.00 81.19 343 GLN A N 1
ATOM 2662 C CA . GLN A 1 343 ? 9.870 1.028 10.727 1.00 81.19 343 GLN A CA 1
ATOM 2663 C C . GLN A 1 343 ? 9.501 1.656 12.083 1.00 81.19 343 GLN A C 1
ATOM 2665 O O . GLN A 1 343 ? 8.363 1.512 12.526 1.00 81.19 343 GLN A O 1
ATOM 2670 N N . LYS A 1 344 ? 10.384 2.435 12.730 1.00 78.81 344 LYS A N 1
ATOM 2671 C CA . LYS A 1 344 ? 10.007 3.205 13.939 1.00 78.81 344 LYS A CA 1
ATOM 2672 C C . LYS A 1 344 ? 8.937 4.259 13.641 1.00 78.81 344 LYS A C 1
ATOM 2674 O O . LYS A 1 344 ? 8.022 4.441 14.448 1.00 78.81 344 LYS A O 1
ATOM 2679 N N . SER A 1 345 ? 9.035 4.943 12.500 1.00 77.12 345 SER A N 1
ATOM 2680 C CA . SER A 1 345 ? 8.024 5.912 12.050 1.00 77.12 345 SER A CA 1
ATOM 2681 C C . SER A 1 345 ? 6.680 5.229 11.767 1.00 77.12 345 SER A C 1
ATOM 2683 O O . SER A 1 345 ? 5.631 5.684 12.233 1.00 77.12 345 SER A O 1
ATOM 2685 N N . VAL A 1 346 ? 6.716 4.071 11.101 1.00 84.12 346 VAL A N 1
ATOM 2686 C CA . VAL A 1 346 ? 5.532 3.233 10.840 1.00 84.12 346 VAL A CA 1
ATOM 2687 C C . VAL A 1 346 ? 4.876 2.774 12.147 1.00 84.12 346 VAL A C 1
ATOM 2689 O O . VAL A 1 346 ? 3.674 2.972 12.335 1.00 84.12 346 VAL A O 1
ATOM 2692 N N . ASN A 1 347 ? 5.663 2.272 13.101 1.00 83.19 347 ASN A N 1
ATOM 2693 C CA . ASN A 1 347 ? 5.164 1.834 14.407 1.00 83.19 347 ASN A CA 1
ATOM 2694 C C . ASN A 1 347 ? 4.559 2.997 15.204 1.00 83.19 347 ASN A C 1
ATOM 2696 O O . ASN A 1 347 ? 3.568 2.826 15.910 1.00 83.19 347 ASN A O 1
ATOM 2700 N N . ARG A 1 348 ? 5.088 4.220 15.054 1.00 82.94 348 ARG A N 1
ATOM 2701 C CA . ARG A 1 348 ? 4.472 5.412 15.648 1.00 82.94 348 ARG A CA 1
ATOM 2702 C C . ARG A 1 348 ? 3.070 5.656 15.094 1.00 82.94 348 ARG A C 1
ATOM 2704 O O . ARG A 1 348 ? 2.189 6.000 15.873 1.00 82.94 348 ARG A O 1
ATOM 2711 N N . CYS A 1 349 ? 2.844 5.461 13.794 1.00 83.88 349 CYS A N 1
ATOM 2712 C CA . CYS A 1 349 ? 1.499 5.509 13.215 1.00 83.88 349 CYS A CA 1
ATOM 2713 C C . CYS A 1 349 ? 0.604 4.395 13.793 1.00 83.88 349 CYS A C 1
ATOM 2715 O O . CYS A 1 349 ? -0.519 4.675 14.214 1.00 83.88 349 CYS A O 1
ATOM 2717 N N . GLY A 1 350 ? 1.135 3.173 13.930 1.00 84.56 350 GLY A N 1
ATOM 2718 C CA . GLY A 1 350 ? 0.472 2.057 14.619 1.00 84.56 350 GLY A CA 1
ATOM 2719 C C . GLY A 1 350 ? 0.044 2.397 16.055 1.00 84.56 350 GLY A C 1
ATOM 2720 O O . GLY A 1 350 ? -1.084 2.119 16.456 1.00 84.56 350 GLY A O 1
ATOM 2721 N N . ALA A 1 351 ? 0.888 3.099 16.813 1.00 84.12 351 ALA A N 1
ATOM 2722 C CA . ALA A 1 351 ? 0.549 3.572 18.155 1.00 84.12 351 ALA A CA 1
ATOM 2723 C C . ALA A 1 351 ? -0.647 4.541 18.157 1.00 84.12 351 ALA A C 1
ATOM 2725 O O . ALA A 1 351 ? -1.516 4.448 19.023 1.00 84.12 351 ALA A O 1
ATOM 2726 N N . LEU A 1 352 ? -0.722 5.454 17.180 1.00 83.12 352 LEU A N 1
ATOM 2727 C CA . LEU A 1 352 ? -1.856 6.379 17.041 1.00 83.12 352 LEU A CA 1
ATOM 2728 C C . LEU A 1 352 ? -3.156 5.641 16.719 1.00 83.12 352 LEU A C 1
ATOM 2730 O O . LEU A 1 352 ? -4.207 6.000 17.248 1.00 83.12 352 LEU A O 1
ATOM 2734 N N . LEU A 1 353 ? -3.075 4.597 15.891 1.00 85.56 353 LEU A N 1
ATOM 2735 C CA . LEU A 1 353 ? -4.200 3.713 15.590 1.00 85.56 353 LEU A CA 1
ATOM 2736 C C . LEU A 1 353 ? -4.704 3.016 16.854 1.00 85.56 353 LEU A C 1
ATOM 2738 O O . LEU A 1 353 ? -5.897 3.086 17.137 1.00 85.56 353 LEU A O 1
ATOM 2742 N N . CYS A 1 354 ? -3.812 2.428 17.658 1.00 88.50 354 CYS A N 1
ATOM 2743 C CA . CYS A 1 354 ? -4.181 1.819 18.938 1.00 88.50 354 CYS A CA 1
ATOM 2744 C C . CYS A 1 354 ? -4.874 2.822 19.867 1.00 88.50 354 CYS A C 1
ATOM 2746 O O . CYS A 1 354 ? -5.950 2.526 20.377 1.00 88.50 354 CYS A O 1
ATOM 2748 N N . VAL A 1 355 ? -4.320 4.027 20.033 1.00 86.06 355 VAL A N 1
ATOM 2749 C CA . VAL A 1 355 ? -4.938 5.084 20.855 1.00 86.06 355 VAL A CA 1
ATOM 2750 C C . VAL A 1 355 ? -6.341 5.434 20.358 1.00 86.06 355 VAL A C 1
ATOM 2752 O O . VAL A 1 355 ? -7.267 5.555 21.159 1.00 86.06 355 VAL A O 1
ATOM 2755 N N . ALA A 1 356 ? -6.526 5.564 19.045 1.00 82.62 356 ALA A N 1
ATOM 2756 C CA . ALA A 1 356 ? -7.827 5.878 18.470 1.00 82.62 356 ALA A CA 1
ATOM 2757 C C . ALA A 1 356 ? -8.844 4.735 18.660 1.00 82.62 356 ALA A C 1
ATOM 2759 O O . ALA A 1 356 ? -10.001 5.013 18.979 1.00 82.62 356 ALA A O 1
ATOM 2760 N N . LEU A 1 357 ? -8.423 3.468 18.540 1.00 88.88 357 LEU A N 1
ATOM 2761 C CA . LEU A 1 357 ? -9.262 2.296 18.830 1.00 88.88 357 LEU A CA 1
ATOM 2762 C C . LEU A 1 357 ? -9.688 2.260 20.303 1.00 88.88 357 LEU A C 1
ATOM 2764 O O . LEU A 1 357 ? -10.883 2.147 20.584 1.00 88.88 357 LEU A O 1
ATOM 2768 N N . VAL A 1 358 ? -8.745 2.431 21.242 1.00 88.25 358 VAL A N 1
ATOM 2769 C CA . VAL A 1 358 ? -9.072 2.507 22.678 1.00 88.25 358 VAL A CA 1
ATOM 2770 C C . VAL A 1 358 ? -10.002 3.686 22.960 1.00 88.25 358 VAL A C 1
ATOM 2772 O O . VAL A 1 358 ? -10.936 3.550 23.743 1.00 88.25 358 VAL A O 1
ATOM 2775 N N . GLY A 1 359 ? -9.831 4.813 22.266 1.00 83.50 359 GLY A N 1
ATOM 2776 C CA . GLY A 1 359 ? -10.745 5.951 22.354 1.00 83.50 359 GLY A CA 1
ATOM 2777 C C . GLY A 1 359 ? -12.203 5.580 22.051 1.00 83.50 359 GLY A C 1
ATOM 2778 O O . GLY A 1 359 ? -13.101 6.007 22.774 1.00 83.50 359 GLY A O 1
ATOM 2779 N N . VAL A 1 360 ? -12.461 4.746 21.036 1.00 84.75 360 VAL A N 1
ATOM 2780 C CA . VAL A 1 360 ? -13.829 4.275 20.739 1.00 84.75 360 VAL A CA 1
ATOM 2781 C C . VAL A 1 360 ? -14.378 3.399 21.864 1.00 84.75 360 VAL A C 1
ATOM 2783 O O . VAL A 1 360 ? -15.535 3.562 22.248 1.00 84.75 360 VAL A O 1
ATOM 2786 N N . ILE A 1 361 ? -13.551 2.501 22.402 1.00 88.12 361 ILE A N 1
ATOM 2787 C CA . ILE A 1 361 ? -13.915 1.589 23.497 1.00 88.12 361 ILE A CA 1
ATOM 2788 C C . ILE A 1 361 ? -14.261 2.386 24.765 1.00 88.12 361 ILE A C 1
ATOM 2790 O O . ILE A 1 361 ? -15.339 2.211 25.333 1.00 88.12 361 ILE A O 1
ATOM 2794 N N . LYS A 1 362 ? -13.384 3.321 25.142 1.00 85.38 362 LYS A N 1
ATOM 2795 C CA . LYS A 1 362 ? -13.503 4.203 26.311 1.00 85.38 362 LYS A CA 1
ATOM 2796 C C . LYS A 1 362 ? -14.728 5.116 26.267 1.00 85.38 362 LYS A C 1
ATOM 2798 O O . LYS A 1 362 ? -15.175 5.601 27.302 1.00 85.38 362 LYS A O 1
ATOM 2803 N N . ASN A 1 363 ? -15.264 5.406 25.082 1.00 81.25 363 ASN A N 1
ATOM 2804 C CA . ASN A 1 363 ? -16.339 6.377 24.926 1.00 81.25 363 ASN A CA 1
ATOM 2805 C C . ASN A 1 363 ? -17.617 5.933 25.674 1.00 81.25 363 ASN A C 1
ATOM 2807 O O . ASN A 1 363 ? -18.293 5.003 25.221 1.00 81.25 363 ASN A O 1
ATOM 2811 N N . PRO A 1 364 ? -18.025 6.608 26.766 1.00 77.00 364 PRO A N 1
ATOM 2812 C CA . PRO A 1 364 ? -19.188 6.188 27.549 1.00 77.00 364 PRO A CA 1
ATOM 2813 C C . PRO A 1 364 ? -20.496 6.326 26.761 1.00 77.00 364 PRO A C 1
ATOM 2815 O O . PRO A 1 364 ? -21.434 5.576 26.997 1.00 77.00 364 PRO A O 1
ATOM 2818 N N . HIS A 1 365 ? -20.533 7.225 25.776 1.00 79.06 365 HIS A N 1
ATOM 2819 C CA . HIS A 1 365 ? -21.693 7.478 24.920 1.00 79.06 365 HIS A CA 1
ATOM 2820 C C . HIS A 1 365 ? -21.613 6.751 23.567 1.00 79.06 365 HIS A C 1
ATOM 2822 O O . HIS A 1 365 ? -22.409 7.022 22.670 1.00 79.06 365 HIS A O 1
ATOM 2828 N N . GLY A 1 366 ? -20.613 5.887 23.374 1.00 73.00 366 GLY A N 1
ATOM 2829 C CA . GLY A 1 366 ? -20.462 5.108 22.148 1.00 73.00 366 GLY A CA 1
ATOM 2830 C C . GLY A 1 366 ? -21.493 3.983 22.053 1.00 73.00 366 GLY A C 1
ATOM 2831 O O . GLY A 1 366 ? -21.801 3.348 23.057 1.00 73.00 366 GLY A O 1
ATOM 2832 N N . ASP A 1 367 ? -21.967 3.712 20.835 1.00 82.75 367 ASP A N 1
ATOM 2833 C CA . ASP A 1 367 ? -22.811 2.552 20.526 1.00 82.75 367 ASP A CA 1
ATOM 2834 C C . ASP A 1 367 ? -22.094 1.243 20.893 1.00 82.75 367 ASP A C 1
ATOM 2836 O O . ASP A 1 367 ? -20.957 1.002 20.475 1.00 82.75 367 ASP A O 1
ATOM 2840 N N . ASP A 1 368 ? -22.779 0.369 21.627 1.00 86.94 368 ASP A N 1
ATOM 2841 C CA . ASP A 1 368 ? -22.255 -0.938 22.028 1.00 86.94 368 ASP A CA 1
ATOM 2842 C C . ASP A 1 368 ? -21.863 -1.791 20.817 1.00 86.94 368 ASP A C 1
ATOM 2844 O O . ASP A 1 368 ? -20.853 -2.495 20.845 1.00 86.94 368 ASP A O 1
ATOM 2848 N N . GLY A 1 369 ? -22.596 -1.678 19.704 1.00 87.69 369 GLY A N 1
ATOM 2849 C CA . GLY A 1 369 ? -22.229 -2.340 18.453 1.00 87.69 369 GLY A CA 1
ATOM 2850 C C . GLY A 1 369 ? -20.870 -1.878 17.914 1.00 87.69 369 GLY A C 1
ATOM 2851 O O . GLY A 1 369 ? -20.069 -2.698 17.462 1.00 87.69 369 GLY A O 1
ATOM 2852 N N . GLN A 1 370 ? -20.581 -0.575 17.971 1.00 87.50 370 GLN A N 1
ATOM 2853 C CA . GLN A 1 370 ? -19.276 -0.012 17.602 1.00 87.50 370 GLN A CA 1
ATOM 2854 C C . GLN A 1 370 ? -18.166 -0.502 18.534 1.00 87.50 370 GLN A C 1
ATOM 2856 O O . GLN A 1 370 ? -17.123 -0.929 18.039 1.00 87.50 370 GLN A O 1
ATOM 2861 N N . LYS A 1 371 ? -18.399 -0.501 19.853 1.00 89.94 371 LYS A N 1
ATOM 2862 C CA . LYS A 1 371 ? -17.429 -1.005 20.839 1.00 89.94 371 LYS A CA 1
ATOM 2863 C C . LYS A 1 371 ? -17.097 -2.471 20.591 1.00 89.94 371 LYS A C 1
ATOM 2865 O O . LYS A 1 371 ? -15.924 -2.812 20.489 1.00 89.94 371 LYS A O 1
ATOM 2870 N N . VAL A 1 372 ? -18.113 -3.314 20.399 1.00 91.88 372 VAL A N 1
ATOM 2871 C CA . VAL A 1 372 ? -17.940 -4.739 20.080 1.00 91.88 372 VAL A CA 1
ATOM 2872 C C . VAL A 1 372 ? -17.117 -4.925 18.807 1.00 91.88 372 VAL A C 1
ATOM 2874 O O . VAL A 1 372 ? -16.150 -5.679 18.814 1.00 91.88 372 VAL A O 1
ATOM 2877 N N . ARG A 1 373 ? -17.437 -4.212 17.720 1.00 90.94 373 ARG A N 1
ATOM 2878 C CA . ARG A 1 373 ? -16.679 -4.313 16.459 1.00 90.94 373 ARG A CA 1
ATOM 2879 C C . ARG A 1 373 ? -15.215 -3.904 16.614 1.00 90.94 373 ARG A C 1
ATOM 2881 O O . ARG A 1 373 ? -14.347 -4.563 16.049 1.00 90.94 373 ARG A O 1
ATOM 2888 N N . VAL A 1 374 ? -14.943 -2.844 17.373 1.00 90.81 374 VAL A N 1
ATOM 2889 C CA . VAL A 1 374 ? -13.571 -2.409 17.660 1.00 90.81 374 VAL A CA 1
ATOM 2890 C C . VAL A 1 374 ? -12.843 -3.443 18.518 1.00 90.81 374 VAL A C 1
ATOM 2892 O O . VAL A 1 374 ? -11.725 -3.806 18.171 1.00 90.81 374 VAL A O 1
ATOM 2895 N N . MET A 1 375 ? -13.471 -3.975 19.571 1.00 93.56 375 MET A N 1
ATOM 2896 C CA . MET A 1 375 ? -12.874 -5.023 20.410 1.00 93.56 375 MET A CA 1
ATOM 2897 C C . MET A 1 375 ? -12.522 -6.280 19.600 1.00 93.56 375 MET A C 1
ATOM 2899 O O . MET A 1 375 ? -11.411 -6.781 19.730 1.00 93.56 375 MET A O 1
ATOM 2903 N N . LEU A 1 376 ? -13.392 -6.724 18.686 1.00 91.62 376 LEU A N 1
ATOM 2904 C CA . LEU A 1 376 ? -13.125 -7.879 17.811 1.00 91.62 376 LEU A CA 1
ATOM 2905 C C . LEU A 1 376 ? -11.959 -7.652 16.833 1.00 91.62 376 LEU A C 1
ATOM 2907 O O . LEU A 1 376 ? -11.252 -8.590 16.472 1.00 91.62 376 LEU A O 1
ATOM 2911 N N . VAL A 1 377 ? -11.750 -6.418 16.360 1.00 89.31 377 VAL A N 1
ATOM 2912 C CA . VAL A 1 377 ? -10.562 -6.099 15.549 1.00 89.31 377 VAL A CA 1
ATOM 2913 C C . VAL A 1 377 ? -9.314 -6.049 16.427 1.00 89.31 377 VAL A C 1
ATOM 2915 O O . VAL A 1 377 ? -8.281 -6.586 16.034 1.00 89.31 377 VAL A O 1
ATOM 2918 N N . THR A 1 378 ? -9.412 -5.470 17.624 1.00 91.38 378 THR A N 1
ATOM 2919 C CA . THR A 1 378 ? -8.318 -5.437 18.601 1.00 91.38 378 THR A CA 1
ATOM 2920 C C . THR A 1 378 ? -7.859 -6.844 18.986 1.00 91.38 378 THR A C 1
ATOM 2922 O O . THR A 1 378 ? -6.658 -7.080 19.022 1.00 91.38 378 THR A O 1
ATOM 2925 N N . GLU A 1 379 ? -8.775 -7.799 19.161 1.00 90.25 379 GLU A N 1
ATOM 2926 C CA . GLU A 1 379 ? -8.472 -9.220 19.412 1.00 90.25 379 GLU A CA 1
ATOM 2927 C C . GLU A 1 379 ? -7.538 -9.816 18.345 1.00 90.25 379 GLU A C 1
ATOM 2929 O O . GLU A 1 379 ? -6.577 -10.511 18.664 1.00 90.25 379 GLU A O 1
ATOM 2934 N N . LYS A 1 380 ? -7.727 -9.463 17.066 1.00 87.75 380 LYS A N 1
ATOM 2935 C CA . LYS A 1 380 ? -6.817 -9.896 15.989 1.00 87.75 380 LYS A CA 1
ATOM 2936 C C . LYS A 1 380 ? -5.435 -9.252 16.096 1.00 87.75 380 LYS A C 1
ATOM 2938 O O . LYS A 1 380 ? -4.438 -9.905 15.796 1.00 87.75 380 LYS A O 1
ATOM 2943 N N . LEU A 1 381 ? -5.376 -7.982 16.503 1.00 88.12 381 LEU A N 1
ATOM 2944 C CA . LEU A 1 381 ? -4.124 -7.235 16.644 1.00 88.12 381 LEU A CA 1
ATOM 2945 C C . LEU A 1 381 ? -3.283 -7.746 17.818 1.00 88.12 381 LEU A C 1
ATOM 2947 O O . LEU A 1 381 ? -2.061 -7.769 17.708 1.00 88.12 381 LEU A O 1
ATOM 2951 N N . VAL A 1 382 ? -3.917 -8.206 18.902 1.00 88.75 382 VAL A N 1
ATOM 2952 C CA . VAL A 1 382 ? -3.251 -8.714 20.118 1.00 88.75 382 VAL A CA 1
ATOM 2953 C C . VAL A 1 382 ? -2.313 -9.896 19.845 1.00 88.75 382 VAL A C 1
ATOM 2955 O O . VAL A 1 382 ? -1.379 -10.114 20.608 1.00 88.75 382 VAL A O 1
ATOM 2958 N N . ARG A 1 383 ? -2.428 -10.577 18.699 1.00 85.62 383 ARG A N 1
ATOM 2959 C CA . ARG A 1 383 ? -1.444 -11.581 18.257 1.00 85.62 383 ARG A CA 1
ATOM 2960 C C . ARG A 1 383 ? -0.028 -11.015 18.085 1.00 85.62 383 ARG A C 1
ATOM 2962 O O . ARG A 1 383 ? 0.944 -11.734 18.308 1.00 85.62 383 ARG A O 1
ATOM 2969 N N . SER A 1 384 ? 0.108 -9.738 17.717 1.00 87.50 384 SER A N 1
ATOM 2970 C CA . SER A 1 384 ? 1.405 -9.060 17.601 1.00 87.50 384 SER A CA 1
ATOM 2971 C C . SER A 1 384 ? 1.855 -8.483 18.945 1.00 87.50 384 SER A C 1
ATOM 2973 O O . SER A 1 384 ? 1.153 -7.672 19.552 1.00 87.50 384 SER A O 1
ATOM 2975 N N . SER A 1 385 ? 3.080 -8.816 19.365 1.00 88.25 385 SER A N 1
ATOM 2976 C CA . SER A 1 385 ? 3.728 -8.247 20.559 1.00 88.25 385 SER A CA 1
ATOM 2977 C C . SER A 1 385 ? 3.799 -6.715 20.511 1.00 88.25 385 SER A C 1
ATOM 2979 O O . SER A 1 385 ? 3.576 -6.036 21.514 1.00 88.25 385 SER A O 1
ATOM 2981 N N . MET A 1 386 ? 4.051 -6.141 19.330 1.00 88.19 386 MET A N 1
ATOM 2982 C CA . MET A 1 386 ? 4.127 -4.690 19.153 1.00 88.19 386 MET A CA 1
ATOM 2983 C C . MET A 1 386 ? 2.755 -4.030 19.295 1.00 88.19 386 MET A C 1
ATOM 2985 O O . MET A 1 386 ? 2.628 -2.988 19.943 1.00 88.19 386 MET A O 1
ATOM 2989 N N . ALA A 1 387 ? 1.718 -4.644 18.723 1.00 89.50 387 ALA A N 1
ATOM 2990 C CA . ALA A 1 387 ? 0.352 -4.163 18.883 1.00 89.50 387 ALA A CA 1
ATOM 2991 C C . ALA A 1 387 ? -0.080 -4.215 20.352 1.00 89.50 387 ALA A C 1
ATOM 2993 O O . ALA A 1 387 ? -0.604 -3.220 20.853 1.00 89.50 387 ALA A O 1
ATOM 2994 N N . ARG A 1 388 ? 0.213 -5.312 21.071 1.00 91.00 388 ARG A N 1
ATOM 2995 C CA . ARG A 1 388 ? -0.042 -5.412 22.519 1.00 91.00 388 ARG A CA 1
ATOM 2996 C C . ARG A 1 388 ? 0.626 -4.281 23.282 1.00 91.00 388 ARG A C 1
ATOM 2998 O O . ARG A 1 388 ? -0.055 -3.562 24.008 1.00 91.00 388 ARG A O 1
ATOM 3005 N N . ARG A 1 389 ? 1.920 -4.040 23.056 1.00 88.62 389 ARG A N 1
ATOM 3006 C CA . ARG A 1 389 ? 2.650 -2.926 23.685 1.00 88.62 389 ARG A CA 1
ATOM 3007 C C . ARG A 1 389 ? 1.971 -1.576 23.435 1.00 88.62 389 ARG A C 1
ATOM 3009 O O . ARG A 1 389 ? 1.813 -0.780 24.360 1.00 88.62 389 ARG A O 1
ATOM 3016 N N . HIS A 1 390 ? 1.556 -1.296 22.201 1.00 89.19 390 HIS A N 1
ATOM 3017 C CA . HIS A 1 390 ? 0.864 -0.047 21.876 1.00 89.19 390 HIS A CA 1
ATOM 3018 C C . HIS A 1 390 ? -0.529 0.053 22.510 1.00 89.19 390 HIS A C 1
ATOM 3020 O O . HIS A 1 390 ? -0.898 1.131 22.975 1.00 89.19 390 HIS A O 1
ATOM 3026 N N . LEU A 1 391 ? -1.277 -1.048 22.585 1.00 91.06 391 LEU A N 1
ATOM 3027 C CA . LEU A 1 391 ? -2.581 -1.111 23.247 1.00 91.06 391 LEU A CA 1
ATOM 3028 C C . LEU A 1 391 ? -2.461 -0.936 24.770 1.00 91.06 391 LEU A C 1
ATOM 3030 O O . LEU A 1 391 ? -3.245 -0.190 25.358 1.00 91.06 391 LEU A O 1
ATOM 3034 N N . HIS A 1 392 ? -1.451 -1.540 25.402 1.00 90.00 392 HIS A N 1
ATOM 3035 C CA . HIS A 1 392 ? -1.135 -1.333 26.819 1.00 90.00 392 HIS A CA 1
ATOM 3036 C C . HIS A 1 392 ? -0.800 0.129 27.111 1.00 90.00 392 HIS A C 1
ATOM 3038 O O . HIS A 1 392 ? -1.396 0.728 28.004 1.00 90.00 392 HIS A O 1
ATOM 3044 N N . ASN A 1 393 ? 0.060 0.745 26.295 1.00 86.62 393 ASN A N 1
ATOM 3045 C CA . ASN A 1 393 ? 0.377 2.171 26.409 1.00 86.62 393 ASN A CA 1
ATOM 3046 C C . ASN A 1 393 ? -0.847 3.072 26.168 1.00 86.62 393 ASN A C 1
ATOM 3048 O O . ASN A 1 393 ? -0.933 4.165 26.724 1.00 86.62 393 ASN A O 1
ATOM 3052 N N . ALA A 1 394 ? -1.807 2.615 25.362 1.00 85.31 394 ALA A N 1
ATOM 3053 C CA . ALA A 1 394 ? -3.087 3.283 25.152 1.00 85.31 394 ALA A CA 1
ATOM 3054 C C . ALA A 1 394 ? -4.109 3.028 26.278 1.00 85.31 394 ALA A C 1
ATOM 3056 O O . ALA A 1 394 ? -5.220 3.540 26.198 1.00 85.31 394 ALA A O 1
ATOM 3057 N N . SER A 1 395 ? -3.739 2.294 27.335 1.00 89.25 395 SER A N 1
ATOM 3058 C CA . SER A 1 395 ? -4.596 1.950 28.479 1.00 89.25 395 SER A CA 1
ATOM 3059 C C . SER A 1 395 ? -5.791 1.057 28.125 1.00 89.25 395 SER A C 1
ATOM 3061 O O . SER A 1 395 ? -6.877 1.249 28.660 1.00 89.25 395 SER A O 1
ATOM 3063 N N . ILE A 1 396 ? -5.616 0.055 27.253 1.00 92.12 396 ILE A N 1
ATOM 3064 C CA . ILE A 1 396 ? -6.710 -0.870 26.905 1.00 92.12 396 ILE A CA 1
ATOM 3065 C C . ILE A 1 396 ? -7.235 -1.661 28.120 1.00 92.12 396 ILE A C 1
ATOM 3067 O O . ILE A 1 396 ? -8.445 -1.784 28.284 1.00 92.12 396 ILE A O 1
ATOM 3071 N N . SER A 1 397 ? -6.354 -2.181 28.986 1.00 91.12 397 SER A N 1
ATOM 3072 C CA . SER A 1 397 ? -6.740 -3.139 30.038 1.00 91.12 397 SER A CA 1
ATOM 3073 C C . SER A 1 397 ? -7.708 -2.549 31.072 1.00 91.12 397 SER A C 1
ATOM 3075 O O . SER A 1 397 ? -8.726 -3.186 31.340 1.00 91.12 397 SER A O 1
ATOM 3077 N N . PRO A 1 398 ? -7.469 -1.338 31.624 1.00 90.19 398 PRO A N 1
ATOM 3078 C CA . PRO A 1 398 ? -8.433 -0.690 32.515 1.00 90.19 398 PRO A CA 1
ATOM 3079 C C . PRO A 1 398 ? -9.801 -0.465 31.861 1.00 90.19 398 PRO A C 1
ATOM 3081 O O . PRO A 1 398 ? -10.829 -0.664 32.501 1.00 90.19 398 PRO A O 1
ATOM 3084 N N . GLU A 1 399 ? -9.827 -0.087 30.581 1.00 91.25 399 GLU A N 1
ATOM 3085 C CA . GLU A 1 399 ? -11.075 0.174 29.857 1.00 91.25 399 GLU A CA 1
ATOM 3086 C C . GLU A 1 399 ? -11.860 -1.125 29.608 1.00 91.25 399 GLU A C 1
ATOM 3088 O O . GLU A 1 399 ? -13.077 -1.157 29.788 1.00 91.25 399 GLU A O 1
ATOM 3093 N N . LEU A 1 400 ? -11.177 -2.227 29.275 1.00 93.12 400 LEU A N 1
ATOM 3094 C CA . LEU A 1 400 ? -11.810 -3.547 29.165 1.00 93.12 400 LEU A CA 1
ATOM 3095 C C . LEU A 1 400 ? -12.338 -4.040 30.511 1.00 93.12 400 LEU A C 1
ATOM 3097 O O . LEU A 1 400 ? -13.452 -4.551 30.565 1.00 93.12 400 LEU A O 1
ATOM 3101 N N . TYR A 1 401 ? -11.589 -3.837 31.597 1.00 91.50 401 TYR A N 1
ATOM 3102 C CA . TYR A 1 401 ? -12.043 -4.181 32.945 1.00 91.50 401 TYR A CA 1
ATOM 3103 C C . TYR A 1 401 ? -13.306 -3.397 33.337 1.00 91.50 401 TYR A C 1
ATOM 3105 O O . TYR A 1 401 ? -14.248 -3.963 33.894 1.00 91.50 401 TYR A O 1
ATOM 3113 N N . LEU A 1 402 ? -13.369 -2.101 33.014 1.00 91.00 402 LEU A N 1
ATOM 3114 C CA . LEU A 1 402 ? -14.568 -1.289 33.237 1.00 91.00 402 LEU A CA 1
ATOM 3115 C C . LEU A 1 402 ? -15.759 -1.803 32.422 1.00 91.00 402 LEU A C 1
ATOM 3117 O O . LEU A 1 402 ? -16.857 -1.925 32.963 1.00 91.00 402 LEU A O 1
ATOM 3121 N N . ILE A 1 403 ? -15.556 -2.147 31.148 1.00 91.31 403 ILE A N 1
ATOM 3122 C CA . ILE A 1 403 ? -16.628 -2.671 30.290 1.00 91.31 403 ILE A CA 1
ATOM 3123 C C . ILE A 1 403 ? -17.094 -4.053 30.750 1.00 91.31 403 ILE A C 1
ATOM 3125 O O . ILE A 1 403 ? -18.298 -4.288 30.754 1.00 91.31 403 ILE A O 1
ATOM 3129 N N . ALA A 1 404 ? -16.190 -4.936 31.173 1.00 90.31 404 ALA A N 1
ATOM 3130 C CA . ALA A 1 404 ? -16.531 -6.256 31.705 1.00 90.31 404 ALA A CA 1
ATOM 3131 C C . ALA A 1 404 ? -17.439 -6.167 32.947 1.00 90.31 404 ALA A C 1
ATOM 3133 O O . ALA A 1 404 ? -18.361 -6.961 33.107 1.00 90.31 404 ALA A O 1
ATOM 3134 N N . ASN A 1 405 ? -17.249 -5.149 33.790 1.00 89.12 405 ASN A N 1
ATOM 3135 C CA . ASN A 1 405 ? -18.042 -4.981 35.009 1.00 89.12 405 ASN A CA 1
ATOM 3136 C C . ASN A 1 405 ? -19.319 -4.148 34.815 1.00 89.12 405 ASN A C 1
ATOM 3138 O O . ASN A 1 405 ? -20.336 -4.424 35.449 1.00 89.12 405 ASN A O 1
ATOM 3142 N N . LEU A 1 406 ? -19.270 -3.110 33.975 1.00 86.94 406 LEU A N 1
ATOM 3143 C CA . LEU A 1 406 ? -20.314 -2.077 33.891 1.00 86.94 406 LEU A CA 1
ATOM 3144 C C . LEU A 1 406 ? -21.011 -2.009 32.523 1.00 86.94 406 LEU A C 1
ATOM 3146 O O . LEU A 1 406 ? -21.973 -1.260 32.359 1.00 86.94 406 LEU A O 1
ATOM 3150 N N . GLY A 1 407 ? -20.518 -2.742 31.525 1.00 84.69 407 GLY A N 1
ATOM 3151 C CA . GLY A 1 407 ? -21.055 -2.742 30.168 1.00 84.69 407 GLY A CA 1
ATOM 3152 C C . GLY A 1 407 ? -22.333 -3.570 30.010 1.00 84.69 407 GLY A C 1
ATOM 3153 O O . GLY A 1 407 ? -22.727 -4.354 30.877 1.00 84.69 407 GLY A O 1
ATOM 3154 N N . SER A 1 408 ? -22.982 -3.444 28.851 1.00 87.50 408 SER A N 1
ATOM 3155 C CA . SER A 1 408 ? -24.088 -4.332 28.479 1.00 87.50 408 SER A CA 1
ATOM 3156 C C . SER A 1 408 ? -23.618 -5.782 28.338 1.00 87.50 408 SER A C 1
ATOM 3158 O O . SER A 1 408 ? -22.438 -6.038 28.110 1.00 87.50 408 SER A O 1
ATOM 3160 N N . SER A 1 409 ? -24.537 -6.753 28.433 1.00 88.75 409 SER A N 1
ATOM 3161 C CA . SER A 1 409 ? -24.200 -8.189 28.330 1.00 88.75 409 SER A CA 1
ATOM 3162 C C . SER A 1 409 ? -23.322 -8.510 27.117 1.00 88.75 409 SER A C 1
ATOM 3164 O O . SER A 1 409 ? -22.326 -9.204 27.243 1.00 88.75 409 SER A O 1
ATOM 3166 N N . ARG A 1 410 ? -23.641 -7.928 25.956 1.00 86.31 410 ARG A N 1
ATOM 3167 C CA . ARG A 1 410 ? -22.902 -8.165 24.712 1.00 86.31 410 ARG A CA 1
ATOM 3168 C C . ARG A 1 410 ? -21.480 -7.597 24.744 1.00 86.31 410 ARG A C 1
ATOM 3170 O O . ARG A 1 410 ? -20.574 -8.189 24.168 1.00 86.31 410 ARG A O 1
ATOM 3177 N N . CYS A 1 411 ? -21.289 -6.433 25.364 1.00 89.81 411 CYS A N 1
ATOM 3178 C CA . CYS A 1 411 ? -19.969 -5.825 25.510 1.00 89.81 411 CYS A CA 1
ATOM 3179 C C . CYS A 1 411 ? -19.125 -6.560 26.557 1.00 89.81 411 CYS A C 1
ATOM 3181 O O . CYS A 1 411 ? -17.923 -6.700 26.349 1.00 89.81 411 CYS A O 1
ATOM 3183 N N . ARG A 1 412 ? -19.753 -7.053 27.634 1.00 92.81 412 ARG A N 1
ATOM 3184 C CA . ARG A 1 412 ? -19.087 -7.790 28.717 1.00 92.81 412 ARG A CA 1
ATOM 3185 C C . ARG A 1 412 ? -18.398 -9.050 28.211 1.00 92.81 412 ARG A C 1
ATOM 3187 O O . ARG A 1 412 ? -17.185 -9.146 28.349 1.00 92.81 412 ARG A O 1
ATOM 3194 N N . ASP A 1 413 ? -19.124 -9.921 27.511 1.00 92.38 413 ASP A N 1
ATOM 3195 C CA . ASP A 1 413 ? -18.579 -11.198 27.021 1.00 92.38 413 ASP A CA 1
ATOM 3196 C C . ASP A 1 413 ? -17.344 -11.011 26.117 1.00 92.38 413 ASP A C 1
ATOM 3198 O O . ASP A 1 413 ? -16.392 -11.792 26.147 1.00 92.38 413 ASP A O 1
ATOM 3202 N N . VAL A 1 414 ? -17.355 -9.965 25.284 1.00 94.19 414 VAL A N 1
ATOM 3203 C CA . VAL A 1 414 ? -16.252 -9.658 24.360 1.00 94.19 414 VAL A CA 1
ATOM 3204 C C . VAL A 1 414 ? -15.086 -8.996 25.096 1.00 94.19 414 VAL A C 1
ATOM 3206 O O . VAL A 1 414 ? -13.932 -9.304 24.804 1.00 94.19 414 VAL A O 1
ATOM 3209 N N . ALA A 1 415 ? -15.368 -8.113 26.057 1.00 93.75 415 ALA A N 1
ATOM 3210 C CA . ALA A 1 415 ? -14.342 -7.464 26.865 1.00 93.75 415 ALA A CA 1
ATOM 3211 C C . ALA A 1 415 ? -13.609 -8.463 27.769 1.00 93.75 415 ALA A C 1
ATOM 3213 O O . ALA A 1 415 ? -12.385 -8.413 27.838 1.00 93.75 415 ALA A O 1
ATOM 3214 N N . GLU A 1 416 ? -14.329 -9.393 28.403 1.00 93.50 416 GLU A N 1
ATOM 3215 C CA . GLU A 1 416 ? -13.746 -10.468 29.213 1.00 93.50 416 GLU A CA 1
ATOM 3216 C C . GLU A 1 416 ? -12.849 -11.375 28.373 1.00 93.50 416 GLU A C 1
ATOM 3218 O O . GLU A 1 416 ? -11.712 -11.643 28.754 1.00 93.50 416 GLU A O 1
ATOM 3223 N N . ARG A 1 417 ? -13.315 -11.786 27.187 1.00 93.25 417 ARG A N 1
ATOM 3224 C CA . ARG A 1 417 ? -12.511 -12.599 26.268 1.00 93.25 417 ARG A CA 1
ATOM 3225 C C . ARG A 1 417 ? -11.227 -11.892 25.850 1.00 93.25 417 ARG A C 1
ATOM 3227 O O . ARG A 1 417 ? -10.157 -12.482 25.937 1.00 93.25 417 ARG A O 1
ATOM 3234 N N . LEU A 1 418 ? -11.325 -10.631 25.430 1.00 93.88 418 LEU A N 1
ATOM 3235 C CA . LEU A 1 418 ? -10.161 -9.852 25.015 1.00 93.88 418 LEU A CA 1
ATOM 3236 C C . LEU A 1 418 ? -9.199 -9.586 26.183 1.00 93.88 418 LEU A C 1
ATOM 3238 O O . LEU A 1 418 ? -7.986 -9.562 25.987 1.00 93.88 418 LEU A O 1
ATOM 3242 N N . LEU A 1 419 ? -9.722 -9.387 27.396 1.00 92.12 419 LEU A N 1
ATOM 3243 C CA . LEU A 1 419 ? -8.902 -9.236 28.594 1.00 92.12 419 LEU A CA 1
ATOM 3244 C C . LEU A 1 419 ? -8.162 -10.538 28.922 1.00 92.12 419 LEU A C 1
ATOM 3246 O O . LEU A 1 419 ? -6.971 -10.482 29.214 1.00 92.12 419 LEU A O 1
ATOM 3250 N N . ASN A 1 420 ? -8.832 -11.689 28.827 1.00 90.75 420 ASN A N 1
ATOM 3251 C CA . ASN A 1 420 ? -8.207 -13.000 29.011 1.00 90.75 420 ASN A CA 1
ATOM 3252 C C . ASN A 1 420 ? -7.097 -13.238 27.981 1.00 90.75 420 ASN A C 1
ATOM 3254 O O . ASN A 1 420 ? -5.983 -13.560 28.378 1.00 90.75 420 ASN A O 1
ATOM 3258 N N . GLU A 1 421 ? -7.352 -12.960 26.700 1.00 90.81 421 GLU A N 1
ATOM 3259 C CA . GLU A 1 421 ? -6.339 -13.062 25.637 1.00 90.81 421 GLU A CA 1
ATOM 3260 C C . GLU A 1 421 ? -5.106 -12.194 25.945 1.00 90.81 421 GLU A C 1
ATOM 3262 O O . GLU A 1 421 ? -3.966 -12.630 25.807 1.00 90.81 421 GLU A O 1
ATOM 3267 N N . LEU A 1 422 ? -5.311 -10.958 26.419 1.00 89.38 422 LEU A N 1
ATOM 3268 C CA . LEU A 1 422 ? -4.207 -10.092 26.836 1.00 89.38 422 LEU A CA 1
ATOM 3269 C C . LEU A 1 422 ? -3.431 -10.676 28.025 1.00 89.38 422 LEU A C 1
ATOM 3271 O O . LEU A 1 422 ? -2.208 -10.582 28.028 1.00 89.38 422 LEU A O 1
ATOM 3275 N N . MET A 1 423 ? -4.117 -11.258 29.015 1.00 86.75 423 MET A N 1
ATOM 3276 C CA . MET A 1 423 ? -3.505 -11.840 30.219 1.00 86.75 423 MET A CA 1
ATOM 3277 C C . MET A 1 423 ? -2.729 -13.133 29.953 1.00 86.75 423 MET A C 1
ATOM 3279 O O . MET A 1 423 ? -1.767 -13.411 30.665 1.00 86.75 423 MET A O 1
ATOM 3283 N N . GLU A 1 424 ? -3.127 -13.919 28.952 1.00 86.75 424 GLU A N 1
ATOM 3284 C CA . GLU A 1 424 ? -2.448 -15.168 28.581 1.00 86.75 424 GLU A CA 1
ATOM 3285 C C . GLU A 1 424 ? -1.050 -14.932 27.986 1.00 86.75 424 GLU A C 1
ATOM 3287 O O . GLU A 1 424 ? -0.206 -15.834 27.976 1.00 86.75 424 GLU A O 1
ATOM 3292 N N . HIS A 1 425 ? -0.764 -13.717 27.516 1.00 83.19 425 HIS A N 1
ATOM 3293 C CA . HIS A 1 425 ? 0.524 -13.385 26.929 1.00 83.19 425 HIS A CA 1
ATOM 3294 C C . HIS A 1 425 ? 1.585 -12.999 27.983 1.00 83.19 425 HIS A C 1
ATOM 3296 O O . HIS A 1 425 ? 1.325 -12.192 28.876 1.00 83.19 425 HIS A O 1
ATOM 3302 N N . PRO A 1 426 ? 2.830 -13.506 27.864 1.00 71.12 426 PRO A N 1
ATOM 3303 C CA . PRO A 1 426 ? 3.864 -13.355 28.894 1.00 71.12 426 PRO A CA 1
ATOM 3304 C C . PRO A 1 426 ? 4.301 -11.901 29.114 1.00 71.12 426 PRO A C 1
ATOM 3306 O O . PRO A 1 426 ? 4.701 -11.529 30.218 1.00 71.12 426 PRO A O 1
ATOM 3309 N N . ASP A 1 427 ? 4.198 -11.066 28.080 1.00 75.56 427 ASP A N 1
ATOM 3310 C CA . ASP A 1 427 ? 4.534 -9.646 28.131 1.00 75.56 427 ASP A CA 1
ATOM 3311 C C . ASP A 1 427 ? 3.530 -8.826 28.958 1.00 75.56 427 ASP A C 1
ATOM 3313 O O . ASP A 1 427 ? 3.872 -7.748 29.436 1.00 75.56 427 ASP A O 1
ATOM 3317 N N . PHE A 1 428 ? 2.332 -9.350 29.237 1.00 71.75 428 PHE A N 1
ATOM 3318 C CA . PHE A 1 428 ? 1.319 -8.677 30.055 1.00 71.75 428 PHE A CA 1
ATOM 3319 C C . PHE A 1 428 ? 1.831 -8.296 31.451 1.00 71.75 428 PHE A C 1
ATOM 3321 O O . PHE A 1 428 ? 1.601 -7.184 31.933 1.00 71.75 428 PHE A O 1
ATOM 3328 N N . HIS A 1 429 ? 2.579 -9.192 32.100 1.00 64.81 429 HIS A N 1
ATOM 3329 C CA . HIS A 1 429 ? 3.103 -8.961 33.447 1.00 64.81 429 HIS A CA 1
ATOM 3330 C C . HIS A 1 429 ? 4.166 -7.858 33.507 1.00 64.81 429 HIS A C 1
ATOM 3332 O O . HIS A 1 429 ? 4.342 -7.249 34.563 1.00 64.81 429 HIS A O 1
ATOM 3338 N N . GLU A 1 430 ? 4.860 -7.576 32.403 1.00 66.06 430 GLU A N 1
ATOM 3339 C CA . GLU A 1 430 ? 5.812 -6.462 32.323 1.00 66.06 430 GLU A CA 1
ATOM 3340 C C . GLU A 1 430 ? 5.097 -5.105 32.317 1.00 66.06 430 GLU A C 1
ATOM 3342 O O . GLU A 1 430 ? 5.641 -4.127 32.824 1.00 66.06 430 GLU A O 1
ATOM 3347 N N . TYR A 1 431 ? 3.863 -5.050 31.808 1.00 63.12 431 TYR A N 1
ATOM 3348 C CA . TYR A 1 431 ? 3.084 -3.813 31.688 1.00 63.12 431 TYR A CA 1
ATOM 3349 C C . TYR A 1 431 ? 2.135 -3.551 32.864 1.00 63.12 431 TYR A C 1
ATOM 3351 O O . TYR A 1 431 ? 1.675 -2.423 33.033 1.00 63.12 431 TYR A O 1
ATOM 3359 N N . VAL A 1 432 ? 1.825 -4.572 33.671 1.00 59.94 432 VAL A N 1
ATOM 3360 C CA . VAL A 1 432 ? 0.946 -4.453 34.853 1.00 59.94 432 VAL A CA 1
ATOM 3361 C C . VAL A 1 432 ? 1.733 -4.279 36.155 1.00 59.94 432 VAL A C 1
ATOM 3363 O O . VAL A 1 432 ? 1.180 -3.804 37.148 1.00 59.94 432 VAL A O 1
ATOM 3366 N N . LYS A 1 433 ? 3.032 -4.607 36.175 1.00 49.31 433 LYS A N 1
ATOM 3367 C CA . LYS A 1 433 ? 3.875 -4.316 37.340 1.00 49.31 433 LYS A CA 1
ATOM 3368 C C . LYS A 1 433 ? 3.987 -2.797 37.533 1.00 49.31 433 LYS A C 1
ATOM 3370 O O . LYS A 1 433 ? 4.351 -2.101 36.585 1.00 49.31 433 LYS A O 1
ATOM 3375 N N . PRO A 1 434 ? 3.709 -2.268 38.739 1.00 43.00 434 PRO A N 1
ATOM 3376 C CA . PRO A 1 434 ? 3.963 -0.865 39.023 1.00 43.00 434 PRO A CA 1
ATOM 3377 C C . PRO A 1 434 ? 5.458 -0.602 38.833 1.00 43.00 434 PRO A C 1
ATOM 3379 O O . PRO A 1 434 ? 6.291 -1.335 39.366 1.00 43.00 434 PRO A O 1
ATOM 3382 N N . THR A 1 435 ? 5.794 0.419 38.045 1.00 41.88 435 THR A N 1
ATOM 3383 C CA . THR A 1 435 ? 7.157 0.950 37.971 1.00 41.88 435 THR A CA 1
ATOM 3384 C C . THR A 1 435 ? 7.582 1.339 39.383 1.00 41.88 435 THR A C 1
ATOM 3386 O O . THR A 1 435 ? 7.016 2.276 39.946 1.00 41.88 435 THR A O 1
ATOM 3389 N N . THR A 1 436 ? 8.504 0.568 39.958 1.00 34.88 436 THR A N 1
ATOM 3390 C CA . THR A 1 436 ? 9.168 0.855 41.237 1.00 34.88 436 THR A CA 1
ATOM 3391 C C . THR A 1 436 ? 10.022 2.100 41.156 1.00 34.88 436 THR A C 1
ATOM 3393 O O . THR A 1 436 ? 10.701 2.249 40.110 1.00 34.88 436 THR A O 1
#

Radius of gyration: 30.57 Å; chains: 1; bounding box: 80×82×90 Å